Protein 1S5J (pdb70)

Sequence (727 aa):
EWLEEAQENKIYFLLQVDYDGKKGKAVCKLFDKETQKIYALYDNTGHKPYFLVDLEPDKVGKIPKIVRDPSFDHIETVSKIDPYTWNKFKLTKIVVRDPLAVRRLRNDVPKAYEAHIKYFNNYMYDIGLIPGMPYVVKNGKLESVYLSLDEKDVEEIKKAFADSDEMTRQMAVDWLPIFETEIPKIKRVAIDIEVYTPVKGRIPDSQKAEFPIISIALAGSDGLKKVLVLNRNDVNEGSVKLDGISVERFNTEYELLGRFFDILLEYPIVLTFNGDDFDLPYIYFRALKLGYFPEEIPIDVAGKDEAKYLAGLHIDLYKFFFNKAVRNYAFEGKYNEYNLDAVAKALLGTSKVDTLISFLDVEKLIEYNFRDAEITLQLTTFNNDLTMKLIVLFSRISRLGIEELTRTEISTWVKNLYYWEHRKRNWLIPLKEEILAKSSNAVVIDPPAGIFFNITVLDFASLYPSIIRTWNLSYETVDIQQCKKPYEVKDETGEVLHIVCMDRPGITAVITGLLRDFRVKIYKKKAKNPNNSEEQKLLYDVVQRAMKVFINATYGVFGAETFPLYAPRVAESVTALGRYVITSTVKKAREEGLTVLYGDTDSLFLLNPPKNSLENIIKWVKTTFNLDLEVDKTYKFVAFSNYFGVYQDGKVDIKGMLVVKKVFNEVKELMISINSPNDVKEIKRKIVDVVKGSYEKLKIDAEKYLEALRSTFEQILRAFGVSWDEI

Secondary structure (DSSP, 8-state):
--SPBPPTT-EEEEEEEEEETTTTEEEEEEEETTTTEEEEEE--S----EEEESS-HHHHTT-HHHHT-TTEEEEEEEEEE-TTT--EEEEEEEEESSHHHHHHHTTSSS-EES-SS-HHHHHHHHHT--TTSEEEEETTEEEEPP----HHHHHHHHHHTTTS-HHHHHHHHHHTHHHHSPPP---EEEEEEEE--SSSS-PPPTTT--S-EEEEEEEETTS-EEEEEE-SS------EEETTEEEEEESSHHHHHHHHHHHHTT-SEEEESSTTTTHHHHHHHHHHTTT--GGG-SEE--STT--EETTSEEEEHHHHHTSHHIIIIISTT--SS-SHHHHHHHHH-----SS-TTT--HHHHHHHHHHHHHHHHHTTTHHHHHHHHHHHHHHHHH---HHHHTTS-HHHHHHHHHHHHHHHHTBPPPPHHHHHHTT----PPPPPSEEEEEEEEEEETTHHHHHHHHTT--TTTBS-S--SS--EE--SSS---EEB--SS--HHHHHHHHHHHIIIIIIHHHHT-TTS-HHHHHHHHHHHHHHHHHHHHHHHHHHSTTSTT--HHHHHHHHHHHHHHHHHHHHHHHTTT--EEEEETTEEEEES--HHHHHHHHHHHHHHSS--EEEEEEEEEEEE--EEEE-SSS---EES-----SHHHHHHHHHHTT--S--TTHHHHHHHHHHHHHH-TT---SSTTHHHHHTTSTTHHHHHS------

Structure (mmCIF, N/CA/C/O backbone):
data_1S5J
#
_entry.id   1S5J
#
_cell.length_a   187.470
_cell.length_b   68.800
_cell.length_c   125.850
_cell.angle_alpha   90.00
_cell.angle_beta   107.94
_cell.angle_gamma   90.00
#
_symmetry.space_group_name_H-M   'C 1 2 1'
#
loop_
_entity.id
_entity.type
_entity.pdbx_description
1 polymer 'DNA polymerase I'
2 non-polymer 'SULFATE ION'
3 non-polymer 'MAGNESIUM ION'
4 water water
#
loop_
_atom_site.group_PDB
_atom_site.id
_atom_site.type_symbol
_atom_site.label_atom_id
_atom_site.label_alt_id
_atom_site.label_comp_id
_atom_site.label_asym_id
_atom_site.label_entity_id
_atom_site.label_seq_id
_atom_site.pdbx_PDB_ins_code
_atom_site.Cartn_x
_atom_site.Cartn_y
_atom_site.Cartn_z
_atom_site.occupancy
_atom_site.B_iso_or_equiv
_atom_site.auth_seq_id
_atom_site.auth_comp_id
_atom_site.auth_asym_id
_atom_site.auth_atom_id
_atom_site.pdbx_PDB_model_num
ATOM 1 N N . GLU A 1 5 ? 56.099 2.521 -10.587 1.00 46.47 40 GLU A N 1
ATOM 2 C CA . GLU A 1 5 ? 56.740 3.563 -9.747 1.00 46.46 40 GLU A CA 1
ATOM 3 C C . GLU A 1 5 ? 58.135 3.074 -9.436 1.00 44.22 40 GLU A C 1
ATOM 4 O O . GLU A 1 5 ? 58.723 2.336 -10.217 1.00 44.98 40 GLU A O 1
ATOM 10 N N . TRP A 1 6 ? 58.696 3.529 -8.339 1.00 41.54 41 TRP A N 1
ATOM 11 C CA . TRP A 1 6 ? 59.957 3.012 -7.870 1.00 39.62 41 TRP A CA 1
ATOM 12 C C . TRP A 1 6 ? 59.973 1.522 -7.569 1.00 38.00 41 TRP A C 1
ATOM 13 O O . TRP A 1 6 ? 61.018 0.916 -7.657 1.00 38.80 41 TRP A O 1
ATOM 24 N N . LEU A 1 7 ? 58.842 0.919 -7.221 1.00 36.12 42 LEU A N 1
ATOM 25 C CA . LEU A 1 7 ? 58.813 -0.490 -6.880 1.00 34.78 42 LEU A CA 1
ATOM 26 C C . LEU A 1 7 ? 58.208 -1.267 -8.006 1.00 34.52 42 LEU A C 1
ATOM 27 O O . LEU A 1 7 ? 57.185 -0.900 -8.533 1.00 34.38 42 LEU A O 1
ATOM 32 N N . GLU A 1 8 ? 58.863 -2.346 -8.386 1.00 34.88 43 GLU A N 1
ATOM 33 C CA . GLU A 1 8 ? 58.325 -3.259 -9.348 1.00 35.82 43 GLU A CA 1
ATOM 34 C C . GLU A 1 8 ? 57.450 -4.196 -8.591 1.00 35.52 43 GLU A C 1
ATOM 35 O O . GLU A 1 8 ? 57.622 -4.395 -7.381 1.00 35.25 43 GLU A O 1
ATOM 41 N N . GLU A 1 9 ? 56.527 -4.794 -9.317 1.00 35.75 44 GLU A N 1
ATOM 42 C CA . GLU A 1 9 ? 55.542 -5.667 -8.735 1.00 36.58 44 GLU A CA 1
ATOM 43 C C . GLU A 1 9 ? 56.165 -7.034 -8.476 1.00 36.00 44 GLU A C 1
ATOM 44 O O . GLU A 1 9 ? 57.038 -7.464 -9.213 1.00 36.44 44 GLU A O 1
ATOM 50 N N . ALA A 1 10 ? 55.757 -7.689 -7.390 1.00 35.81 45 ALA A N 1
ATOM 51 C CA . ALA A 1 10 ? 56.220 -9.040 -7.075 1.00 35.64 45 ALA A CA 1
ATOM 52 C C . ALA A 1 10 ? 55.646 -10.050 -8.060 1.00 35.19 45 ALA A C 1
ATOM 53 O O . ALA A 1 10 ? 54.573 -9.856 -8.603 1.00 35.05 45 ALA A O 1
ATOM 55 N N . GLN A 1 11 ? 56.352 -11.147 -8.278 1.00 35.36 46 GLN A N 1
ATOM 56 C CA . GLN A 1 11 ? 55.918 -12.127 -9.280 1.00 35.49 46 GLN A CA 1
ATOM 57 C C . GLN A 1 11 ? 55.242 -13.329 -8.685 1.00 34.33 46 GLN A C 1
ATOM 58 O O . GLN A 1 11 ? 55.519 -13.744 -7.553 1.00 34.37 46 GLN A O 1
ATOM 64 N N . GLU A 1 12 ? 54.355 -13.888 -9.486 1.00 33.60 47 GLU A N 1
ATOM 65 C CA . GLU A 1 12 ? 53.599 -15.070 -9.153 1.00 33.24 47 GLU A CA 1
ATOM 66 C C . GLU A 1 12 ? 54.557 -16.233 -8.887 1.00 33.10 47 GLU A C 1
ATOM 67 O O . GLU A 1 12 ? 55.428 -16.539 -9.686 1.00 33.16 47 GLU A O 1
ATOM 73 N N . ASN A 1 13 ? 54.427 -16.832 -7.716 1.00 33.44 48 ASN A N 1
ATOM 74 C CA . ASN A 1 13 ? 55.157 -18.054 -7.363 1.00 33.45 48 ASN A CA 1
ATOM 75 C C . ASN A 1 13 ? 56.670 -17.859 -7.241 1.00 33.15 48 ASN A C 1
ATOM 76 O O . ASN A 1 13 ? 57.439 -18.739 -7.595 1.00 34.62 48 ASN A O 1
ATOM 81 N N . LYS A 1 14 ? 57.082 -16.697 -6.749 1.00 33.24 49 LYS A N 1
ATOM 82 C CA . LYS A 1 14 ? 58.426 -16.448 -6.246 1.00 33.36 49 LYS A CA 1
ATOM 83 C C . LYS A 1 14 ? 58.301 -16.251 -4.751 1.00 32.87 49 LYS A C 1
ATOM 84 O O . LYS A 1 14 ? 57.218 -15.951 -4.255 1.00 32.20 49 LYS A O 1
ATOM 90 N N . ILE A 1 15 ? 59.420 -16.402 -4.050 1.00 32.04 50 ILE A N 1
ATOM 91 C CA . ILE A 1 15 ? 59.470 -16.375 -2.597 1.00 31.49 50 ILE A CA 1
ATOM 92 C C . ILE A 1 15 ? 60.190 -15.124 -2.135 1.00 30.66 50 ILE A C 1
ATOM 93 O O . ILE A 1 15 ? 61.267 -14.807 -2.621 1.00 31.42 50 ILE A O 1
ATOM 98 N N . TYR A 1 16 ? 59.596 -14.428 -1.185 1.00 29.44 51 TYR A N 1
ATOM 99 C CA . TYR A 1 16 ? 60.131 -13.184 -0.671 1.00 28.53 51 TYR A CA 1
ATOM 100 C C . TYR A 1 16 ? 59.972 -13.155 0.846 1.00 28.81 51 TYR A C 1
ATOM 101 O O . TYR A 1 16 ? 59.166 -13.870 1.400 1.00 28.80 51 TYR A O 1
ATOM 110 N N . PHE A 1 17 ? 60.731 -12.288 1.501 1.00 29.12 52 PHE A N 1
ATOM 111 C CA . PHE A 1 17 ? 60.516 -11.954 2.894 1.00 28.54 52 PHE A CA 1
ATOM 112 C C . PHE A 1 17 ? 59.643 -10.715 3.005 1.00 27.81 52 PHE A C 1
ATOM 113 O O . PHE A 1 17 ? 59.999 -9.679 2.487 1.00 26.46 52 PHE A O 1
ATOM 121 N N . LEU A 1 18 ? 58.528 -10.825 3.735 1.00 26.66 53 LEU A N 1
ATOM 122 C CA . LEU A 1 18 ? 57.669 -9.693 3.995 1.00 26.14 53 LEU A CA 1
ATOM 123 C C . LEU A 1 18 ? 58.383 -8.826 5.007 1.00 26.26 53 LEU A C 1
ATOM 124 O O . LEU A 1 18 ? 59.027 -9.332 5.885 1.00 27.50 53 LEU A O 1
ATOM 129 N N . LEU A 1 19 ? 58.339 -7.522 4.819 1.00 26.02 54 LEU A N 1
ATOM 130 C CA . LEU A 1 19 ? 59.048 -6.593 5.657 1.00 26.26 54 LEU A CA 1
ATOM 131 C C . LEU A 1 19 ? 58.059 -5.626 6.314 1.00 26.24 54 LEU A C 1
ATOM 132 O O . LEU A 1 19 ? 58.309 -5.158 7.411 1.00 25.96 54 LEU A O 1
ATOM 137 N N . GLN A 1 20 ? 56.965 -5.333 5.624 1.00 26.15 55 GLN A N 1
ATOM 138 C CA . GLN A 1 20 ? 55.928 -4.451 6.107 1.00 26.40 55 GLN A CA 1
ATOM 139 C C . GLN A 1 20 ? 54.827 -4.289 5.068 1.00 27.84 55 GLN A C 1
ATOM 140 O O . GLN A 1 20 ? 54.987 -4.619 3.876 1.00 27.47 55 GLN A O 1
ATOM 146 N N . VAL A 1 21 ? 53.696 -3.775 5.534 1.00 28.48 56 VAL A N 1
ATOM 147 C CA . VAL A 1 21 ? 52.667 -3.352 4.631 1.00 28.60 56 VAL A CA 1
ATOM 148 C C . VAL A 1 21 ? 52.364 -1.869 4.816 1.00 28.86 56 VAL A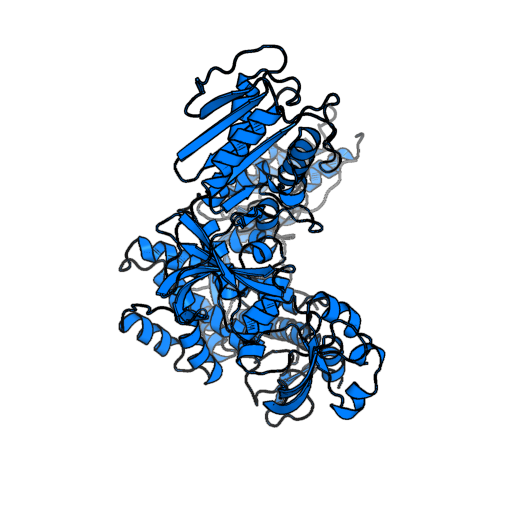 C 1
ATOM 149 O O . VAL A 1 21 ? 52.443 -1.307 5.924 1.00 28.86 56 VAL A O 1
ATOM 153 N N . ASP A 1 22 ? 52.084 -1.250 3.678 1.00 28.25 57 ASP A N 1
ATOM 154 C CA . ASP A 1 22 ? 51.839 0.162 3.580 1.00 28.68 57 ASP A CA 1
ATOM 155 C C . ASP A 1 22 ? 50.462 0.305 2.965 1.00 27.73 57 ASP A C 1
ATOM 156 O O . ASP A 1 22 ? 49.834 -0.679 2.589 1.00 27.31 57 ASP A O 1
ATOM 161 N N . TYR A 1 23 ? 49.998 1.532 2.858 1.00 27.40 58 TYR A N 1
ATOM 162 C CA . TYR A 1 23 ? 48.807 1.821 2.092 1.00 27.24 58 TYR A CA 1
ATOM 163 C C . TYR A 1 23 ? 49.154 2.694 0.879 1.00 29.06 58 TYR A C 1
ATOM 164 O O . TYR A 1 23 ? 49.857 3.684 0.985 1.00 27.77 58 TYR A O 1
ATOM 173 N N . ASP A 1 24 ? 48.615 2.337 -0.267 1.00 31.50 59 ASP A N 1
ATOM 174 C CA . ASP A 1 24 ? 48.760 3.159 -1.454 1.00 33.98 59 ASP A CA 1
ATOM 175 C C . ASP A 1 24 ? 47.456 3.913 -1.593 1.00 34.50 59 ASP A C 1
ATOM 176 O O . ASP A 1 24 ? 46.439 3.321 -1.889 1.00 35.43 59 ASP A O 1
ATOM 181 N N . GLY A 1 25 ? 47.481 5.212 -1.325 1.00 35.68 60 GLY A N 1
ATOM 182 C CA . GLY A 1 25 ? 46.318 6.058 -1.503 1.00 36.91 60 GLY A CA 1
ATOM 183 C C . GLY A 1 25 ? 45.867 6.122 -2.947 1.00 38.27 60 GLY A C 1
ATOM 184 O O . GLY A 1 25 ? 44.673 6.078 -3.224 1.00 39.65 60 GLY A O 1
ATOM 185 N N . LYS A 1 26 ? 46.818 6.182 -3.867 1.00 38.92 61 LYS A N 1
ATOM 186 C CA . LYS A 1 26 ? 46.517 6.220 -5.292 1.00 39.87 61 LYS A CA 1
ATOM 187 C C . LYS A 1 26 ? 45.749 4.995 -5.809 1.00 39.14 61 LYS A C 1
ATOM 188 O O . LYS A 1 26 ? 44.677 5.139 -6.387 1.00 40.52 61 LYS A O 1
ATOM 194 N N . LYS A 1 27 ? 46.288 3.795 -5.628 1.00 37.68 62 LYS A N 1
ATOM 195 C CA . LYS A 1 27 ? 45.580 2.583 -6.024 1.00 36.51 62 LYS A CA 1
ATOM 196 C C . LYS A 1 27 ? 44.482 2.187 -5.019 1.00 34.97 62 LYS A C 1
ATOM 197 O O . LYS A 1 27 ? 43.644 1.358 -5.333 1.00 34.57 62 LYS A O 1
ATOM 203 N N . GLY A 1 28 ? 44.454 2.815 -3.838 1.00 33.51 63 GLY A N 1
ATOM 204 C CA . GLY A 1 28 ? 43.500 2.466 -2.778 1.00 32.23 63 GLY A CA 1
ATOM 205 C C . GLY A 1 28 ? 43.545 1.016 -2.290 1.00 30.17 63 GLY A C 1
ATOM 206 O O . GLY A 1 28 ? 42.532 0.354 -2.153 1.00 29.52 63 GLY A O 1
ATOM 207 N N . LYS A 1 29 ? 44.743 0.536 -2.019 1.00 29.41 64 LYS A N 1
ATOM 208 C CA . LYS A 1 29 ? 44.983 -0.862 -1.631 1.00 28.91 64 LYS A CA 1
ATOM 209 C C . LYS A 1 29 ? 46.128 -0.930 -0.644 1.00 27.37 64 LYS A C 1
ATOM 210 O O . LYS A 1 29 ? 46.972 -0.072 -0.622 1.00 25.25 64 LYS A O 1
ATOM 216 N N . ALA A 1 30 ? 46.152 -1.964 0.182 1.00 27.34 65 ALA A N 1
ATOM 217 C CA . ALA A 1 30 ? 47.337 -2.244 0.985 1.00 26.80 65 ALA A CA 1
ATOM 218 C C . ALA A 1 30 ? 48.358 -2.837 0.018 1.00 26.68 65 ALA A C 1
ATOM 219 O O . ALA A 1 30 ? 47.985 -3.530 -0.936 1.00 25.90 65 ALA A O 1
ATOM 221 N N . VAL A 1 31 ? 49.625 -2.511 0.254 1.00 26.78 66 VAL A N 1
ATOM 222 C CA . VAL A 1 31 ? 50.769 -3.016 -0.512 1.00 26.76 66 VAL A CA 1
ATOM 223 C C . VAL A 1 31 ? 51.723 -3.727 0.414 1.00 26.01 66 VAL A C 1
ATOM 224 O O . VAL A 1 31 ? 52.175 -3.134 1.364 1.00 26.56 66 VAL A O 1
ATOM 228 N N . CYS A 1 32 ? 52.031 -4.979 0.143 1.00 25.63 67 CYS A N 1
ATOM 229 C CA . CYS A 1 32 ? 53.078 -5.669 0.846 1.00 26.27 67 CYS A CA 1
ATOM 230 C C . CYS A 1 32 ? 54.419 -5.332 0.197 1.00 26.26 67 CYS A C 1
ATOM 231 O O . CYS A 1 32 ? 54.559 -5.379 -1.027 1.00 25.61 67 CYS A O 1
ATOM 234 N N . LYS A 1 33 ? 55.386 -4.985 1.038 1.00 25.84 68 LYS A N 1
ATOM 235 C CA . LYS A 1 33 ? 56.730 -4.724 0.647 1.00 25.96 68 LYS A CA 1
ATOM 236 C C . LYS A 1 33 ? 57.539 -5.987 0.840 1.00 26.49 68 LYS A C 1
ATOM 237 O O . LYS A 1 33 ? 57.793 -6.416 1.979 1.00 26.11 68 LYS A O 1
ATOM 243 N N . LEU A 1 34 ? 57.966 -6.573 -0.277 1.00 26.31 69 LEU A N 1
ATOM 244 C CA . LEU A 1 34 ? 58.573 -7.887 -0.255 1.00 26.86 69 LEU A CA 1
ATOM 245 C C . LEU A 1 34 ? 60.036 -7.844 -0.658 1.00 27.53 69 LEU A C 1
ATOM 246 O O . LEU A 1 34 ? 60.384 -7.348 -1.732 1.00 27.42 69 LEU A O 1
ATOM 251 N N . PHE A 1 35 ? 60.879 -8.383 0.217 1.00 28.01 70 PHE A N 1
ATOM 252 C CA . PHE A 1 35 ? 62.301 -8.450 0.025 1.00 28.60 70 PHE A CA 1
ATOM 253 C C . PHE A 1 35 ? 62.731 -9.715 -0.661 1.00 29.53 70 PHE A C 1
ATOM 254 O O . PHE A 1 35 ? 62.354 -10.798 -0.249 1.00 28.87 70 PHE A O 1
ATOM 262 N N . ASP A 1 36 ? 63.541 -9.568 -1.700 1.00 31.15 71 ASP A N 1
ATOM 263 C CA . ASP A 1 36 ? 64.136 -10.701 -2.397 1.00 32.59 71 ASP A CA 1
ATOM 264 C C . ASP A 1 36 ? 65.635 -10.742 -2.126 1.00 33.46 71 ASP A C 1
ATOM 265 O O . ASP A 1 36 ? 66.368 -9.842 -2.543 1.00 32.78 71 ASP A O 1
ATOM 270 N N . LYS A 1 37 ? 66.099 -11.782 -1.433 1.00 34.65 72 LYS A N 1
ATOM 271 C CA . LYS A 1 37 ? 67.544 -11.917 -1.210 1.00 35.81 72 LYS A CA 1
ATOM 272 C C . LYS A 1 37 ? 68.376 -12.059 -2.517 1.00 35.94 72 LYS A C 1
ATOM 273 O O . LYS A 1 37 ? 69.450 -11.510 -2.610 1.00 36.08 72 LYS A O 1
ATOM 279 N N . GLU A 1 38 ? 67.879 -12.759 -3.518 1.00 36.61 73 GLU A N 1
ATOM 280 C CA . GLU A 1 38 ? 68.625 -12.856 -4.780 1.00 37.97 73 GLU A CA 1
ATOM 281 C C . GLU A 1 38 ? 69.016 -11.495 -5.384 1.00 37.17 73 GLU A C 1
ATOM 282 O O . GLU A 1 38 ? 70.205 -11.204 -5.485 1.00 38.63 73 GLU A O 1
ATOM 288 N N . THR A 1 39 ? 68.035 -10.657 -5.729 1.00 36.08 74 THR A N 1
ATOM 289 C CA . THR A 1 39 ? 68.279 -9.335 -6.328 1.00 34.67 74 THR A CA 1
ATOM 290 C C . THR A 1 39 ? 68.640 -8.226 -5.339 1.00 33.32 74 THR A C 1
ATOM 291 O O . THR A 1 39 ? 69.062 -7.137 -5.748 1.00 32.99 74 THR A O 1
ATOM 295 N N . GLN A 1 40 ? 68.470 -8.496 -4.048 1.00 31.42 75 GLN A N 1
ATOM 296 C CA . GLN A 1 40 ? 68.599 -7.484 -2.996 1.00 29.83 75 GLN A CA 1
ATOM 297 C C . GLN A 1 40 ? 67.723 -6.270 -3.284 1.00 29.00 75 GLN A C 1
ATOM 298 O O . GLN A 1 40 ? 68.188 -5.126 -3.293 1.00 29.48 75 GLN A O 1
ATOM 304 N N . LYS A 1 41 ? 66.445 -6.523 -3.519 1.00 28.22 76 LYS A N 1
ATOM 305 C CA . LYS A 1 41 ? 65.501 -5.460 -3.842 1.00 28.08 76 LYS A CA 1
ATOM 306 C C . LYS A 1 41 ? 64.179 -5.678 -3.146 1.00 27.91 76 LYS A C 1
ATOM 307 O O . LYS A 1 41 ? 63.861 -6.777 -2.709 1.00 27.88 76 LYS A O 1
ATOM 313 N N . ILE A 1 42 ? 63.388 -4.614 -3.091 1.00 27.83 77 ILE A N 1
ATOM 314 C CA . ILE A 1 42 ? 62.059 -4.661 -2.525 1.00 27.15 77 ILE A CA 1
ATOM 315 C C . ILE A 1 42 ? 61.029 -4.448 -3.612 1.00 27.04 77 ILE A C 1
ATOM 316 O O . ILE A 1 42 ? 61.144 -3.568 -4.422 1.00 27.56 77 ILE A O 1
ATOM 321 N N . TYR A 1 43 ? 60.034 -5.309 -3.615 1.00 27.34 78 TYR A N 1
ATOM 322 C CA . TYR A 1 43 ? 58.938 -5.293 -4.549 1.00 27.54 78 TYR A CA 1
ATOM 323 C C . TYR A 1 43 ? 57.624 -5.133 -3.798 1.00 27.49 78 TYR A C 1
ATOM 324 O O . TYR A 1 43 ? 57.565 -5.286 -2.588 1.00 27.41 78 TYR A O 1
ATOM 333 N N . ALA A 1 44 ? 56.570 -4.881 -4.566 1.00 27.40 79 ALA A N 1
ATOM 334 C CA . ALA A 1 44 ? 55.261 -4.568 -4.064 1.00 26.61 79 ALA A CA 1
ATOM 335 C C . ALA A 1 44 ? 54.261 -5.618 -4.510 1.00 27.04 79 ALA A C 1
ATOM 336 O O . ALA A 1 44 ? 54.243 -6.034 -5.661 1.00 26.55 79 ALA A O 1
ATOM 338 N N . LEU A 1 45 ? 53.427 -6.055 -3.578 1.00 27.32 80 LEU A N 1
ATOM 339 C CA . LEU A 1 45 ? 52.273 -6.847 -3.912 1.00 28.07 80 LEU A CA 1
ATOM 340 C C . LEU A 1 45 ? 51.085 -6.047 -3.446 1.00 28.26 80 LEU A C 1
ATOM 341 O O . LEU A 1 45 ? 51.002 -5.721 -2.267 1.00 28.09 80 LEU A O 1
ATOM 346 N N . TYR A 1 46 ? 50.190 -5.691 -4.367 1.00 28.46 81 TYR A N 1
ATOM 347 C CA . TYR A 1 46 ? 48.981 -4.957 -4.003 1.00 28.36 81 TYR A CA 1
ATOM 348 C C . TYR A 1 46 ? 47.886 -5.944 -3.693 1.00 27.72 81 TYR A C 1
ATOM 349 O O . TYR A 1 46 ? 47.760 -6.965 -4.351 1.00 26.11 81 TYR A O 1
ATOM 358 N N . ASP A 1 47 ? 47.099 -5.612 -2.675 1.00 27.11 82 ASP A N 1
ATOM 359 C CA . ASP A 1 47 ? 46.060 -6.479 -2.185 1.00 27.15 82 ASP A CA 1
ATOM 360 C C . ASP A 1 47 ? 45.108 -6.845 -3.305 1.00 27.06 82 ASP A C 1
ATOM 361 O O . ASP A 1 47 ? 44.516 -5.978 -3.912 1.00 26.73 82 ASP A O 1
ATOM 366 N N . ASN A 1 48 ? 44.921 -8.128 -3.552 1.00 28.34 83 ASN A N 1
ATOM 367 C CA . ASN A 1 48 ? 43.935 -8.598 -4.541 1.00 29.42 83 ASN A CA 1
ATOM 368 C C . ASN A 1 48 ? 42.723 -9.292 -3.880 1.00 30.05 83 ASN A C 1
ATOM 369 O O . ASN A 1 48 ? 41.952 -9.964 -4.531 1.00 29.81 83 ASN A O 1
ATOM 374 N N . THR A 1 49 ? 42.565 -9.136 -2.581 1.00 31.44 84 THR A N 1
ATOM 375 C CA . THR A 1 49 ? 41.376 -9.646 -1.925 1.00 32.91 84 THR A CA 1
ATOM 376 C C . THR A 1 49 ? 40.393 -8.505 -1.962 1.00 34.55 84 THR A C 1
ATOM 377 O O . THR A 1 49 ? 40.673 -7.398 -2.482 1.00 36.67 84 THR A O 1
ATOM 381 N N . GLY A 1 50 ? 39.222 -8.680 -1.421 1.00 35.42 85 GLY A N 1
ATOM 382 C CA . GLY A 1 50 ? 38.345 -7.508 -1.459 1.00 36.14 85 GLY A CA 1
ATOM 383 C C . GLY A 1 50 ? 38.621 -6.383 -0.464 1.00 35.24 85 GLY A C 1
ATOM 384 O O . GLY A 1 50 ? 37.767 -5.513 -0.332 1.00 35.78 85 GLY A O 1
ATOM 385 N N . HIS A 1 51 ? 39.765 -6.401 0.229 1.00 34.91 86 HIS A N 1
ATOM 386 C CA . HIS A 1 51 ? 39.904 -5.719 1.534 1.00 34.61 86 HIS A CA 1
ATOM 387 C C . HIS A 1 51 ? 39.797 -4.204 1.490 1.00 34.04 86 HIS A C 1
ATOM 388 O O . HIS A 1 51 ? 40.507 -3.526 0.748 1.00 33.80 86 HIS A O 1
ATOM 395 N N . LYS A 1 52 ? 38.938 -3.678 2.353 1.00 33.96 87 LYS A N 1
ATOM 396 C CA . LYS A 1 52 ? 38.736 -2.246 2.475 1.00 33.87 87 LYS A CA 1
ATOM 397 C C . LYS A 1 52 ? 38.822 -1.801 3.920 1.00 32.97 87 LYS A C 1
ATOM 398 O O . LYS A 1 52 ? 38.585 -2.585 4.843 1.00 33.21 87 LYS A O 1
ATOM 404 N N . PRO A 1 53 ? 39.119 -0.531 4.132 1.00 31.97 88 PRO A N 1
ATOM 405 C CA . PRO A 1 53 ? 39.106 0.010 5.485 1.00 31.41 88 PRO A CA 1
ATOM 406 C C . PRO A 1 53 ? 37.699 -0.053 6.117 1.00 30.98 88 PRO A C 1
ATOM 407 O O . PRO A 1 53 ? 36.703 0.038 5.416 1.00 30.26 88 PRO A O 1
ATOM 411 N N . TYR A 1 54 ? 37.630 -0.237 7.428 1.00 30.34 89 TYR A N 1
ATOM 412 C CA . TYR A 1 54 ? 36.346 -0.325 8.082 1.00 30.75 89 TYR A CA 1
ATOM 413 C C . TYR A 1 54 ? 36.453 -0.116 9.571 1.00 30.98 89 TYR A C 1
ATOM 414 O O . TYR A 1 54 ? 37.533 -0.188 10.144 1.00 30.72 89 TYR A O 1
ATOM 423 N N . PHE A 1 55 ? 35.307 0.137 10.184 1.00 31.72 90 PHE A N 1
ATOM 424 C CA . PHE A 1 55 ? 35.166 0.050 11.642 1.00 32.55 90 PHE A CA 1
ATOM 425 C C . PHE A 1 55 ? 33.839 -0.610 12.052 1.00 33.19 90 PHE A C 1
ATOM 426 O O . PHE A 1 55 ? 32.968 -0.854 11.240 1.00 32.46 90 PHE A O 1
ATOM 434 N N . LEU A 1 56 ? 33.726 -0.937 13.326 1.00 34.71 91 LEU A N 1
ATOM 435 C CA . LEU A 1 56 ? 32.568 -1.651 13.815 1.00 35.53 91 LEU A CA 1
ATOM 436 C C . LEU A 1 56 ? 31.709 -0.730 14.675 1.00 37.18 91 LEU A C 1
ATOM 437 O O . LEU A 1 56 ? 32.210 0.184 15.316 1.00 37.46 91 LEU A O 1
ATOM 442 N N . VAL A 1 57 ? 30.404 -0.946 14.639 1.00 39.28 92 VAL A N 1
ATOM 443 C CA . VAL A 1 57 ? 29.473 -0.295 15.565 1.00 40.98 92 VAL A CA 1
ATOM 444 C C . VAL A 1 57 ? 28.452 -1.287 16.043 1.00 42.52 92 VAL A C 1
ATOM 445 O O . VAL A 1 57 ? 27.976 -2.120 15.277 1.00 41.90 92 VAL A O 1
ATOM 449 N N . ASP A 1 58 ? 28.122 -1.194 17.325 1.00 45.08 93 ASP A N 1
ATOM 450 C CA . ASP A 1 58 ? 27.085 -2.024 17.923 1.00 46.72 93 ASP A CA 1
ATOM 451 C C . ASP A 1 58 ? 25.731 -1.315 17.865 1.00 47.87 93 ASP A C 1
ATOM 452 O O . ASP A 1 58 ? 25.091 -1.145 18.890 1.00 49.58 93 ASP A O 1
ATOM 457 N N . LEU A 1 59 ? 25.333 -0.864 16.679 1.00 48.79 94 LEU A N 1
ATOM 458 C CA . LEU A 1 59 ? 23.959 -0.477 16.380 1.00 49.83 94 LEU A CA 1
ATOM 459 C C . LEU A 1 59 ? 23.446 -1.511 15.383 1.00 50.76 94 LEU A C 1
ATOM 460 O O . LEU A 1 59 ? 24.115 -2.515 15.175 1.00 52.16 94 LEU A O 1
ATOM 465 N N . GLU A 1 60 ? 22.285 -1.281 14.770 1.00 51.00 95 GLU A N 1
ATOM 466 C CA . GLU A 1 60 ? 21.691 -2.222 13.830 1.00 51.48 95 GLU A CA 1
ATOM 467 C C . GLU A 1 60 ? 21.894 -1.674 12.423 1.00 51.17 95 GLU A C 1
ATOM 468 O O . GLU A 1 60 ? 21.895 -0.465 12.230 1.00 51.30 95 GLU A O 1
ATOM 474 N N . PRO A 1 61 ? 22.043 -2.537 11.429 1.00 50.64 96 PRO A N 1
ATOM 475 C CA . PRO A 1 61 ? 22.250 -2.055 10.063 1.00 51.09 96 PRO A CA 1
ATOM 476 C C . PRO A 1 61 ? 21.230 -0.989 9.639 1.00 51.65 96 PRO A C 1
ATOM 477 O O . PRO A 1 61 ? 21.619 0.014 9.036 1.00 51.68 96 PRO A O 1
ATOM 481 N N . ASP A 1 62 ? 19.958 -1.190 9.971 1.00 52.09 97 ASP A N 1
ATOM 482 C CA . ASP A 1 62 ? 18.908 -0.244 9.584 1.00 52.72 97 ASP A CA 1
ATOM 483 C C . ASP A 1 62 ? 19.027 1.107 10.294 1.00 51.91 97 ASP A C 1
ATOM 484 O O . ASP A 1 62 ? 18.711 2.145 9.717 1.00 51.38 97 ASP A O 1
ATOM 489 N N . LYS A 1 63 ? 19.479 1.097 11.537 1.00 51.78 98 LYS A N 1
ATOM 490 C CA . LYS A 1 63 ? 19.723 2.344 12.261 1.00 52.31 98 LYS A CA 1
ATOM 491 C C . LYS A 1 63 ? 20.943 3.111 11.695 1.00 52.18 98 LYS A C 1
ATOM 492 O O . LYS A 1 63 ? 20.890 4.335 11.527 1.00 52.42 98 LYS A O 1
ATOM 498 N N . VAL A 1 64 ? 22.026 2.396 11.393 1.00 51.57 99 VAL A N 1
ATOM 499 C CA . VAL A 1 64 ? 23.203 3.014 10.793 1.00 51.03 99 VAL A CA 1
ATOM 500 C C . VAL A 1 64 ? 22.845 3.626 9.436 1.00 51.02 99 VAL A C 1
ATOM 501 O O . VAL A 1 64 ? 23.336 4.687 9.087 1.00 50.91 99 VAL A O 1
ATOM 505 N N . GLY A 1 65 ? 21.955 2.974 8.698 1.00 51.19 100 GLY A N 1
ATOM 506 C CA . GLY A 1 65 ? 21.484 3.475 7.419 1.00 51.50 100 GLY A CA 1
ATOM 507 C C . GLY A 1 65 ? 20.654 4.753 7.474 1.00 51.84 100 GLY A C 1
ATOM 508 O O . GLY A 1 65 ? 20.397 5.349 6.429 1.00 52.33 100 GLY A O 1
ATOM 509 N N . LYS A 1 66 ? 20.229 5.165 8.672 1.00 52.15 101 LYS A N 1
ATOM 510 C CA . LYS A 1 66 ? 19.484 6.419 8.880 1.00 52.39 101 LYS A CA 1
ATOM 511 C C . LYS A 1 66 ? 20.362 7.560 9.418 1.00 51.81 101 LYS A C 1
ATOM 512 O O . LYS A 1 66 ? 19.850 8.628 9.802 1.00 51.90 101 LYS A O 1
ATOM 518 N N . ILE A 1 67 ? 21.672 7.326 9.462 1.00 50.79 102 ILE A N 1
ATOM 519 C CA . ILE A 1 67 ? 22.645 8.370 9.768 1.00 49.99 102 ILE A CA 1
ATOM 520 C C . ILE A 1 67 ? 23.180 8.924 8.431 1.00 49.20 102 ILE A C 1
ATOM 521 O O . ILE A 1 67 ? 24.044 8.322 7.826 1.00 48.51 102 ILE A O 1
ATOM 526 N N . PRO A 1 68 ? 22.651 10.053 7.966 1.00 48.89 103 PRO A N 1
ATOM 527 C CA . PRO A 1 68 ? 22.962 10.544 6.617 1.00 49.11 103 PRO A CA 1
ATOM 528 C C . PRO A 1 68 ? 24.403 11.061 6.421 1.00 49.20 103 PRO A C 1
ATOM 529 O O . PRO A 1 68 ? 24.831 11.199 5.283 1.00 49.18 103 PRO A O 1
ATOM 533 N N . LYS A 1 69 ? 25.128 11.316 7.505 1.00 49.14 104 LYS A N 1
ATOM 534 C CA . LYS A 1 69 ? 26.506 11.789 7.445 1.00 49.70 104 LYS A CA 1
ATOM 535 C C . LYS A 1 69 ? 27.434 10.633 7.074 1.00 49.01 104 LYS A C 1
ATOM 536 O O . LYS A 1 69 ? 28.478 10.831 6.443 1.00 48.97 104 LYS A O 1
ATOM 542 N N . ILE A 1 70 ? 27.049 9.431 7.487 1.00 47.99 105 ILE A N 1
ATOM 543 C CA . ILE A 1 70 ? 27.734 8.209 7.085 1.00 47.35 105 ILE A CA 1
ATOM 544 C C . ILE A 1 70 ? 27.283 7.772 5.699 1.00 46.84 105 ILE A C 1
ATOM 545 O O . ILE A 1 70 ? 28.106 7.520 4.830 1.00 47.90 105 ILE A O 1
ATOM 550 N N . VAL A 1 71 ? 25.978 7.708 5.489 1.00 45.74 106 VAL A N 1
ATOM 551 C CA . VAL A 1 71 ? 25.415 7.073 4.298 1.00 45.18 106 VAL A CA 1
ATOM 552 C C . VAL A 1 71 ? 25.604 7.905 3.028 1.00 44.56 106 VAL A C 1
ATOM 553 O O . VAL A 1 71 ? 25.716 7.352 1.932 1.00 44.33 106 VAL A O 1
ATOM 557 N N . ARG A 1 72 ? 25.643 9.226 3.175 1.00 44.09 107 ARG A N 1
ATOM 558 C CA . ARG A 1 72 ? 25.835 10.124 2.039 1.00 43.91 107 ARG A CA 1
ATOM 559 C C . ARG A 1 72 ? 27.296 10.537 1.849 1.00 41.98 107 ARG A C 1
ATOM 560 O O . ARG A 1 72 ? 27.591 11.296 0.948 1.00 41.49 107 ARG A O 1
ATOM 568 N N . ASP A 1 73 ? 28.204 10.027 2.680 1.00 40.83 108 ASP A N 1
ATOM 569 C CA . ASP A 1 73 ? 29.625 10.363 2.555 1.00 39.91 108 ASP A CA 1
ATOM 570 C C . ASP A 1 73 ? 30.162 9.769 1.249 1.00 38.85 108 ASP A C 1
ATOM 571 O O . ASP A 1 73 ? 29.842 8.643 0.910 1.00 38.26 108 ASP A O 1
ATOM 576 N N . PRO A 1 74 ? 30.939 10.527 0.490 1.00 38.23 109 PRO A N 1
ATOM 577 C CA . PRO A 1 74 ? 31.471 10.024 -0.789 1.00 37.44 109 PRO A CA 1
ATOM 578 C C . PRO A 1 74 ? 32.324 8.756 -0.655 1.00 36.68 109 PRO A C 1
ATOM 579 O O . PRO A 1 74 ? 32.292 7.914 -1.545 1.00 36.84 109 PRO A O 1
ATOM 583 N N . SER A 1 75 ? 33.074 8.623 0.436 1.00 36.11 110 SER A N 1
ATOM 584 C CA . SER A 1 75 ? 33.819 7.391 0.721 1.00 35.38 110 SER A CA 1
ATOM 585 C C . SER A 1 75 ? 32.991 6.250 1.320 1.00 34.38 110 SER A C 1
ATOM 586 O O . SER A 1 75 ? 33.543 5.206 1.639 1.00 33.53 110 SER A O 1
ATOM 589 N N . PHE A 1 76 ? 31.680 6.429 1.468 1.00 34.27 111 PHE A N 1
ATOM 590 C CA . PHE A 1 76 ? 30.839 5.377 2.055 1.00 34.10 111 PHE A CA 1
ATOM 591 C C . PHE A 1 76 ? 30.670 4.242 1.076 1.00 33.91 111 PHE A C 1
ATOM 592 O O . PHE A 1 76 ? 30.202 4.462 -0.023 1.00 34.82 111 PHE A O 1
ATOM 600 N N . ASP A 1 77 ? 31.009 3.031 1.490 1.00 33.39 112 ASP A N 1
ATOM 601 C CA . ASP A 1 77 ? 30.913 1.875 0.613 1.00 33.82 112 ASP A CA 1
ATOM 602 C C . ASP A 1 77 ? 29.633 1.068 0.873 1.00 33.30 112 ASP A C 1
ATOM 603 O O . ASP A 1 77 ? 28.724 1.077 0.039 1.00 33.27 112 ASP A O 1
ATOM 608 N N . HIS A 1 78 ? 29.582 0.348 2.000 1.00 32.29 113 HIS A N 1
ATOM 609 C CA . HIS A 1 78 ? 28.398 -0.434 2.367 1.00 31.88 113 HIS A CA 1
ATOM 610 C C . HIS A 1 78 ? 28.419 -0.864 3.849 1.00 31.73 113 HIS A C 1
ATOM 611 O O . HIS A 1 78 ? 29.405 -0.715 4.553 1.00 30.91 113 HIS A O 1
ATOM 618 N N . ILE A 1 79 ? 27.293 -1.378 4.325 1.00 32.33 114 ILE A N 1
ATOM 619 C CA . ILE A 1 79 ? 27.188 -1.904 5.677 1.00 32.56 114 ILE A CA 1
ATOM 620 C C . ILE A 1 79 ? 27.019 -3.423 5.600 1.00 31.88 114 ILE A C 1
ATOM 621 O O . ILE A 1 79 ? 26.258 -3.919 4.800 1.00 31.85 114 ILE A O 1
ATOM 626 N N . GLU A 1 80 ? 27.745 -4.127 6.448 1.00 31.52 115 GLU A N 1
ATOM 627 C CA . GLU A 1 80 ? 27.696 -5.576 6.596 1.00 32.04 115 GLU A CA 1
ATOM 628 C C . GLU A 1 80 ? 27.442 -5.893 8.064 1.00 31.58 115 GLU A C 1
ATOM 629 O O . GLU A 1 80 ? 27.383 -4.994 8.910 1.00 30.92 115 GLU A O 1
ATOM 635 N N . THR A 1 81 ? 27.355 -7.187 8.353 1.00 31.50 116 THR A N 1
ATOM 636 C CA . THR A 1 81 ? 27.256 -7.676 9.715 1.00 31.86 116 THR A CA 1
ATOM 637 C C . THR A 1 81 ? 28.292 -8.729 9.896 1.00 31.90 116 THR A C 1
ATOM 638 O O . THR A 1 81 ? 28.326 -9.671 9.161 1.00 33.83 116 THR A O 1
ATOM 642 N N . VAL A 1 82 ? 29.117 -8.573 10.900 1.00 32.54 117 VAL A N 1
ATOM 643 C CA . VAL A 1 82 ? 30.127 -9.539 11.238 1.00 33.36 117 VAL A CA 1
ATOM 644 C C . VAL A 1 82 ? 29.876 -10.052 12.658 1.00 34.18 117 VAL A C 1
ATOM 645 O O . VAL A 1 82 ? 29.078 -9.473 13.389 1.00 34.51 117 VAL A O 1
ATOM 649 N N . SER A 1 83 ? 30.541 -11.143 13.029 1.00 35.08 118 SER A N 1
ATOM 650 C CA . SER A 1 83 ? 30.490 -11.677 14.389 1.00 36.03 118 SER A CA 1
ATOM 651 C C . SER A 1 83 ? 31.847 -11.507 15.069 1.00 36.60 118 SER A C 1
ATOM 652 O O . SER A 1 83 ? 32.894 -11.455 14.400 1.00 36.91 118 SER A O 1
ATOM 655 N N . LYS A 1 84 ? 31.798 -11.431 16.399 1.00 37.22 119 LYS A N 1
ATOM 656 C CA . LYS A 1 84 ? 32.964 -11.418 17.263 1.00 37.82 119 LYS A CA 1
ATOM 657 C C . LYS A 1 84 ? 32.751 -12.238 18.538 1.00 38.84 119 LYS A C 1
ATOM 658 O O . LYS A 1 84 ? 31.632 -12.425 18.995 1.00 39.00 119 LYS A O 1
ATOM 664 N N . ILE A 1 85 ? 33.849 -12.698 19.123 1.00 40.11 120 ILE A N 1
ATOM 665 C CA . ILE A 1 85 ? 33.847 -13.291 20.457 1.00 40.59 120 ILE A CA 1
ATOM 666 C C . ILE A 1 85 ? 34.100 -12.179 21.485 1.00 41.06 120 ILE A C 1
ATOM 667 O O . ILE A 1 85 ? 34.970 -11.341 21.312 1.00 40.06 120 ILE A O 1
ATOM 672 N N . ASP A 1 86 ? 33.326 -12.197 22.564 1.00 42.51 121 ASP A N 1
ATOM 673 C CA . ASP A 1 86 ? 33.496 -11.291 23.687 1.00 43.11 121 ASP A CA 1
ATOM 674 C C . ASP A 1 86 ? 34.628 -11.891 24.509 1.00 43.36 121 ASP A C 1
ATOM 675 O O . ASP A 1 86 ? 34.516 -13.014 24.932 1.00 43.00 121 ASP A O 1
ATOM 680 N N . PRO A 1 87 ? 35.742 -11.186 24.701 1.00 43.97 122 PRO A N 1
ATOM 681 C CA . PRO A 1 87 ? 36.843 -11.732 25.516 1.00 44.46 122 PRO A CA 1
ATOM 682 C C . PRO A 1 87 ? 36.421 -12.112 26.950 1.00 44.82 122 PRO A C 1
ATOM 683 O O . PRO A 1 87 ? 36.984 -13.024 27.545 1.00 45.39 122 PRO A O 1
ATOM 687 N N . TYR A 1 88 ? 35.432 -11.408 27.482 1.00 45.27 123 TYR A N 1
ATOM 688 C CA . TYR A 1 88 ? 34.981 -11.590 28.859 1.00 45.59 123 TYR A CA 1
ATOM 689 C C . TYR A 1 88 ? 34.251 -12.908 29.095 1.00 45.89 123 TYR A C 1
ATOM 690 O O . TYR A 1 88 ? 34.496 -13.583 30.103 1.00 46.68 123 TYR A O 1
ATOM 699 N N . THR A 1 89 ? 33.395 -13.288 28.150 1.00 45.96 124 THR A N 1
ATOM 700 C CA . THR A 1 89 ? 32.559 -14.491 28.268 1.00 45.91 124 THR A CA 1
ATOM 701 C C . THR A 1 89 ? 32.864 -15.579 27.231 1.00 45.30 124 THR A C 1
ATOM 702 O O . THR A 1 89 ? 32.457 -16.733 27.392 1.00 45.55 124 THR A O 1
ATOM 706 N N . TRP A 1 90 ? 33.599 -15.211 26.183 1.00 44.28 125 TRP A N 1
ATOM 707 C CA . TRP A 1 90 ? 33.804 -16.034 24.993 1.00 43.09 125 TRP A CA 1
ATOM 708 C C . TRP A 1 90 ? 32.511 -16.331 24.230 1.00 43.68 125 TRP A C 1
ATOM 709 O O . TRP A 1 90 ? 32.478 -17.252 23.411 1.00 43.49 125 TRP A O 1
ATOM 720 N N . ASN A 1 91 ? 31.460 -15.552 24.489 1.00 44.24 126 ASN A N 1
ATOM 721 C CA . ASN A 1 91 ? 30.204 -15.676 23.756 1.00 44.75 126 ASN A CA 1
ATOM 722 C C . ASN A 1 91 ? 30.364 -15.007 22.394 1.00 44.61 126 ASN A C 1
ATOM 723 O O . ASN A 1 91 ? 31.056 -14.007 22.269 1.00 45.07 126 ASN A O 1
ATOM 728 N N . LYS A 1 92 ? 29.687 -15.540 21.391 1.00 44.37 127 LYS A N 1
ATOM 729 C CA . LYS A 1 92 ? 29.649 -14.971 20.052 1.00 43.98 127 LYS A CA 1
ATOM 730 C C . LYS A 1 92 ? 28.486 -14.000 19.999 1.00 43.42 127 LYS A C 1
ATOM 731 O O . LYS A 1 92 ? 27.406 -14.332 20.478 1.00 44.21 127 LYS A O 1
ATOM 737 N N . PHE A 1 93 ? 28.702 -12.813 19.431 1.00 42.33 128 PHE A N 1
ATOM 738 C CA . PHE A 1 93 ? 27.634 -11.846 19.147 1.00 41.42 128 PHE A CA 1
ATOM 739 C C . PHE A 1 93 ? 27.890 -11.133 17.799 1.00 41.32 128 PHE A C 1
ATOM 740 O O . PHE A 1 93 ? 28.938 -11.308 17.191 1.00 41.99 128 PHE A O 1
ATOM 748 N N . LYS A 1 94 ? 26.937 -10.328 17.350 1.00 40.74 129 LYS A N 1
ATOM 749 C CA . LYS A 1 94 ? 27.039 -9.624 16.082 1.00 40.57 129 LYS A CA 1
ATOM 750 C C . LYS A 1 94 ? 27.245 -8.128 16.238 1.00 40.01 129 LYS A C 1
ATOM 751 O O . LYS A 1 94 ? 26.713 -7.506 17.155 1.00 40.60 129 LYS A O 1
ATOM 757 N N . LEU A 1 95 ? 28.055 -7.569 15.342 1.00 38.82 130 LEU A N 1
ATOM 758 C CA . LEU A 1 95 ? 28.261 -6.137 15.224 1.00 37.76 130 LEU A CA 1
ATOM 759 C C . LEU A 1 95 ? 28.056 -5.752 13.785 1.00 36.37 130 LEU A C 1
ATOM 760 O O . LEU A 1 95 ? 28.256 -6.577 12.903 1.00 35.64 130 LEU A O 1
ATOM 765 N N . THR A 1 96 ? 27.690 -4.503 13.537 1.00 35.38 131 THR A N 1
ATOM 766 C CA . THR A 1 96 ? 27.671 -4.011 12.167 1.00 35.06 131 THR A CA 1
ATOM 767 C C . THR A 1 96 ? 28.991 -3.343 11.766 1.00 34.19 131 THR A C 1
ATOM 768 O O . THR A 1 96 ? 29.712 -2.782 12.567 1.00 33.57 131 THR A O 1
ATOM 772 N N . LYS A 1 97 ? 29.293 -3.432 10.484 1.00 33.71 132 LYS A N 1
ATOM 773 C CA . LYS A 1 97 ? 30.606 -3.112 9.991 1.00 33.00 132 LYS A CA 1
ATOM 774 C C . LYS A 1 97 ? 30.404 -2.109 8.916 1.00 31.97 132 LYS A C 1
ATOM 775 O O . LYS A 1 97 ? 29.752 -2.393 7.927 1.00 31.44 132 LYS A O 1
ATOM 781 N N . ILE A 1 98 ? 30.969 -0.931 9.119 1.00 31.25 133 ILE A N 1
ATOM 782 C CA . ILE A 1 98 ? 30.859 0.165 8.170 1.00 31.16 133 ILE A CA 1
ATOM 783 C C . ILE A 1 98 ? 32.107 0.172 7.277 1.00 30.37 133 ILE A C 1
ATOM 784 O O . ILE A 1 98 ? 33.214 0.481 7.719 1.00 30.44 133 ILE A O 1
ATOM 789 N N . VAL A 1 99 ? 31.958 -0.232 6.027 1.00 29.79 134 VAL A N 1
ATOM 790 C CA . VAL A 1 99 ? 33.140 -0.277 5.180 1.00 29.63 134 VAL A CA 1
ATOM 791 C C . VAL A 1 99 ? 33.136 0.985 4.377 1.00 28.34 134 VAL A C 1
ATOM 792 O O . VAL A 1 99 ? 32.126 1.420 3.885 1.00 28.04 134 VAL A O 1
ATOM 796 N N . VAL A 1 100 ? 34.279 1.627 4.353 1.00 28.58 135 VAL A N 1
ATOM 797 C CA . VAL A 1 100 ? 34.497 2.817 3.555 1.00 28.60 135 VAL A CA 1
ATOM 798 C C . VAL A 1 100 ? 35.653 2.577 2.570 1.00 28.77 135 VAL A C 1
ATOM 799 O O . VAL A 1 100 ? 36.354 1.550 2.636 1.00 27.51 135 VAL A O 1
ATOM 803 N N . ARG A 1 101 ? 35.908 3.566 1.728 1.00 29.33 136 ARG A N 1
ATOM 804 C CA . ARG A 1 101 ? 36.836 3.407 0.599 1.00 30.17 136 ARG A CA 1
ATOM 805 C C . ARG A 1 101 ? 38.268 3.730 0.929 1.00 29.81 136 ARG A C 1
ATOM 806 O O . ARG A 1 101 ? 39.160 3.344 0.207 1.00 29.07 136 ARG A O 1
ATOM 814 N N . ASP A 1 102 ? 38.502 4.431 2.028 1.00 29.63 137 ASP A N 1
ATOM 815 C CA . ASP A 1 102 ? 39.853 4.875 2.329 1.00 28.80 137 ASP A CA 1
ATOM 816 C C . ASP A 1 102 ? 40.061 5.050 3.837 1.00 28.34 137 ASP A C 1
ATOM 817 O O . ASP A 1 102 ? 39.113 5.203 4.584 1.00 28.26 137 ASP A O 1
ATOM 822 N N . PRO A 1 103 ? 41.298 4.945 4.296 1.00 28.15 138 PRO A N 1
ATOM 823 C CA . PRO A 1 103 ? 41.578 5.110 5.732 1.00 28.65 138 PRO A CA 1
ATOM 824 C C . PRO A 1 103 ? 41.065 6.415 6.346 1.00 28.67 138 PRO A C 1
ATOM 825 O O . PRO A 1 103 ? 40.643 6.435 7.499 1.00 28.59 138 PRO A O 1
ATOM 829 N N . LEU A 1 104 ? 41.080 7.484 5.576 1.00 28.74 139 LEU A N 1
ATOM 830 C CA . LEU A 1 104 ? 40.762 8.795 6.103 1.00 28.69 139 LEU A CA 1
ATOM 831 C C . LEU A 1 104 ? 39.292 8.915 6.438 1.00 28.75 139 LEU A C 1
ATOM 832 O O . LEU A 1 104 ? 38.925 9.685 7.324 1.00 29.21 139 LEU A O 1
ATOM 837 N N . ALA A 1 105 ? 38.464 8.206 5.683 1.00 28.76 140 ALA A N 1
ATOM 838 C CA . ALA A 1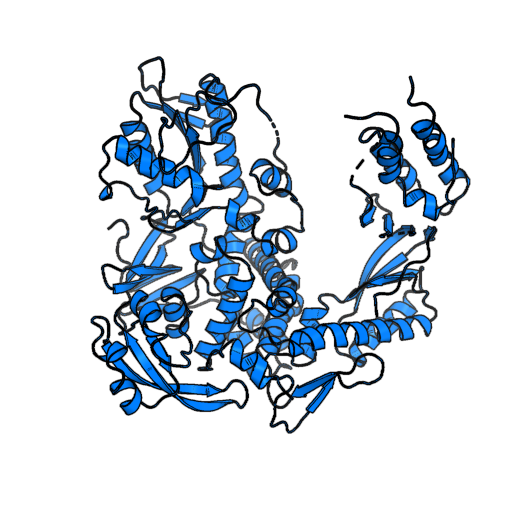 105 ? 37.033 8.122 5.931 1.00 29.08 140 ALA A CA 1
ATOM 839 C C . ALA A 1 105 ? 36.731 7.382 7.225 1.00 29.39 140 ALA A C 1
ATOM 840 O O . ALA A 1 105 ? 35.699 7.589 7.796 1.00 29.43 140 ALA A O 1
ATOM 842 N N . VAL A 1 106 ? 37.618 6.504 7.674 1.00 29.92 141 VAL A N 1
ATOM 843 C CA . VAL A 1 106 ? 37.438 5.875 8.963 1.00 30.72 141 VAL A CA 1
ATOM 844 C C . VAL A 1 106 ? 37.580 6.921 10.049 1.00 32.11 141 VAL A C 1
ATOM 845 O O . VAL A 1 106 ? 36.789 6.963 11.002 1.00 31.84 141 VAL A O 1
ATOM 849 N N . ARG A 1 107 ? 38.569 7.795 9.893 1.00 33.21 142 ARG A N 1
ATOM 850 C CA . ARG A 1 107 ? 38.778 8.865 10.864 1.00 33.88 142 ARG A CA 1
ATOM 851 C C . ARG A 1 107 ? 37.649 9.880 10.869 1.00 34.19 142 ARG A C 1
ATOM 852 O O . ARG A 1 107 ? 37.325 10.429 11.905 1.00 35.62 142 ARG A O 1
ATOM 860 N N . ARG A 1 108 ? 37.073 10.133 9.704 1.00 34.36 143 ARG A N 1
ATOM 861 C CA . ARG A 1 108 ? 36.046 11.139 9.533 1.00 34.05 143 ARG A CA 1
ATOM 862 C C . ARG A 1 108 ? 34.726 10.659 10.117 1.00 35.10 143 ARG A C 1
ATOM 863 O O . ARG A 1 108 ? 34.043 11.415 10.777 1.00 35.33 143 ARG A O 1
ATOM 871 N N . LEU A 1 109 ? 34.369 9.400 9.846 1.00 36.09 144 LEU A N 1
ATOM 872 C CA . LEU A 1 109 ? 33.039 8.866 10.141 1.00 36.39 144 LEU A CA 1
ATOM 873 C C . LEU A 1 109 ? 32.906 8.218 11.512 1.00 36.98 144 LEU A C 1
ATOM 874 O O . LEU A 1 109 ? 31.812 8.015 11.977 1.00 37.76 144 LEU A O 1
ATOM 879 N N . ARG A 1 110 ? 34.005 7.906 12.168 1.00 37.90 145 ARG A N 1
ATOM 880 C CA . ARG A 1 110 ? 33.955 7.165 13.419 1.00 38.91 145 ARG A CA 1
ATOM 881 C C . ARG A 1 110 ? 33.344 7.913 14.614 1.00 41.36 145 ARG A C 1
ATOM 882 O O . ARG A 1 110 ? 33.102 7.307 15.653 1.00 41.14 145 ARG A O 1
ATOM 890 N N . ASN A 1 111 ? 33.145 9.225 14.479 1.00 43.93 146 ASN A N 1
ATOM 891 C CA . ASN A 1 111 ? 32.489 10.032 15.513 1.00 45.98 146 ASN A CA 1
ATOM 892 C C . ASN A 1 111 ? 31.102 10.502 15.097 1.00 46.59 146 ASN A C 1
ATOM 893 O O . ASN A 1 111 ? 30.524 11.327 15.787 1.00 48.00 146 ASN A O 1
ATOM 898 N N . ASP A 1 112 ? 30.579 9.990 13.978 1.00 46.81 147 ASP A N 1
ATOM 899 C CA . ASP A 1 112 ? 29.167 10.133 13.619 1.00 46.88 147 ASP A CA 1
ATOM 900 C C . ASP A 1 112 ? 28.322 9.004 14.228 1.00 46.60 147 ASP A C 1
ATOM 901 O O . ASP A 1 112 ? 27.153 8.838 13.892 1.00 46.25 147 ASP A O 1
ATOM 906 N N . VAL A 1 113 ? 28.933 8.243 15.130 1.00 46.62 148 VAL A N 1
ATOM 907 C CA . VAL A 1 113 ? 28.309 7.116 15.801 1.00 46.67 148 VAL A CA 1
ATOM 908 C C . VAL A 1 113 ? 28.773 7.163 17.267 1.00 46.89 148 VAL A C 1
ATOM 909 O O . VAL A 1 113 ? 29.932 7.494 17.539 1.00 47.15 148 VAL A O 1
ATOM 913 N N . PRO A 1 114 ? 27.906 6.818 18.219 1.00 46.89 149 PRO A N 1
ATOM 914 C CA . PRO A 1 114 ? 28.261 6.972 19.638 1.00 46.52 149 PRO A CA 1
ATOM 915 C C . PRO A 1 114 ? 29.542 6.269 20.066 1.00 46.21 149 PRO A C 1
ATOM 916 O O . PRO A 1 114 ? 30.274 6.829 20.883 1.00 45.94 149 PRO A O 1
ATOM 920 N N . LYS A 1 115 ? 29.807 5.073 19.536 1.00 45.95 150 LYS A N 1
ATOM 921 C CA . LYS A 1 115 ? 30.807 4.198 20.141 1.00 45.54 150 LYS A CA 1
ATOM 922 C C . LYS A 1 115 ? 31.434 3.240 19.111 1.00 44.52 150 LYS A C 1
ATOM 923 O O . LYS A 1 115 ? 31.039 2.071 18.982 1.00 44.75 150 LYS A O 1
ATOM 929 N N . ALA A 1 116 ? 32.426 3.753 18.378 1.00 43.04 151 ALA A N 1
ATOM 930 C CA . ALA A 1 116 ? 33.060 3.018 17.289 1.00 40.98 151 ALA A CA 1
ATOM 931 C C . ALA A 1 116 ? 34.145 2.110 17.794 1.00 39.45 151 ALA A C 1
ATOM 932 O O . ALA A 1 116 ? 35.052 2.557 18.458 1.00 39.64 151 ALA A O 1
ATOM 934 N N . TYR A 1 117 ? 34.054 0.825 17.468 1.00 38.36 152 TYR A N 1
ATOM 935 C CA . TYR A 1 117 ? 35.097 -0.142 17.801 1.00 37.35 152 TYR A CA 1
ATOM 936 C C . TYR A 1 117 ? 36.074 -0.313 16.638 1.00 36.14 152 TYR A C 1
ATOM 937 O O . TYR A 1 117 ? 35.706 -0.127 15.490 1.00 35.21 152 TYR A O 1
ATOM 946 N N . GLU A 1 118 ? 37.298 -0.705 16.987 1.00 35.18 153 GLU A N 1
ATOM 947 C CA . GLU A 1 118 ? 38.389 -0.979 16.066 1.00 34.87 153 GLU A CA 1
ATOM 948 C C . GLU A 1 118 ? 38.517 0.126 15.005 1.00 33.45 153 GLU A C 1
ATOM 949 O O . GLU A 1 118 ? 38.640 -0.160 13.841 1.00 32.73 153 GLU A O 1
ATOM 955 N N . ALA A 1 119 ? 38.448 1.377 15.453 1.00 32.32 154 ALA A N 1
ATOM 956 C CA . ALA A 1 119 ? 38.405 2.551 14.591 1.00 31.72 154 ALA A CA 1
ATOM 957 C C . ALA A 1 119 ? 39.649 3.422 14.755 1.00 31.34 154 ALA A C 1
ATOM 958 O O . ALA A 1 119 ? 39.737 4.473 14.136 1.00 31.51 154 ALA A O 1
ATOM 960 N N . HIS A 1 120 ? 40.591 2.991 15.590 1.00 30.66 155 HIS A N 1
ATOM 961 C CA . HIS A 1 120 ? 41.870 3.691 15.775 1.00 30.78 155 HIS A CA 1
ATOM 962 C C . HIS A 1 120 ? 43.070 2.771 15.351 1.00 29.54 155 HIS A C 1
ATOM 963 O O . HIS A 1 120 ? 44.188 2.940 15.747 1.00 30.12 155 HIS A O 1
ATOM 970 N N . ILE A 1 121 ? 42.787 1.772 14.566 1.00 28.25 156 ILE A N 1
ATOM 971 C CA . ILE A 1 121 ? 43.817 0.930 14.002 1.00 27.63 156 ILE A CA 1
ATOM 972 C C . ILE A 1 121 ? 44.196 1.476 12.614 1.00 25.84 156 ILE A C 1
ATOM 973 O O . ILE A 1 121 ? 43.374 1.527 11.721 1.00 22.66 156 ILE A O 1
ATOM 978 N N . LYS A 1 122 ? 45.451 1.875 12.462 1.00 25.66 157 LYS A N 1
ATOM 979 C CA . LYS A 1 122 ? 46.007 2.215 11.125 1.00 25.39 157 LYS A CA 1
ATOM 980 C C . LYS A 1 122 ? 45.661 1.176 10.112 1.00 23.63 157 LYS A C 1
ATOM 981 O O . LYS A 1 122 ? 45.804 -0.003 10.367 1.00 23.49 157 LYS A O 1
ATOM 987 N N . TYR A 1 123 ? 45.171 1.607 8.964 1.00 23.90 158 TYR A N 1
ATOM 988 C CA . TYR A 1 123 ? 44.704 0.664 7.940 1.00 24.61 158 TYR A CA 1
ATOM 989 C C . TYR A 1 123 ? 45.704 -0.458 7.566 1.00 25.21 158 TYR A C 1
ATOM 990 O O . TYR A 1 123 ? 45.297 -1.621 7.438 1.00 25.61 158 TYR A O 1
ATOM 999 N N . PHE A 1 124 ? 46.997 -0.160 7.487 1.00 24.50 159 PHE A N 1
ATOM 1000 C CA . PHE A 1 124 ? 47.932 -1.211 7.115 1.00 25.63 159 PHE A CA 1
ATOM 1001 C C . PHE A 1 124 ? 48.096 -2.278 8.199 1.00 26.87 159 PHE A C 1
ATOM 1002 O O . PHE A 1 124 ? 48.348 -3.439 7.892 1.00 25.93 159 PHE A O 1
ATOM 1010 N N . ASN A 1 125 ? 47.929 -1.903 9.470 1.00 28.06 160 ASN A N 1
ATOM 1011 C CA . ASN A 1 125 ? 47.872 -2.917 10.535 1.00 28.60 160 ASN A CA 1
ATOM 1012 C C . ASN A 1 125 ? 46.566 -3.708 10.520 1.00 28.97 160 ASN A C 1
ATOM 1013 O O . ASN A 1 125 ? 46.536 -4.911 10.739 1.00 29.29 160 ASN A O 1
ATOM 1018 N N . ASN A 1 126 ? 45.479 -3.040 10.228 1.00 29.59 161 ASN A N 1
ATOM 1019 C CA . ASN A 1 126 ? 44.213 -3.740 10.215 1.00 29.86 161 ASN A CA 1
ATOM 1020 C C . ASN A 1 126 ? 44.161 -4.783 9.108 1.00 29.18 161 ASN A C 1
ATOM 1021 O O . ASN A 1 126 ? 43.601 -5.868 9.279 1.00 29.01 161 ASN A O 1
ATOM 1026 N N . TYR A 1 127 ? 44.783 -4.458 7.977 1.00 28.71 162 TYR A N 1
ATOM 1027 C CA . TYR A 1 127 ? 44.979 -5.404 6.883 1.00 27.75 162 TYR A CA 1
ATOM 1028 C C . TYR A 1 127 ? 45.842 -6.558 7.350 1.00 27.35 162 TYR A C 1
ATOM 1029 O O . TYR A 1 127 ? 45.519 -7.728 7.189 1.00 27.41 162 TYR A O 1
ATOM 1038 N N . MET A 1 128 ? 46.951 -6.240 7.964 1.00 27.83 163 MET A N 1
ATOM 1039 C CA . MET A 1 128 ? 47.832 -7.284 8.507 1.00 28.08 163 MET A CA 1
ATOM 1040 C C . MET A 1 128 ? 47.083 -8.261 9.446 1.00 27.04 163 MET A C 1
ATOM 1041 O O . MET A 1 128 ? 47.234 -9.491 9.333 1.00 26.67 163 MET A O 1
ATOM 1046 N N . TYR A 1 129 ? 46.289 -7.708 10.370 1.00 25.86 164 TYR A N 1
ATOM 1047 C CA . TYR A 1 129 ? 45.507 -8.511 11.331 1.00 24.97 164 TYR A CA 1
ATOM 1048 C C . TYR A 1 129 ? 44.586 -9.468 10.615 1.00 24.55 164 TYR A C 1
ATOM 1049 O O . TYR A 1 129 ? 44.529 -10.622 10.966 1.00 25.68 164 TYR A O 1
ATOM 1058 N N . ASP A 1 130 ? 43.861 -8.978 9.620 1.00 24.39 165 ASP A N 1
ATOM 1059 C CA . ASP A 1 130 ? 42.837 -9.764 8.949 1.00 24.82 165 ASP A CA 1
ATOM 1060 C C . ASP A 1 130 ? 43.364 -10.809 8.008 1.00 25.28 165 ASP A C 1
ATOM 1061 O O . ASP A 1 130 ? 42.797 -11.879 7.902 1.00 26.17 165 ASP A O 1
ATOM 1066 N N . ILE A 1 131 ? 44.428 -10.495 7.293 1.00 26.58 166 ILE A N 1
ATOM 1067 C CA . ILE A 1 131 ? 45.060 -11.469 6.416 1.00 27.20 166 ILE A CA 1
ATOM 1068 C C . ILE A 1 131 ? 45.846 -12.460 7.225 1.00 27.98 166 ILE A C 1
ATOM 1069 O O . ILE A 1 131 ? 46.032 -13.578 6.763 1.00 29.10 166 ILE A O 1
ATOM 1074 N N . GLY A 1 132 ? 46.277 -12.083 8.435 1.00 28.33 167 GLY A N 1
ATOM 1075 C CA . GLY A 1 132 ? 47.102 -12.953 9.261 1.00 28.32 167 GLY A CA 1
ATOM 1076 C C . GLY A 1 132 ? 48.605 -12.963 8.915 1.00 28.42 167 GLY A C 1
ATOM 1077 O O . GLY A 1 132 ? 49.288 -13.964 9.117 1.00 28.44 167 GLY A O 1
ATOM 1078 N N . LEU A 1 133 ? 49.123 -11.824 8.471 1.00 28.16 168 LEU A N 1
ATOM 1079 C CA . LEU A 1 133 ? 50.511 -11.687 8.040 1.00 27.56 168 LEU A CA 1
ATOM 1080 C C . LEU A 1 133 ? 51.475 -11.433 9.186 1.00 27.11 168 LEU A C 1
ATOM 1081 O O . LEU A 1 133 ? 51.131 -10.818 10.198 1.00 25.52 168 LEU A O 1
ATOM 1086 N N . ILE A 1 134 ? 52.703 -11.903 8.972 1.00 26.79 169 ILE A N 1
ATOM 1087 C CA . ILE A 1 134 ? 53.801 -11.729 9.888 1.00 27.03 169 ILE A CA 1
ATOM 1088 C C . ILE A 1 134 ? 55.038 -11.179 9.146 1.00 27.26 169 ILE A C 1
ATOM 1089 O O . ILE A 1 134 ? 55.639 -11.876 8.351 1.00 26.58 169 ILE A O 1
ATOM 1094 N N . PRO A 1 135 ? 55.395 -9.928 9.400 1.00 27.97 170 PRO A N 1
ATOM 1095 C CA . PRO A 1 135 ? 56.591 -9.329 8.833 1.00 28.31 170 PRO A CA 1
ATOM 1096 C C . PRO A 1 135 ? 57.851 -9.937 9.356 1.00 28.98 170 PRO A C 1
ATOM 1097 O O . PRO A 1 135 ? 57.905 -10.328 10.522 1.00 28.32 170 PRO A O 1
ATOM 1101 N N . GLY A 1 136 ? 58.873 -9.984 8.493 1.00 28.50 171 GLY A N 1
ATOM 1102 C CA . GLY A 1 136 ? 60.128 -10.606 8.839 1.00 28.14 171 GLY A CA 1
ATOM 1103 C C . GLY A 1 136 ? 60.080 -12.074 8.550 1.00 28.63 171 GLY A C 1
ATOM 1104 O O . GLY A 1 136 ? 60.965 -12.788 8.965 1.00 30.03 171 GLY A O 1
ATOM 1105 N N . MET A 1 137 ? 59.065 -12.544 7.822 1.00 28.86 172 MET A N 1
ATOM 1106 C CA . MET A 1 137 ? 58.920 -13.973 7.547 1.00 28.40 172 MET A CA 1
ATOM 1107 C C . MET A 1 137 ? 58.754 -14.230 6.054 1.00 28.48 172 MET A C 1
ATOM 1108 O O . MET A 1 137 ? 58.246 -13.386 5.348 1.00 28.36 172 MET A O 1
ATOM 1113 N N . PRO A 1 138 ? 59.173 -15.399 5.576 1.00 28.72 173 PRO A N 1
ATOM 1114 C CA . PRO A 1 138 ? 59.107 -15.713 4.139 1.00 28.09 173 PRO A CA 1
ATOM 1115 C C . PRO A 1 138 ? 57.777 -16.260 3.647 1.00 27.84 173 PRO A C 1
ATOM 1116 O O . PRO A 1 138 ? 57.164 -17.080 4.294 1.00 27.61 173 PRO A O 1
ATOM 1120 N N . TYR A 1 139 ? 57.376 -15.800 2.470 1.00 27.90 174 TYR A N 1
ATOM 1121 C CA . TYR A 1 139 ? 56.151 -16.176 1.830 1.00 28.07 174 TYR A CA 1
ATOM 1122 C C . TYR A 1 139 ? 56.397 -16.442 0.343 1.00 28.75 174 TYR A C 1
ATOM 1123 O O . TYR A 1 139 ? 57.357 -15.956 -0.256 1.00 28.63 174 TYR A O 1
ATOM 1132 N N . VAL A 1 140 ? 55.498 -17.212 -0.237 1.00 28.83 175 VAL A N 1
ATOM 1133 C CA . VAL A 1 140 ? 55.436 -17.426 -1.665 1.00 29.04 175 VAL A CA 1
ATOM 1134 C C . VAL A 1 140 ? 54.202 -16.675 -2.148 1.00 29.31 175 VAL A C 1
ATOM 1135 O O . VAL A 1 140 ? 53.207 -16.612 -1.454 1.00 29.49 175 VAL A O 1
ATOM 1139 N N . VAL A 1 141 ? 54.272 -16.068 -3.318 1.00 29.91 176 VAL A N 1
ATOM 1140 C CA . VAL A 1 141 ? 53.098 -15.444 -3.923 1.00 29.95 176 VAL A CA 1
ATOM 1141 C C . VAL A 1 141 ? 52.338 -16.516 -4.681 1.00 30.65 176 VAL A C 1
ATOM 1142 O O . VAL A 1 141 ? 52.859 -17.075 -5.643 1.00 30.47 176 VAL A O 1
ATOM 1146 N N . LYS A 1 142 ? 51.143 -16.839 -4.201 1.00 31.69 177 LYS A N 1
ATOM 1147 C CA . LYS A 1 142 ? 50.215 -17.757 -4.852 1.00 32.92 177 LYS A CA 1
ATOM 1148 C C . LYS A 1 142 ? 48.908 -17.043 -5.097 1.00 33.31 177 LYS A C 1
ATOM 1149 O O . LYS A 1 142 ? 48.242 -16.627 -4.133 1.00 33.36 177 LYS A O 1
ATOM 1155 N N . ASN A 1 143 ? 48.528 -16.934 -6.377 1.00 33.79 178 ASN A N 1
ATOM 1156 C CA . ASN A 1 143 ? 47.311 -16.260 -6.834 1.00 33.73 178 ASN A CA 1
ATOM 1157 C C . ASN A 1 143 ? 47.249 -14.848 -6.309 1.00 34.08 178 ASN A C 1
ATOM 1158 O O . ASN A 1 143 ? 46.218 -14.423 -5.760 1.00 34.58 178 ASN A O 1
ATOM 1163 N N . GLY A 1 144 ? 48.376 -14.143 -6.392 1.00 33.83 179 GLY A N 1
ATOM 1164 C CA . GLY A 1 144 ? 48.478 -12.786 -5.876 1.00 33.74 179 GLY A CA 1
ATOM 1165 C C . GLY A 1 144 ? 48.363 -12.618 -4.355 1.00 33.83 179 GLY A C 1
ATOM 1166 O O . GLY A 1 144 ? 48.306 -11.497 -3.895 1.00 34.74 179 GLY A O 1
ATOM 1167 N N . LYS A 1 145 ? 48.339 -13.699 -3.584 1.00 33.84 180 LYS A N 1
ATOM 1168 C CA . LYS A 1 145 ? 48.288 -13.657 -2.114 1.00 34.47 180 LYS A CA 1
ATOM 1169 C C . LYS A 1 145 ? 49.538 -14.303 -1.544 1.00 34.19 180 LYS A C 1
ATOM 1170 O O . LYS A 1 145 ? 50.185 -15.080 -2.219 1.00 34.47 180 LYS A O 1
ATOM 1176 N N . LEU A 1 146 ? 49.848 -14.025 -0.284 1.00 33.94 181 LEU A N 1
ATOM 1177 C CA . LEU A 1 146 ? 51.028 -14.592 0.358 1.00 34.18 181 LEU A CA 1
ATOM 1178 C C . LEU A 1 146 ? 50.691 -15.909 1.062 1.00 34.58 181 LEU A C 1
ATOM 1179 O O . LEU A 1 146 ? 49.742 -15.977 1.827 1.00 34.69 181 LEU A O 1
ATOM 1184 N N . GLU A 1 147 ? 51.454 -16.957 0.801 1.00 35.19 182 GLU A N 1
ATOM 1185 C CA . GLU A 1 147 ? 51.316 -18.200 1.551 1.00 36.64 182 GLU A CA 1
ATOM 1186 C C . GLU A 1 147 ? 52.645 -18.491 2.219 1.00 36.48 182 GLU A C 1
ATOM 1187 O O . GLU A 1 147 ? 53.686 -18.249 1.649 1.00 36.36 182 GLU A O 1
ATOM 1193 N N . SER A 1 148 ? 52.607 -18.940 3.464 1.00 37.17 183 SER A N 1
ATOM 1194 C CA . SER A 1 148 ? 53.834 -19.144 4.222 1.00 37.72 183 SER A CA 1
ATOM 1195 C C . SER A 1 148 ? 54.579 -20.332 3.615 1.00 37.62 183 SER A C 1
ATOM 1196 O O . SER A 1 148 ? 53.987 -21.182 3.002 1.00 37.75 183 SER A O 1
ATOM 1199 N N . VAL A 1 149 ? 55.885 -20.374 3.756 1.00 38.48 184 VAL A N 1
ATOM 1200 C CA . VAL A 1 149 ? 56.654 -21.404 3.073 1.00 39.18 184 VAL A CA 1
ATOM 1201 C C . VAL A 1 149 ? 56.919 -22.534 4.017 1.00 39.61 184 VAL A C 1
ATOM 1202 O O . VAL A 1 149 ? 56.770 -22.388 5.235 1.00 38.59 184 VAL A O 1
ATOM 1206 N N . TYR A 1 150 ? 57.314 -23.655 3.419 1.00 40.93 185 TYR A N 1
ATOM 1207 C CA . TYR A 1 150 ? 57.646 -24.854 4.152 1.00 41.96 185 TYR A CA 1
ATOM 1208 C C . TYR A 1 150 ? 58.847 -24.557 5.021 1.00 43.12 185 TYR A C 1
ATOM 1209 O O . TYR A 1 150 ? 59.844 -24.026 4.550 1.00 42.42 185 TYR A O 1
ATOM 1218 N N . LEU A 1 151 ? 58.736 -24.891 6.297 1.00 45.25 186 LEU A N 1
ATOM 1219 C CA . LEU A 1 151 ? 59.858 -24.783 7.202 1.00 47.39 186 LEU A CA 1
ATOM 1220 C C . LEU A 1 151 ? 60.388 -26.179 7.529 1.00 49.04 186 LEU A C 1
ATOM 1221 O O . LEU A 1 151 ? 59.651 -27.041 7.980 1.00 48.49 186 LEU A O 1
ATOM 1226 N N . SER A 1 152 ? 61.675 -26.385 7.281 1.00 51.98 187 SER A N 1
ATOM 1227 C CA . SER A 1 152 ? 62.341 -27.655 7.582 1.00 54.41 187 SER A CA 1
ATOM 1228 C C . SER A 1 152 ? 62.849 -27.631 9.030 1.00 56.00 187 SER A C 1
ATOM 1229 O O . SER A 1 152 ? 63.780 -26.895 9.355 1.00 56.02 187 SER A O 1
ATOM 1232 N N . LEU A 1 153 ? 62.209 -28.415 9.892 1.00 58.50 188 LEU A N 1
ATOM 1233 C CA . LEU A 1 153 ? 62.629 -28.571 11.287 1.00 60.56 188 LEU A CA 1
ATOM 1234 C C . LEU A 1 153 ? 62.993 -30.012 11.627 1.00 62.31 188 LEU A C 1
ATOM 1235 O O . LEU A 1 153 ? 62.379 -30.954 11.122 1.00 62.59 188 LEU A O 1
ATOM 1240 N N . ASP A 1 154 ? 63.966 -30.180 12.513 1.00 64.54 189 ASP A N 1
ATOM 1241 C CA . ASP A 1 154 ? 64.235 -31.497 13.086 1.00 66.31 189 ASP A CA 1
ATOM 1242 C C . ASP A 1 154 ? 63.036 -31.965 13.911 1.00 67.60 189 ASP A C 1
ATOM 1243 O O . ASP A 1 154 ? 62.411 -31.179 14.633 1.00 67.50 189 ASP A O 1
ATOM 1248 N N . GLU A 1 155 ? 62.711 -33.248 13.787 1.00 69.14 190 GLU A N 1
ATOM 1249 C CA . GLU A 1 155 ? 61.661 -33.843 14.601 1.00 70.34 190 GLU A CA 1
ATOM 1250 C C . GLU A 1 155 ? 61.955 -33.632 16.096 1.00 70.85 190 GLU A C 1
ATOM 1251 O O . GLU A 1 155 ? 61.059 -33.312 16.874 1.00 70.92 190 GLU A O 1
ATOM 1257 N N . LYS A 1 156 ? 63.215 -33.806 16.487 1.00 71.47 191 LYS A N 1
ATOM 1258 C CA . LYS A 1 156 ? 63.611 -33.659 17.887 1.00 72.08 191 LYS A CA 1
ATOM 1259 C C . LYS A 1 156 ? 63.366 -32.239 18.382 1.00 72.36 191 LYS A C 1
ATOM 1260 O O . LYS A 1 156 ? 62.922 -32.049 19.511 1.00 72.25 191 LYS A O 1
ATOM 1266 N N . ASP A 1 157 ? 63.643 -31.248 17.535 1.00 72.73 192 ASP A N 1
ATOM 1267 C CA . ASP A 1 157 ? 63.371 -29.845 17.874 1.00 72.87 192 ASP A CA 1
ATOM 1268 C C . ASP A 1 157 ? 61.911 -29.608 18.247 1.00 72.63 192 ASP A C 1
ATOM 1269 O O . ASP A 1 157 ? 61.628 -28.939 19.233 1.00 72.40 192 ASP A O 1
ATOM 1274 N N . VAL A 1 158 ? 60.994 -30.144 17.450 1.00 72.64 193 VAL A N 1
ATOM 1275 C CA . VAL A 1 158 ? 59.568 -29.882 17.645 1.00 72.87 193 VAL A CA 1
ATOM 1276 C C . VAL A 1 158 ? 58.990 -30.703 18.805 1.00 72.98 193 VAL A C 1
ATOM 1277 O O . VAL A 1 158 ? 58.080 -30.242 19.498 1.00 72.87 193 VAL A O 1
ATOM 1281 N N . GLU A 1 159 ? 59.529 -31.905 19.019 1.00 73.18 194 GLU A N 1
ATOM 1282 C CA . GLU A 1 159 ? 59.172 -32.725 20.182 1.00 73.26 194 GLU A CA 1
ATOM 1283 C C . GLU A 1 159 ? 59.606 -31.987 21.451 1.00 72.88 194 GLU A C 1
ATOM 1284 O O . GLU A 1 159 ? 58.886 -31.963 22.445 1.00 72.65 194 GLU A O 1
ATOM 1290 N N . GLU A 1 160 ? 60.774 -31.361 21.395 1.00 72.64 195 GLU A N 1
ATOM 1291 C CA . GLU A 1 160 ? 61.319 -30.627 22.535 1.00 72.74 195 GLU A CA 1
ATOM 1292 C C . GLU A 1 160 ? 60.437 -29.427 22.900 1.00 72.45 195 GLU A C 1
ATOM 1293 O O . GLU A 1 160 ? 60.278 -29.115 24.077 1.00 72.60 195 GLU A O 1
ATOM 1299 N N . ILE A 1 161 ? 59.851 -28.778 21.893 1.00 72.10 196 ILE A N 1
ATOM 1300 C CA . ILE A 1 161 ? 58.885 -27.705 22.119 1.00 71.81 196 ILE A CA 1
ATOM 1301 C C . ILE A 1 161 ? 57.614 -28.275 22.732 1.00 71.62 196 ILE A C 1
ATOM 1302 O O . ILE A 1 161 ? 57.094 -27.731 23.700 1.00 71.31 196 ILE A O 1
ATOM 1307 N N . LYS A 1 162 ? 57.123 -29.372 22.165 1.00 71.68 197 LYS A N 1
ATOM 1308 C CA . LYS A 1 162 ? 55.847 -29.955 22.583 1.00 71.94 197 LYS A CA 1
ATOM 1309 C C . LYS A 1 162 ? 55.905 -30.533 23.999 1.00 71.62 197 LYS A C 1
ATOM 1310 O O . LYS A 1 162 ? 54.902 -30.499 24.717 1.00 71.69 197 LYS A O 1
ATOM 1316 N N . LYS A 1 163 ? 57.079 -31.026 24.400 1.00 71.22 198 LYS A N 1
ATOM 1317 C CA . LYS A 1 163 ? 57.277 -31.575 25.748 1.00 71.18 198 LYS A CA 1
ATOM 1318 C C . LYS A 1 163 ? 57.254 -30.469 26.792 1.00 70.65 198 LYS A C 1
ATOM 1319 O O . LYS A 1 163 ? 56.627 -30.618 27.831 1.00 70.77 198 LYS A O 1
ATOM 1325 N N . ALA A 1 164 ? 57.930 -29.360 26.504 1.00 70.10 199 ALA A N 1
ATOM 1326 C CA . ALA A 1 164 ? 57.949 -28.203 27.398 1.00 69.61 199 ALA A CA 1
ATOM 1327 C C . ALA A 1 164 ? 56.576 -27.558 27.612 1.00 69.30 199 ALA A C 1
ATOM 1328 O O . ALA A 1 164 ? 56.380 -26.864 28.611 1.00 69.20 199 ALA A O 1
ATOM 1330 N N . PH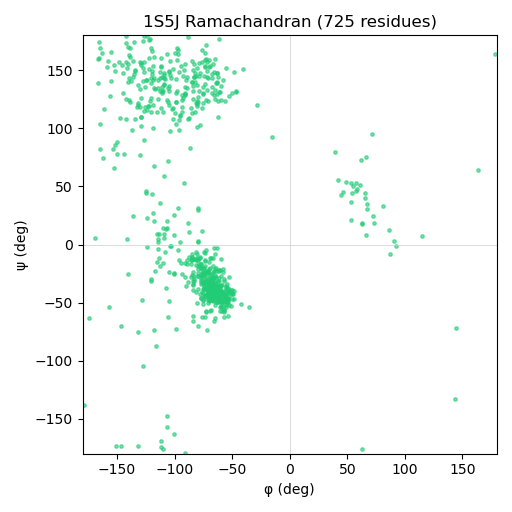E A 1 165 ? 55.642 -27.766 26.681 1.00 68.87 200 PHE A N 1
ATOM 1331 C CA . PHE A 1 165 ? 54.303 -27.175 26.778 1.00 68.65 200 PHE A CA 1
ATOM 1332 C C . PHE A 1 165 ? 53.185 -28.211 26.966 1.00 68.77 200 PHE A C 1
ATOM 1333 O O . PHE A 1 165 ? 52.011 -27.851 26.998 1.00 68.97 200 PHE A O 1
ATOM 1341 N N . ALA A 1 166 ? 53.542 -29.484 27.119 1.00 68.84 201 ALA A N 1
ATOM 1342 C CA . ALA A 1 166 ? 52.554 -30.556 27.306 1.00 68.73 201 ALA A CA 1
ATOM 1343 C C . ALA A 1 166 ? 51.619 -30.338 28.511 1.00 68.79 201 ALA A C 1
ATOM 1344 O O . ALA A 1 166 ? 50.455 -30.749 28.473 1.00 68.82 201 ALA A O 1
ATOM 1346 N N . ASP A 1 167 ? 52.125 -29.690 29.564 1.00 68.72 202 ASP A N 1
ATOM 1347 C CA . ASP A 1 167 ? 51.332 -29.398 30.767 1.00 68.89 202 ASP A CA 1
ATOM 1348 C C . ASP A 1 167 ? 50.434 -28.165 30.656 1.00 68.56 202 ASP A C 1
ATOM 1349 O O . ASP A 1 167 ? 49.521 -27.996 31.461 1.00 68.98 202 ASP A O 1
ATOM 1354 N N . SER A 1 168 ? 50.704 -27.302 29.680 1.00 68.02 203 SER A N 1
ATOM 1355 C CA . SER A 1 168 ? 50.002 -26.024 29.535 1.00 67.27 203 SER A CA 1
ATOM 1356 C C . SER A 1 168 ? 48.577 -26.230 29.026 1.00 66.66 203 SER A C 1
ATOM 1357 O O . SER A 1 168 ? 48.215 -27.336 28.640 1.00 66.59 203 SER A O 1
ATOM 1360 N N . ASP A 1 169 ? 47.778 -25.163 29.022 1.00 66.03 204 ASP A N 1
ATOM 1361 C CA . ASP A 1 169 ? 46.395 -25.238 28.540 1.00 65.69 204 ASP A CA 1
ATOM 1362 C C . ASP A 1 169 ? 46.302 -25.282 27.010 1.00 65.40 204 ASP A C 1
ATOM 1363 O O . ASP A 1 169 ? 47.273 -25.026 26.312 1.00 65.01 204 ASP A O 1
ATOM 1368 N N . GLU A 1 170 ? 45.117 -25.611 26.506 1.00 65.18 205 GLU A N 1
ATOM 1369 C CA . GLU A 1 170 ? 44.882 -25.774 25.070 1.00 65.04 205 GLU A CA 1
ATOM 1370 C C . GLU A 1 170 ? 45.341 -24.557 24.279 1.00 64.18 205 GLU A C 1
ATOM 1371 O O . GLU A 1 170 ? 45.976 -24.683 23.240 1.00 64.43 205 GLU A O 1
ATOM 1377 N N . MET A 1 171 ? 45.004 -23.382 24.786 1.00 63.04 206 MET A N 1
ATOM 1378 C CA . MET A 1 171 ? 45.342 -22.135 24.129 1.00 62.41 206 MET A CA 1
ATOM 1379 C C . MET A 1 171 ? 46.858 -22.004 23.942 1.00 61.69 206 MET A C 1
ATOM 1380 O O . MET A 1 171 ? 47.336 -21.729 22.848 1.00 61.85 206 MET A O 1
ATOM 1385 N N . THR A 1 172 ? 47.607 -22.234 25.010 1.00 60.61 207 THR A N 1
ATOM 1386 C CA . THR A 1 172 ? 49.059 -22.123 24.974 1.00 59.70 207 THR A CA 1
ATOM 1387 C C . THR A 1 172 ? 49.710 -23.115 24.005 1.00 59.29 207 THR A C 1
ATOM 1388 O O . THR A 1 172 ? 50.612 -22.748 23.262 1.00 58.88 207 THR A O 1
ATOM 1392 N N . ARG A 1 173 ? 49.248 -24.362 24.020 1.00 58.83 208 ARG A N 1
ATOM 1393 C CA . ARG A 1 173 ? 49.907 -25.443 23.292 1.00 58.63 208 ARG A CA 1
ATOM 1394 C C . ARG A 1 173 ? 49.809 -25.226 21.789 1.00 58.03 208 ARG A C 1
ATOM 1395 O O . ARG A 1 173 ? 50.780 -25.440 21.056 1.00 57.33 208 ARG A O 1
ATOM 1403 N N . GLN A 1 174 ? 48.631 -24.814 21.331 1.00 57.40 209 GLN A N 1
ATOM 1404 C CA . GLN A 1 174 ? 48.452 -24.546 19.922 1.00 57.22 209 GLN A CA 1
ATOM 1405 C C . GLN A 1 174 ? 49.120 -23.220 19.579 1.00 56.33 209 GLN A C 1
ATOM 1406 O O . GLN A 1 174 ? 49.677 -23.088 18.503 1.00 56.20 209 GLN A O 1
ATOM 1412 N N . MET A 1 175 ? 49.120 -22.256 20.500 1.00 55.53 210 MET A N 1
ATOM 1413 C CA . MET A 1 175 ? 49.824 -20.999 20.240 1.00 54.60 210 MET A CA 1
ATOM 1414 C C . MET A 1 175 ? 51.327 -21.236 20.168 1.00 53.54 210 MET A C 1
ATOM 1415 O O . MET A 1 175 ? 52.011 -20.549 19.430 1.00 54.20 210 MET A O 1
ATOM 1420 N N . ALA A 1 176 ? 51.831 -22.239 20.880 1.00 52.16 211 ALA A N 1
ATOM 1421 C CA . ALA A 1 176 ? 53.262 -22.538 20.882 1.00 51.19 211 ALA A CA 1
ATOM 1422 C C . ALA A 1 176 ? 53.706 -23.151 19.566 1.00 50.26 211 ALA A C 1
ATOM 1423 O O . ALA A 1 176 ? 54.755 -22.812 19.039 1.00 50.34 211 ALA A O 1
ATOM 1425 N N . VAL A 1 177 ? 52.913 -24.068 19.044 1.00 49.20 212 VAL A N 1
ATOM 1426 C CA . VAL A 1 177 ? 53.176 -24.620 17.726 1.00 48.66 212 VAL A CA 1
ATOM 1427 C C . VAL A 1 177 ? 52.987 -23.563 16.620 1.00 47.37 212 VAL A C 1
ATOM 1428 O O . VAL A 1 177 ? 53.707 -23.591 15.645 1.00 47.81 212 VAL A O 1
ATOM 1432 N N . ASP A 1 178 ? 52.034 -22.646 16.782 1.00 45.67 213 ASP A N 1
ATOM 1433 C CA . ASP A 1 178 ? 51.783 -21.577 15.806 1.00 44.85 213 ASP A CA 1
ATOM 1434 C C . ASP A 1 178 ? 52.897 -20.495 15.752 1.00 44.03 213 ASP A C 1
ATOM 1435 O O . ASP A 1 178 ? 52.983 -19.751 14.789 1.00 43.31 213 ASP A O 1
ATOM 1440 N N . TRP A 1 179 ? 53.696 -20.373 16.812 1.00 43.35 214 TRP A N 1
ATOM 1441 C CA . TRP A 1 179 ? 54.749 -19.362 16.891 1.00 42.59 214 TRP A CA 1
ATOM 1442 C C . TRP A 1 179 ? 56.131 -19.917 16.579 1.00 41.61 214 TRP A C 1
ATOM 1443 O O . TRP A 1 179 ? 57.012 -19.183 16.166 1.00 41.83 214 TRP A O 1
ATOM 1454 N N . LEU A 1 180 ? 56.315 -21.210 16.782 1.00 40.43 215 LEU A N 1
ATOM 1455 C CA . LEU A 1 180 ? 57.573 -21.874 16.506 1.00 39.91 215 LEU A CA 1
ATOM 1456 C C . LEU A 1 180 ? 58.325 -21.327 15.276 1.00 38.82 215 LEU A C 1
ATOM 1457 O O . LEU A 1 180 ? 59.494 -20.981 15.397 1.00 38.30 215 LEU A O 1
ATOM 1462 N N . PRO A 1 181 ? 57.682 -21.251 14.101 1.00 37.61 216 PRO A N 1
ATOM 1463 C CA . PRO A 1 181 ? 58.387 -20.833 12.882 1.00 36.73 216 PRO A CA 1
ATOM 1464 C C . PRO A 1 181 ? 59.115 -19.506 13.006 1.00 35.95 216 PRO A C 1
ATOM 1465 O O . PRO A 1 181 ? 60.203 -19.377 12.441 1.00 35.54 216 PRO A O 1
ATOM 1469 N N . ILE A 1 182 ? 58.547 -18.540 13.725 1.00 34.96 217 ILE A N 1
ATOM 1470 C CA . ILE A 1 182 ? 59.200 -17.244 13.828 1.00 35.09 217 ILE A CA 1
ATOM 1471 C C . ILE A 1 182 ? 60.443 -17.234 14.724 1.00 34.83 217 ILE A C 1
ATOM 1472 O O . ILE A 1 182 ? 61.156 -16.238 14.774 1.00 34.46 217 ILE A O 1
ATOM 1477 N N . PHE A 1 183 ? 60.715 -18.330 15.419 1.00 34.56 218 PHE A N 1
ATOM 1478 C CA . PHE A 1 183 ? 61.955 -18.449 16.169 1.00 34.68 218 PHE A CA 1
ATOM 1479 C C . PHE A 1 183 ? 62.942 -19.419 15.544 1.00 35.27 218 PHE A C 1
ATOM 1480 O O . PHE A 1 183 ? 64.073 -19.509 16.019 1.00 35.85 218 PHE A O 1
ATOM 1488 N N . GLU A 1 184 ? 62.536 -20.130 14.494 1.00 35.22 219 GLU A N 1
ATOM 1489 C CA . GLU A 1 184 ? 63.418 -21.091 13.847 1.00 35.92 219 GLU A CA 1
ATOM 1490 C C . GLU A 1 184 ? 63.773 -20.694 12.406 1.00 35.44 219 GLU A C 1
ATOM 1491 O O . GLU A 1 184 ? 64.575 -21.339 11.748 1.00 34.71 219 GLU A O 1
ATOM 1497 N N . THR A 1 185 ? 63.180 -19.617 11.935 1.00 35.49 220 THR A N 1
ATOM 1498 C CA . THR A 1 185 ? 63.315 -19.218 10.562 1.00 35.13 220 THR A CA 1
ATOM 1499 C C . THR A 1 185 ? 64.503 -18.279 10.480 1.00 35.93 220 THR A C 1
ATOM 1500 O O . THR A 1 185 ? 64.619 -17.338 11.258 1.00 35.25 220 THR A O 1
ATOM 1504 N N . GLU A 1 186 ? 65.405 -18.584 9.557 1.00 36.48 221 GLU A N 1
ATOM 1505 C CA . GLU A 1 186 ? 66.532 -17.732 9.242 1.00 37.47 221 GLU A CA 1
ATOM 1506 C C . GLU A 1 186 ? 66.121 -16.272 9.030 1.00 37.19 221 GLU A C 1
ATOM 1507 O O . GLU A 1 186 ? 65.016 -15.963 8.550 1.00 36.18 221 GLU A O 1
ATOM 1513 N N . ILE A 1 187 ? 67.042 -15.387 9.389 1.00 37.15 222 ILE A N 1
ATOM 1514 C CA . ILE A 1 187 ? 66.923 -13.964 9.126 1.00 37.16 222 ILE A CA 1
ATOM 1515 C C . ILE A 1 187 ? 67.756 -13.616 7.870 1.00 37.50 222 ILE A C 1
ATOM 1516 O O . ILE A 1 187 ? 68.927 -13.995 7.747 1.00 37.23 222 ILE A O 1
ATOM 1521 N N . PRO A 1 188 ? 67.148 -12.905 6.929 1.00 38.00 223 PRO A N 1
ATOM 1522 C CA . PRO A 1 188 ? 67.832 -12.554 5.673 1.00 38.03 223 PRO A CA 1
ATOM 1523 C C . PRO A 1 188 ? 68.910 -11.495 5.894 1.00 37.84 223 PRO A C 1
ATOM 1524 O O . PRO A 1 188 ? 68.741 -10.650 6.765 1.00 38.40 223 PRO A O 1
ATOM 1528 N N . LYS A 1 189 ? 70.014 -11.579 5.166 1.00 37.37 224 LYS A N 1
ATOM 1529 C CA . LYS A 1 189 ? 71.001 -10.508 5.148 1.00 37.13 224 LYS A CA 1
ATOM 1530 C C . LYS A 1 189 ? 70.532 -9.448 4.165 1.00 35.63 224 LYS A C 1
ATOM 1531 O O . LYS A 1 189 ? 70.451 -9.707 2.968 1.00 35.48 224 LYS A O 1
ATOM 1537 N N . ILE A 1 190 ? 70.207 -8.266 4.663 1.00 33.95 225 ILE A N 1
ATOM 1538 C CA . ILE A 1 190 ? 69.630 -7.228 3.828 1.00 33.05 225 ILE A CA 1
ATOM 1539 C C . ILE A 1 190 ? 70.690 -6.169 3.535 1.00 31.74 225 ILE A C 1
ATOM 1540 O O . ILE A 1 190 ? 71.212 -5.573 4.435 1.00 30.59 225 ILE A O 1
ATOM 1545 N N . LYS A 1 191 ? 71.003 -5.962 2.261 1.00 30.96 226 LYS A N 1
ATOM 1546 C CA . LYS A 1 191 ? 71.999 -4.986 1.836 1.00 30.64 226 LYS A CA 1
ATOM 1547 C C . LYS A 1 191 ? 71.527 -3.596 2.239 1.00 30.22 226 LYS A C 1
ATOM 1548 O O . LYS A 1 191 ? 70.349 -3.292 2.147 1.00 30.66 226 LYS A O 1
ATOM 1554 N N . ARG A 1 192 ? 72.439 -2.757 2.700 1.00 29.52 227 ARG A N 1
ATOM 1555 C CA . ARG A 1 192 ? 72.047 -1.485 3.254 1.00 29.08 227 ARG A CA 1
ATOM 1556 C C . ARG A 1 192 ? 73.164 -0.464 3.270 1.00 28.74 227 ARG A C 1
ATOM 1557 O O . ARG A 1 192 ? 74.346 -0.800 3.354 1.00 28.54 227 ARG A O 1
ATOM 1565 N N . VAL A 1 193 ? 72.762 0.801 3.211 1.00 28.70 228 VAL A N 1
ATOM 1566 C CA . VAL A 1 193 ? 73.698 1.908 3.209 1.00 28.54 228 VAL A CA 1
ATOM 1567 C C . VAL A 1 193 ? 73.260 2.959 4.215 1.00 28.78 228 VAL A C 1
ATOM 1568 O O . VAL A 1 193 ? 72.165 3.480 4.124 1.00 28.75 228 VAL A O 1
ATOM 1572 N N . ALA A 1 194 ? 74.118 3.258 5.170 1.00 29.32 229 ALA A N 1
ATOM 1573 C CA . ALA A 1 194 ? 73.945 4.420 6.008 1.00 30.24 229 ALA A CA 1
ATOM 1574 C C . ALA A 1 194 ? 74.468 5.656 5.298 1.00 31.08 229 ALA A C 1
ATOM 1575 O O . ALA A 1 194 ? 75.500 5.618 4.631 1.00 30.83 229 ALA A O 1
ATOM 1577 N N . ILE A 1 195 ? 73.743 6.761 5.437 1.00 32.42 230 ILE A N 1
ATOM 1578 C CA . ILE A 1 195 ? 74.139 8.005 4.800 1.00 33.15 230 ILE A CA 1
ATOM 1579 C C . ILE A 1 195 ? 74.135 9.131 5.814 1.00 35.06 230 ILE A C 1
ATOM 1580 O O . ILE A 1 195 ? 73.442 9.080 6.844 1.00 35.52 230 ILE A O 1
ATOM 1585 N N . ASP A 1 196 ? 74.912 10.159 5.509 1.00 36.89 231 ASP A N 1
ATOM 1586 C CA . ASP A 1 196 ? 75.087 11.304 6.404 1.00 38.28 231 ASP A CA 1
ATOM 1587 C C . ASP A 1 196 ? 75.514 12.497 5.564 1.00 38.41 231 ASP A C 1
ATOM 1588 O O . ASP A 1 196 ? 76.438 12.387 4.776 1.00 38.93 231 ASP A O 1
ATOM 1593 N N . ILE A 1 197 ? 74.819 13.620 5.697 1.00 39.04 232 ILE A N 1
ATOM 1594 C CA . ILE A 1 197 ? 75.173 14.836 4.972 1.00 39.32 232 ILE A CA 1
ATOM 1595 C C . ILE A 1 197 ? 75.802 15.891 5.881 1.00 40.24 232 ILE A C 1
ATOM 1596 O O . ILE A 1 197 ? 75.712 15.833 7.109 1.00 40.11 232 ILE A O 1
ATOM 1601 N N . GLU A 1 198 ? 76.431 16.864 5.245 1.00 41.49 233 GLU A N 1
ATOM 1602 C CA . GLU A 1 198 ? 76.935 18.044 5.919 1.00 42.58 233 GLU A CA 1
ATOM 1603 C C . GLU A 1 198 ? 76.479 19.220 5.101 1.00 42.71 233 GLU A C 1
ATOM 1604 O O . GLU A 1 198 ? 76.529 19.182 3.878 1.00 42.56 233 GLU A O 1
ATOM 1610 N N . VAL A 1 199 ? 76.022 20.269 5.750 1.00 43.59 234 VAL A N 1
ATOM 1611 C CA . VAL A 1 199 ? 75.600 21.439 5.010 1.00 44.59 234 VAL A CA 1
ATOM 1612 C C . VAL A 1 199 ? 76.385 22.656 5.469 1.00 46.06 234 VAL A C 1
ATOM 1613 O O . VAL A 1 199 ? 76.955 22.671 6.538 1.00 45.36 234 VAL A O 1
ATOM 1617 N N . TYR A 1 200 ? 76.395 23.673 4.630 1.00 48.68 235 TYR A N 1
ATOM 1618 C CA . TYR A 1 200 ? 77.103 24.907 4.896 1.00 51.40 235 TYR A CA 1
ATOM 1619 C C . TYR A 1 200 ? 76.356 25.755 5.916 1.00 53.38 235 TYR A C 1
ATOM 1620 O O . TYR A 1 200 ? 75.160 25.979 5.801 1.00 53.62 235 TYR A O 1
ATOM 1629 N N . THR A 1 201 ? 77.092 26.206 6.920 1.00 56.38 236 THR A N 1
ATOM 1630 C CA . THR A 1 201 ? 76.581 27.056 7.991 1.00 58.73 236 THR A CA 1
ATOM 1631 C C . THR A 1 201 ? 77.514 28.259 8.124 1.00 60.61 236 THR A C 1
ATOM 1632 O O . THR A 1 201 ? 78.661 28.086 8.541 1.00 61.05 236 THR A O 1
ATOM 1636 N N . PRO A 1 202 ? 77.075 29.459 7.752 1.00 62.92 237 PRO A N 1
ATOM 1637 C CA . PRO A 1 202 ? 77.885 30.660 8.021 1.00 64.36 237 PRO A CA 1
ATOM 1638 C C . PRO A 1 202 ? 78.135 30.855 9.523 1.00 65.90 237 PRO A C 1
ATOM 1639 O O . PRO A 1 202 ? 79.293 30.979 9.910 1.00 66.32 237 PRO A O 1
ATOM 1643 N N . VAL A 1 203 ? 77.083 30.872 10.343 1.00 67.67 238 VAL A N 1
ATOM 1644 C CA . VAL A 1 203 ? 77.244 30.878 11.803 1.00 69.23 238 VAL A CA 1
ATOM 1645 C C . VAL A 1 203 ? 77.462 29.434 12.263 1.00 70.52 238 VAL A C 1
ATOM 1646 O O . VAL A 1 203 ? 76.916 28.509 11.666 1.00 71.54 238 VAL A O 1
ATOM 1650 N N . LYS A 1 204 ? 78.247 29.239 13.319 1.00 71.70 239 LYS A N 1
ATOM 1651 C CA . LYS A 1 204 ? 78.690 27.894 13.695 1.00 72.45 239 LYS A CA 1
ATOM 1652 C C . LYS A 1 204 ? 77.594 27.072 14.397 1.00 72.71 239 LYS A C 1
ATOM 1653 O O . LYS A 1 204 ? 77.164 26.033 13.876 1.00 73.21 239 LYS A O 1
ATOM 1659 N N . GLY A 1 205 ? 77.135 27.536 15.559 1.00 72.63 240 GLY A N 1
ATOM 1660 C CA . GLY A 1 205 ? 76.085 26.843 16.301 1.00 72.30 240 GLY A CA 1
ATOM 1661 C C . GLY A 1 205 ? 74.689 27.250 15.850 1.00 71.88 240 GLY A C 1
ATOM 1662 O O . GLY A 1 205 ? 74.060 28.117 16.472 1.00 72.56 240 GLY A O 1
ATOM 1663 N N . ARG A 1 206 ? 74.207 26.628 14.774 1.00 70.80 241 ARG A N 1
ATOM 1664 C CA . ARG A 1 206 ? 72.890 26.943 14.201 1.00 69.97 241 ARG A CA 1
ATOM 1665 C C . ARG A 1 206 ? 72.460 25.832 13.237 1.00 68.86 241 ARG A C 1
ATOM 1666 O O . ARG A 1 206 ? 72.973 25.742 12.112 1.00 68.76 241 ARG A O 1
ATOM 1674 N N . ILE A 1 207 ? 71.538 24.977 13.682 1.00 67.18 242 ILE A N 1
ATOM 1675 C CA . ILE A 1 207 ? 71.112 23.853 12.856 1.00 65.53 242 ILE A CA 1
ATOM 1676 C C . ILE A 1 207 ? 70.095 24.368 11.853 1.00 63.92 242 ILE A C 1
ATOM 1677 O O . ILE A 1 207 ? 69.048 24.917 12.231 1.00 64.01 242 ILE A O 1
ATOM 1682 N N . PRO A 1 208 ? 70.402 24.205 10.570 1.00 61.63 243 PRO A N 1
ATOM 1683 C CA . PRO A 1 208 ? 69.544 24.754 9.518 1.00 60.04 243 PRO A CA 1
ATOM 1684 C C . PRO A 1 208 ? 68.201 24.009 9.379 1.00 58.39 243 PRO A C 1
ATOM 1685 O O . PRO A 1 208 ? 68.110 22.795 9.544 1.00 57.67 243 PRO A O 1
ATOM 1689 N N . ASP A 1 209 ? 67.154 24.767 9.098 1.00 56.63 244 ASP A N 1
ATOM 1690 C CA . ASP A 1 209 ? 65.851 24.185 8.884 1.00 55.66 244 ASP A CA 1
ATOM 1691 C C . ASP A 1 209 ? 65.929 23.323 7.637 1.00 54.25 244 ASP A C 1
ATOM 1692 O O . ASP A 1 209 ? 66.317 23.802 6.580 1.00 53.38 244 ASP A O 1
ATOM 1697 N N . SER A 1 210 ? 65.554 22.060 7.768 1.00 53.01 245 SER A N 1
ATOM 1698 C CA . SER A 1 210 ? 65.657 21.123 6.660 1.00 52.30 245 SER A CA 1
ATOM 1699 C C . SER A 1 210 ? 64.513 21.266 5.671 1.00 51.78 245 SER A C 1
ATOM 1700 O O . SER A 1 210 ? 64.587 20.739 4.581 1.00 51.73 245 SER A O 1
ATOM 1703 N N . GLN A 1 211 ? 63.472 22.003 6.043 1.00 51.58 246 GLN A N 1
ATOM 1704 C CA . GLN A 1 211 ? 62.381 22.318 5.128 1.00 51.12 246 GLN A CA 1
ATOM 1705 C C . GLN A 1 211 ? 62.748 23.485 4.231 1.00 49.84 246 GLN A C 1
ATOM 1706 O O . GLN A 1 211 ? 62.428 23.497 3.036 1.00 49.43 246 GLN A O 1
ATOM 1712 N N . LYS A 1 212 ? 63.400 24.480 4.825 1.00 48.58 247 LYS A N 1
ATOM 1713 C CA . LYS A 1 212 ? 63.778 25.697 4.116 1.00 47.93 247 LYS A CA 1
ATOM 1714 C C . LYS A 1 212 ? 64.977 25.376 3.218 1.00 46.67 247 LYS A C 1
ATOM 1715 O O . LYS A 1 212 ? 65.058 25.854 2.075 1.00 46.14 247 LYS A O 1
ATOM 1721 N N . ALA A 1 213 ? 65.874 24.536 3.742 1.00 44.98 248 ALA A N 1
ATOM 1722 C CA . ALA A 1 213 ? 67.028 24.031 3.014 1.00 44.18 248 ALA A CA 1
ATOM 1723 C C . ALA A 1 213 ? 67.750 25.187 2.335 1.00 43.32 248 ALA A C 1
ATOM 1724 O O . ALA A 1 213 ? 67.986 25.183 1.137 1.00 42.65 248 ALA A O 1
ATOM 1726 N N . GLU A 1 214 ? 68.081 26.183 3.141 1.00 42.98 249 GLU A N 1
ATOM 1727 C CA . GLU A 1 214 ? 68.575 27.456 2.644 1.00 43.23 249 GLU A CA 1
ATOM 1728 C C . GLU A 1 214 ? 70.002 27.320 2.101 1.00 41.97 249 GLU A C 1
ATOM 1729 O O . GLU A 1 214 ? 70.357 27.996 1.165 1.00 41.88 249 GLU A O 1
ATOM 1735 N N . PHE A 1 215 ? 70.793 26.420 2.675 1.00 40.64 250 PHE A N 1
ATOM 1736 C CA . PHE A 1 215 ? 72.207 26.318 2.352 1.00 39.86 250 PHE A CA 1
ATOM 1737 C C . PHE A 1 215 ? 72.584 25.040 1.620 1.00 39.05 250 PHE A C 1
ATOM 1738 O O . PHE A 1 215 ? 71.932 24.015 1.774 1.00 38.74 250 PHE A O 1
ATOM 1746 N N . PRO A 1 216 ? 73.645 25.110 0.824 1.00 38.30 251 PRO A N 1
ATOM 1747 C CA . PRO A 1 216 ? 74.104 23.942 0.059 1.00 37.79 251 PRO A CA 1
ATOM 1748 C C . PRO A 1 216 ? 74.562 22.774 0.915 1.00 37.18 251 PRO A C 1
ATOM 1749 O O . PRO A 1 216 ? 75.102 22.974 2.001 1.00 36.48 251 PRO A O 1
ATOM 1753 N N . ILE A 1 217 ? 74.348 21.567 0.397 1.00 36.74 252 ILE A N 1
ATOM 1754 C CA . ILE A 1 217 ? 74.989 20.370 0.905 1.00 36.81 252 ILE A CA 1
ATOM 1755 C C . ILE A 1 217 ? 76.433 20.404 0.406 1.00 36.32 252 ILE A C 1
ATOM 1756 O O . ILE A 1 217 ? 76.664 20.424 -0.815 1.00 35.53 252 ILE A O 1
ATOM 1761 N N . ILE A 1 218 ? 77.379 20.374 1.341 1.00 36.12 253 ILE A N 1
ATOM 1762 C CA . ILE A 1 218 ? 78.802 20.343 1.013 1.00 36.61 253 ILE A CA 1
ATOM 1763 C C . ILE A 1 218 ? 79.379 18.944 0.895 1.00 36.33 253 ILE A C 1
ATOM 1764 O O . ILE A 1 218 ? 80.323 18.748 0.129 1.00 36.49 253 ILE A O 1
ATOM 1769 N N . SER A 1 219 ? 78.813 17.973 1.607 1.00 35.82 254 SER A N 1
ATOM 1770 C CA . SER A 1 219 ? 79.124 16.570 1.328 1.00 35.42 254 SER A CA 1
ATOM 1771 C C . SER A 1 219 ? 78.080 15.572 1.811 1.00 34.78 254 SER A C 1
ATOM 1772 O O . SER A 1 219 ? 77.290 15.856 2.692 1.00 34.94 254 SER A O 1
ATOM 1775 N N . ILE A 1 220 ? 78.080 14.395 1.196 1.00 34.06 255 ILE A N 1
ATOM 1776 C CA . ILE A 1 220 ? 77.312 13.274 1.698 1.00 33.43 255 ILE A CA 1
ATOM 1777 C C . ILE A 1 220 ? 78.232 12.074 1.757 1.00 32.98 255 ILE A C 1
ATOM 1778 O O . ILE A 1 220 ? 78.957 11.804 0.806 1.00 32.14 255 ILE A O 1
ATOM 1783 N N . ALA A 1 221 ? 78.182 11.366 2.880 1.00 32.49 256 ALA A N 1
ATOM 1784 C CA . ALA A 1 221 ? 78.886 10.109 3.057 1.00 32.67 256 ALA A CA 1
ATOM 1785 C C . ALA A 1 221 ? 77.922 8.928 2.934 1.00 32.66 256 ALA A C 1
ATOM 1786 O O . ALA A 1 221 ? 76.790 8.986 3.361 1.00 31.81 256 ALA A O 1
ATOM 1788 N N . LEU A 1 222 ? 78.417 7.856 2.338 1.00 33.08 257 LEU A N 1
ATOM 1789 C CA . LEU A 1 222 ? 77.684 6.626 2.187 1.00 33.15 257 LEU A CA 1
ATOM 1790 C C . LEU A 1 222 ? 78.593 5.492 2.617 1.00 33.19 257 LEU A C 1
ATOM 1791 O O . LEU A 1 222 ? 79.658 5.301 2.031 1.00 33.78 257 LEU A O 1
ATOM 1796 N N . ALA A 1 223 ? 78.180 4.765 3.648 1.00 32.53 258 ALA A N 1
ATOM 1797 C CA . ALA A 1 223 ? 78.847 3.549 4.072 1.00 32.13 258 ALA A CA 1
ATOM 1798 C C . ALA A 1 223 ? 77.885 2.380 3.874 1.00 32.13 258 ALA A C 1
ATOM 1799 O O . ALA A 1 223 ? 76.867 2.321 4.527 1.00 31.14 258 ALA A O 1
ATOM 1801 N N . GLY A 1 224 ? 78.218 1.471 2.964 1.00 32.63 259 GLY A N 1
ATOM 1802 C CA . GLY A 1 224 ? 77.399 0.316 2.645 1.00 33.27 259 GLY A CA 1
ATOM 1803 C C . GLY A 1 224 ? 77.904 -0.997 3.219 1.00 33.72 259 GLY A C 1
ATOM 1804 O O . GLY A 1 224 ? 79.115 -1.214 3.299 1.00 34.50 259 GLY A O 1
ATOM 1805 N N . SER A 1 225 ? 76.974 -1.882 3.584 1.00 33.82 260 SER A N 1
ATOM 1806 C CA . SER A 1 225 ? 77.305 -3.197 4.126 1.00 34.13 260 SER A CA 1
ATOM 1807 C C . SER A 1 225 ? 77.931 -4.149 3.113 1.00 34.39 260 SER A C 1
ATOM 1808 O O . SER A 1 225 ? 78.420 -5.199 3.485 1.00 34.34 260 SER A O 1
ATOM 1811 N N . ASP A 1 226 ? 77.898 -3.798 1.839 1.00 35.20 261 ASP A N 1
ATOM 1812 C CA . ASP A 1 226 ? 78.635 -4.543 0.811 1.00 35.64 261 ASP A CA 1
ATOM 1813 C C . ASP A 1 226 ? 80.090 -4.043 0.598 1.00 36.36 261 ASP A C 1
ATOM 1814 O O . ASP A 1 226 ? 80.708 -4.307 -0.450 1.00 37.14 261 ASP A O 1
ATOM 1819 N N . GLY A 1 227 ? 80.626 -3.302 1.563 1.00 36.63 262 GLY A N 1
ATOM 1820 C CA . GLY A 1 227 ? 81.941 -2.698 1.434 1.00 36.35 262 GLY A CA 1
ATOM 1821 C C . GLY A 1 227 ? 82.007 -1.284 0.895 1.00 36.40 262 GLY A C 1
ATOM 1822 O O . GLY A 1 227 ? 83.094 -0.727 0.829 1.00 36.72 262 GLY A O 1
ATOM 1823 N N . LEU A 1 228 ? 80.884 -0.660 0.540 1.00 36.83 263 LEU A N 1
ATOM 1824 C CA . LEU A 1 228 ? 80.943 0.708 -0.021 1.00 36.15 263 LEU A CA 1
ATOM 1825 C C . LEU A 1 228 ? 81.402 1.736 1.009 1.00 36.39 263 LEU A C 1
ATOM 1826 O O . LEU A 1 228 ? 80.882 1.788 2.127 1.00 35.90 263 LEU A O 1
ATOM 1831 N N . LYS A 1 229 ? 82.384 2.549 0.611 1.00 36.52 264 LYS A N 1
ATOM 1832 C CA . LYS A 1 229 ? 82.860 3.677 1.402 1.00 36.81 264 LYS A CA 1
ATOM 1833 C C . LYS A 1 229 ? 82.993 4.886 0.469 1.00 37.10 264 LYS A C 1
ATOM 1834 O O . LYS A 1 229 ? 83.888 4.929 -0.359 1.00 37.29 264 LYS A O 1
ATOM 1840 N N . LYS A 1 230 ? 82.100 5.856 0.605 1.00 37.54 265 LYS A N 1
ATOM 1841 C CA . LYS A 1 230 ? 81.979 6.950 -0.360 1.00 37.67 265 LYS A CA 1
ATOM 1842 C C . LYS A 1 230 ? 81.830 8.271 0.325 1.00 37.81 265 LYS A C 1
ATOM 1843 O O . LYS A 1 230 ? 81.243 8.363 1.382 1.00 37.96 265 LYS A O 1
ATOM 1849 N N . VAL A 1 231 ? 82.405 9.307 -0.254 1.00 38.38 266 VAL A N 1
ATOM 1850 C CA . VAL A 1 231 ? 82.062 10.660 0.127 1.00 38.46 266 VAL A CA 1
ATOM 1851 C C . VAL A 1 231 ? 81.998 11.484 -1.146 1.00 39.13 266 VAL A C 1
ATOM 1852 O O . VAL A 1 231 ? 82.942 11.492 -1.948 1.00 38.91 266 VAL A O 1
ATOM 1856 N N . LEU A 1 232 ? 80.844 12.120 -1.342 1.00 39.84 267 LEU A N 1
ATOM 1857 C CA . LEU A 1 232 ? 80.588 13.024 -2.447 1.00 40.25 267 LEU A CA 1
ATOM 1858 C C . LEU A 1 232 ? 80.774 14.424 -1.908 1.00 40.72 267 LEU A C 1
ATOM 1859 O O . LEU A 1 232 ? 80.138 14.783 -0.933 1.00 40.93 267 LEU A O 1
ATOM 1864 N N . VAL A 1 233 ? 81.663 15.211 -2.499 1.00 41.72 268 VAL A N 1
ATOM 1865 C CA . VAL A 1 233 ? 81.931 16.542 -1.959 1.00 42.52 268 VAL A CA 1
ATOM 1866 C C . VAL A 1 233 ? 81.727 17.610 -3.015 1.00 42.81 268 VAL A C 1
ATOM 1867 O O . VAL A 1 233 ? 82.043 17.428 -4.187 1.00 42.07 268 VAL A O 1
ATOM 1871 N N . LEU A 1 234 ? 81.176 18.725 -2.570 1.00 44.54 269 LEU A N 1
ATOM 1872 C CA . LEU A 1 234 ? 80.941 19.890 -3.406 1.00 46.01 269 LEU A CA 1
ATOM 1873 C C . LEU A 1 234 ? 82.208 20.740 -3.425 1.00 47.85 269 LEU A C 1
ATOM 1874 O O . LEU A 1 234 ? 82.659 21.198 -2.393 1.00 47.05 269 LEU A O 1
ATOM 1879 N N . ASN A 1 235 ? 82.798 20.886 -4.607 1.00 50.86 270 ASN A N 1
ATOM 1880 C CA . ASN A 1 235 ? 83.875 21.835 -4.842 1.00 53.45 270 ASN A CA 1
ATOM 1881 C C . ASN A 1 235 ? 83.368 23.228 -4.597 1.00 56.32 270 ASN A C 1
ATOM 1882 O O . ASN A 1 235 ? 82.415 23.641 -5.244 1.00 56.96 270 ASN A O 1
ATOM 1887 N N . ARG A 1 236 ? 84.008 23.967 -3.698 1.00 59.97 271 ARG A N 1
ATOM 1888 C CA . ARG A 1 236 ? 83.496 25.283 -3.301 1.00 62.68 271 ARG A CA 1
ATOM 1889 C C . ARG A 1 236 ? 84.275 26.461 -3.895 1.00 64.92 271 ARG A C 1
ATOM 1890 O O . ARG A 1 236 ? 83.666 27.398 -4.426 1.00 65.32 271 ARG A O 1
ATOM 1898 N N . ASN A 1 237 ? 85.602 26.423 -3.801 1.00 67.36 272 ASN A N 1
ATOM 1899 C CA . ASN A 1 237 ? 86.430 27.493 -4.362 1.00 69.33 272 ASN A CA 1
ATOM 1900 C C . ASN A 1 237 ? 87.471 26.918 -5.347 1.00 70.84 272 ASN A C 1
ATOM 1901 O O . ASN A 1 237 ? 88.656 27.275 -5.337 1.00 71.28 272 ASN A O 1
ATOM 1906 N N . ASP A 1 238 ? 86.988 26.008 -6.191 1.00 72.49 273 ASP A N 1
ATOM 1907 C CA . ASP A 1 238 ? 87.794 25.309 -7.207 1.00 73.51 273 ASP A CA 1
ATOM 1908 C C . ASP A 1 238 ? 86.850 24.613 -8.209 1.00 73.94 273 ASP A C 1
ATOM 1909 O O . ASP A 1 238 ? 85.627 24.640 -8.033 1.00 74.05 273 ASP A O 1
ATOM 1914 N N . VAL A 1 239 ? 87.405 24.019 -9.265 1.00 74.56 274 VAL A N 1
ATOM 1915 C CA . VAL A 1 239 ? 86.583 23.451 -10.340 1.00 74.87 274 VAL A CA 1
ATOM 1916 C C . VAL A 1 239 ? 87.255 22.278 -11.100 1.00 75.35 274 VAL A C 1
ATOM 1917 O O . VAL A 1 239 ? 87.567 22.404 -12.286 1.00 76.14 274 VAL A O 1
ATOM 1921 N N . ASN A 1 240 ? 87.495 21.148 -10.434 1.00 75.49 275 ASN A N 1
ATOM 1922 C CA . ASN A 1 240 ? 87.577 19.863 -11.158 1.00 75.46 275 ASN A CA 1
ATOM 1923 C C . ASN A 1 240 ? 87.174 18.643 -10.338 1.00 75.09 275 ASN A C 1
ATOM 1924 O O . ASN A 1 240 ? 87.380 18.572 -9.119 1.00 75.07 275 ASN A O 1
ATOM 1929 N N . GLU A 1 241 ? 86.633 17.674 -11.076 1.00 74.57 276 GLU A N 1
ATOM 1930 C CA . GLU A 1 241 ? 85.805 16.597 -10.554 1.00 74.02 276 GLU A CA 1
ATOM 1931 C C . GLU A 1 241 ? 86.569 15.270 -10.387 1.00 73.04 276 GLU A C 1
ATOM 1932 O O . GLU A 1 241 ? 85.954 14.196 -10.401 1.00 73.10 276 GLU A O 1
ATOM 1938 N N . GLY A 1 242 ? 87.892 15.344 -10.212 1.00 71.83 277 GLY A N 1
ATOM 1939 C CA . GLY A 1 242 ? 88.728 14.156 -10.092 1.00 70.74 277 GLY A CA 1
ATOM 1940 C C . GLY A 1 242 ? 88.386 13.287 -8.889 1.00 69.62 277 GLY A C 1
ATOM 1941 O O . GLY A 1 242 ? 88.025 13.796 -7.831 1.00 69.62 277 GLY A O 1
ATOM 1942 N N . SER A 1 243 ? 88.506 11.974 -9.061 1.00 68.33 278 SER A N 1
ATOM 1943 C CA . SER A 1 243 ? 88.164 10.995 -8.034 1.00 67.38 278 SER A CA 1
ATOM 1944 C C . SER A 1 243 ? 89.411 10.383 -7.359 1.00 66.52 278 SER A C 1
ATOM 1945 O O . SER A 1 243 ? 90.365 10.021 -8.046 1.00 66.96 278 SER A O 1
ATOM 1948 N N . VAL A 1 244 ? 89.387 10.256 -6.030 1.00 64.98 279 VAL A N 1
ATOM 1949 C CA . VAL A 1 244 ? 90.498 9.684 -5.261 1.00 64.06 279 VAL A CA 1
ATOM 1950 C C . VAL A 1 244 ? 90.087 8.772 -4.090 1.00 62.55 279 VAL A C 1
ATOM 1951 O O . VAL A 1 244 ? 88.934 8.708 -3.725 1.00 62.07 279 VAL A O 1
ATOM 1955 N N . LYS A 1 245 ? 91.064 8.084 -3.504 1.00 61.04 280 LYS A N 1
ATOM 1956 C CA . LYS A 1 245 ? 90.850 7.214 -2.351 1.00 60.08 280 LYS A CA 1
ATOM 1957 C C . LYS A 1 245 ? 91.547 7.827 -1.130 1.00 58.91 280 LYS A C 1
ATOM 1958 O O . LYS A 1 245 ? 92.622 8.392 -1.257 1.00 58.88 280 LYS A O 1
ATOM 1964 N N . LEU A 1 246 ? 90.954 7.699 0.050 1.00 57.67 281 LEU A N 1
ATOM 1965 C CA . LEU A 1 246 ? 91.515 8.286 1.267 1.00 57.14 281 LEU A CA 1
ATOM 1966 C C . LEU A 1 246 ? 91.418 7.303 2.412 1.00 56.41 281 LEU A C 1
ATOM 1967 O O . LEU A 1 246 ? 90.370 7.200 3.046 1.00 56.35 281 LEU A O 1
ATOM 1972 N N . ASP A 1 247 ? 92.509 6.594 2.694 1.00 55.57 282 ASP A N 1
ATOM 1973 C CA . ASP A 1 247 ? 92.455 5.424 3.576 1.00 54.95 282 ASP A CA 1
ATOM 1974 C C . ASP A 1 247 ? 91.198 4.527 3.304 1.00 53.35 282 ASP A C 1
ATOM 1975 O O . ASP A 1 247 ? 90.392 4.277 4.213 1.00 53.08 282 ASP A O 1
ATOM 1980 N N . GLY A 1 248 ? 91.022 4.084 2.058 1.00 51.44 283 GLY A N 1
ATOM 1981 C CA . GLY A 1 248 ? 89.899 3.224 1.686 1.00 50.18 283 GLY A CA 1
ATOM 1982 C C . GLY A 1 248 ? 88.577 3.884 1.274 1.00 49.20 283 GLY A C 1
ATOM 1983 O O . GLY A 1 248 ? 87.657 3.200 0.807 1.00 49.44 283 GLY A O 1
ATOM 1984 N N . ILE A 1 249 ? 88.471 5.204 1.428 1.00 47.64 284 ILE A N 1
ATOM 1985 C CA . ILE A 1 249 ? 87.246 5.934 1.112 1.00 45.81 284 ILE A CA 1
ATOM 1986 C C . ILE A 1 249 ? 87.291 6.517 -0.281 1.00 44.84 284 ILE A C 1
ATOM 1987 O O . ILE A 1 249 ? 88.019 7.461 -0.522 1.00 44.47 284 ILE A O 1
ATOM 1992 N N . SER A 1 250 ? 86.483 5.976 -1.185 1.00 44.15 285 SER A N 1
ATOM 1993 C CA . SER A 1 250 ? 86.257 6.584 -2.485 1.00 43.54 285 SER A CA 1
ATOM 1994 C C . SER A 1 250 ? 85.602 7.971 -2.351 1.00 43.78 285 SER A C 1
ATOM 1995 O O . SER A 1 250 ? 84.448 8.079 -1.971 1.00 43.58 285 SER A O 1
ATOM 1998 N N . VAL A 1 251 ? 86.376 9.017 -2.649 1.00 44.02 286 VAL A N 1
ATOM 1999 C CA . VAL A 1 251 ? 85.917 10.403 -2.700 1.00 44.13 286 VAL A CA 1
ATOM 2000 C C . VAL A 1 251 ? 85.633 10.825 -4.143 1.00 44.08 286 VAL A C 1
ATOM 2001 O O . VAL A 1 251 ? 86.494 10.684 -4.986 1.00 44.44 286 VAL A O 1
ATOM 2005 N N . GLU A 1 252 ? 84.405 11.275 -4.428 1.00 43.84 287 GLU A N 1
ATOM 2006 C CA . GLU A 1 252 ? 84.048 11.860 -5.723 1.00 43.46 287 GLU A CA 1
ATOM 2007 C C . GLU A 1 252 ? 83.744 13.330 -5.508 1.00 42.87 287 GLU A C 1
ATOM 2008 O O . GLU A 1 252 ? 83.266 13.721 -4.443 1.00 42.53 287 GLU A O 1
ATOM 2014 N N . ARG A 1 253 ? 84.035 14.133 -6.527 1.00 42.39 288 ARG A N 1
ATOM 2015 C CA . ARG A 1 253 ? 83.928 15.581 -6.436 1.00 42.14 288 ARG A CA 1
ATOM 2016 C C . ARG A 1 253 ? 83.069 16.177 -7.533 1.00 40.76 288 ARG A C 1
ATOM 2017 O O . ARG A 1 253 ? 83.023 15.672 -8.658 1.00 40.36 288 ARG A O 1
ATOM 2025 N N . PHE A 1 254 ? 82.401 17.274 -7.189 1.00 39.69 289 PHE A N 1
ATOM 2026 C CA . PHE A 1 254 ? 81.368 17.867 -8.035 1.00 38.65 289 PHE A CA 1
ATOM 2027 C C . PHE A 1 254 ? 81.431 19.378 -8.018 1.00 38.26 289 PHE A C 1
ATOM 2028 O O . PHE A 1 254 ? 81.624 19.971 -6.977 1.00 37.94 289 PHE A O 1
ATOM 2036 N N . ASN A 1 255 ? 81.234 19.996 -9.175 1.00 38.82 290 ASN A N 1
ATOM 2037 C CA . ASN A 1 255 ? 81.131 21.459 -9.250 1.00 39.58 290 ASN A CA 1
ATOM 2038 C C . ASN A 1 255 ? 79.737 21.990 -8.948 1.00 39.48 290 ASN A C 1
ATOM 2039 O O . ASN A 1 255 ? 79.619 23.058 -8.381 1.00 40.43 290 ASN A O 1
ATOM 2044 N N . THR A 1 256 ? 78.690 21.260 -9.329 1.00 39.45 291 THR A N 1
ATOM 2045 C CA . THR A 1 256 ? 77.318 21.611 -8.957 1.00 39.18 291 THR A CA 1
ATOM 2046 C C . THR A 1 256 ? 76.705 20.623 -7.963 1.00 38.67 291 THR A C 1
ATOM 2047 O O . THR A 1 256 ? 76.922 19.426 -8.030 1.00 38.78 291 THR A O 1
ATOM 2051 N N . GLU A 1 257 ? 75.902 21.155 -7.063 1.00 37.90 292 GLU A N 1
ATOM 2052 C CA . GLU A 1 257 ? 75.157 20.367 -6.091 1.00 37.39 292 GLU A CA 1
ATOM 2053 C C . GLU A 1 257 ? 74.075 19.519 -6.765 1.00 36.47 292 GLU A C 1
ATOM 2054 O O . GLU A 1 257 ? 73.729 18.456 -6.285 1.00 36.68 292 GLU A O 1
ATOM 2060 N N . TYR A 1 258 ? 73.566 19.976 -7.905 1.00 35.71 293 TYR A N 1
ATOM 2061 C CA . TYR A 1 258 ? 72.616 19.206 -8.704 1.00 34.71 293 TYR A CA 1
ATOM 2062 C C . TYR A 1 258 ? 73.170 17.814 -9.038 1.00 34.44 293 TYR A C 1
ATOM 2063 O O . TYR A 1 258 ? 72.486 16.792 -8.861 1.00 34.69 293 TYR A O 1
ATOM 2072 N N . GLU A 1 259 ? 74.420 17.770 -9.485 1.00 34.05 294 GLU A N 1
ATOM 2073 C CA . GLU A 1 259 ? 75.036 16.521 -9.947 1.00 33.63 294 GLU A CA 1
ATOM 2074 C C . GLU A 1 259 ? 75.590 15.700 -8.797 1.00 31.72 294 GLU A C 1
ATOM 2075 O O . GLU A 1 259 ? 75.660 14.486 -8.879 1.00 31.50 294 GLU A O 1
ATOM 2081 N N . LEU A 1 260 ? 76.009 16.361 -7.733 1.00 30.62 295 LEU A N 1
ATOM 2082 C CA . LEU A 1 260 ? 76.270 15.670 -6.479 1.00 30.28 295 LEU A CA 1
ATOM 2083 C C . LEU A 1 260 ? 75.033 14.856 -6.041 1.00 29.79 295 LEU A C 1
ATOM 2084 O O . LEU A 1 260 ? 75.165 13.668 -5.716 1.00 29.58 295 LEU A O 1
ATOM 2089 N N . LEU A 1 261 ? 73.841 15.454 -6.060 1.00 29.03 296 LEU A N 1
ATOM 2090 C CA . LEU A 1 261 ? 72.664 14.732 -5.542 1.00 28.98 296 LEU A CA 1
ATOM 2091 C C . LEU A 1 261 ? 72.246 13.708 -6.547 1.00 28.29 296 LEU A C 1
ATOM 2092 O O . LEU A 1 261 ? 71.749 12.656 -6.168 1.00 27.44 296 LEU A O 1
ATOM 2097 N N . GLY A 1 262 ? 72.440 14.024 -7.840 1.00 28.29 297 GLY A N 1
ATOM 2098 C CA . GLY A 1 262 ? 72.169 13.086 -8.922 1.00 27.18 297 GLY A CA 1
ATOM 2099 C C . GLY A 1 262 ? 72.829 11.768 -8.621 1.00 27.43 297 GLY A C 1
ATOM 2100 O O . GLY A 1 262 ? 72.219 10.714 -8.698 1.00 28.33 297 GLY A O 1
ATOM 2101 N N . ARG A 1 263 ? 74.082 11.834 -8.218 1.00 28.05 298 ARG A N 1
ATOM 2102 C CA . ARG A 1 263 ? 74.915 10.661 -8.073 1.00 28.90 298 ARG A CA 1
ATOM 2103 C C . ARG A 1 263 ? 74.645 10.004 -6.720 1.00 28.90 298 ARG A C 1
ATOM 2104 O O . ARG A 1 263 ? 74.731 8.798 -6.577 1.00 28.91 298 ARG A O 1
ATOM 2112 N N . PHE A 1 264 ? 74.305 10.802 -5.723 1.00 29.47 299 PHE A N 1
ATOM 2113 C CA . PHE A 1 264 ? 73.787 10.255 -4.478 1.00 29.77 299 PHE A CA 1
ATOM 2114 C C . PHE A 1 264 ? 72.536 9.407 -4.734 1.00 29.87 299 PHE A C 1
ATOM 2115 O O . PHE A 1 264 ? 72.434 8.330 -4.161 1.00 30.13 299 PHE A O 1
ATOM 2123 N N . PHE A 1 265 ? 71.633 9.830 -5.634 1.00 29.86 300 PHE A N 1
ATOM 2124 C CA . PHE A 1 265 ? 70.430 9.025 -5.919 1.00 30.09 300 PHE A CA 1
ATOM 2125 C C . PHE A 1 265 ? 70.785 7.711 -6.586 1.00 30.58 300 PHE A C 1
ATOM 2126 O O . PHE A 1 265 ? 70.219 6.675 -6.249 1.00 31.18 300 PHE A O 1
ATOM 2134 N N . ASP A 1 266 ? 71.736 7.760 -7.516 1.00 31.37 301 ASP A N 1
ATOM 2135 C CA . ASP A 1 266 ? 72.158 6.582 -8.280 1.00 31.44 301 ASP A CA 1
ATOM 2136 C C . ASP A 1 266 ? 72.676 5.512 -7.362 1.00 30.01 301 ASP A C 1
ATOM 2137 O O . ASP A 1 266 ? 72.380 4.363 -7.544 1.00 28.93 301 ASP A O 1
ATOM 2142 N N . ILE A 1 267 ? 73.440 5.914 -6.361 1.00 29.80 302 ILE A N 1
ATOM 2143 C CA . ILE A 1 267 ? 74.041 4.975 -5.436 1.00 29.77 302 ILE A CA 1
ATOM 2144 C C . ILE A 1 267 ? 72.983 4.488 -4.437 1.00 28.90 302 ILE A C 1
ATOM 2145 O O . ILE A 1 267 ? 72.895 3.311 -4.164 1.00 28.96 302 ILE A O 1
ATOM 2150 N N . LEU A 1 268 ? 72.204 5.405 -3.892 1.00 28.80 303 LEU A N 1
ATOM 2151 C CA . LEU A 1 268 ? 71.117 5.073 -2.970 1.00 28.95 303 LEU A CA 1
ATOM 2152 C C . LEU A 1 268 ? 70.280 3.953 -3.549 1.00 28.66 303 LEU A C 1
ATOM 2153 O O . LEU A 1 268 ? 70.037 2.953 -2.900 1.00 27.85 303 LEU A O 1
ATOM 2158 N N . LEU A 1 269 ? 69.937 4.113 -4.824 1.00 29.45 304 LEU A N 1
ATOM 2159 C CA . LEU A 1 269 ? 69.035 3.215 -5.541 1.00 29.54 304 LEU A CA 1
ATOM 2160 C C . LEU A 1 269 ? 69.555 1.792 -5.729 1.00 29.58 304 LEU A C 1
ATOM 2161 O O . LEU A 1 269 ? 68.817 0.920 -6.167 1.00 29.46 304 LEU A O 1
ATOM 2166 N N . GLU A 1 270 ? 70.816 1.555 -5.388 1.00 30.03 305 GLU A N 1
ATOM 2167 C CA . GLU A 1 270 ? 71.374 0.198 -5.351 1.00 30.57 305 GLU A CA 1
ATOM 2168 C C . GLU A 1 270 ? 70.999 -0.566 -4.086 1.00 29.73 305 GLU A C 1
ATOM 2169 O O . GLU A 1 270 ? 71.159 -1.768 -4.049 1.00 29.47 305 GLU A O 1
ATOM 2175 N N . TYR A 1 271 ? 70.498 0.135 -3.069 1.00 29.11 306 TYR A N 1
ATOM 2176 C CA . TYR A 1 271 ? 70.200 -0.451 -1.755 1.00 29.11 306 TYR A CA 1
ATOM 2177 C C . TYR A 1 271 ? 68.710 -0.565 -1.475 1.00 28.55 306 TYR A C 1
ATOM 2178 O O . TYR A 1 271 ? 67.943 0.350 -1.788 1.00 29.07 306 TYR A O 1
ATOM 2187 N N . PRO A 1 272 ? 68.279 -1.694 -0.920 1.00 28.35 307 PRO A N 1
ATOM 2188 C CA . PRO A 1 272 ? 66.882 -1.829 -0.485 1.00 28.02 307 PRO A CA 1
ATOM 2189 C C . PRO A 1 272 ? 66.638 -1.102 0.820 1.00 27.66 307 PRO A C 1
ATOM 2190 O O . PRO A 1 272 ? 65.531 -0.699 1.021 1.00 28.48 307 PRO A O 1
ATOM 2194 N N . ILE A 1 273 ? 67.637 -0.914 1.665 1.00 27.77 308 ILE A N 1
ATOM 2195 C CA . ILE A 1 273 ? 67.448 -0.171 2.924 1.00 28.04 308 ILE A CA 1
ATOM 2196 C C . ILE A 1 273 ? 68.473 0.972 3.006 1.00 27.84 308 ILE A C 1
ATOM 2197 O O . ILE A 1 273 ? 69.656 0.774 2.665 1.00 27.13 308 ILE A O 1
ATOM 2202 N N . VAL A 1 274 ? 67.991 2.150 3.409 1.00 26.99 309 VAL A N 1
ATOM 2203 C CA . VAL A 1 274 ? 68.829 3.292 3.738 1.00 27.20 309 VAL A CA 1
ATOM 2204 C C . VAL A 1 274 ? 68.739 3.484 5.260 1.00 27.13 309 VAL A C 1
ATOM 2205 O O . VAL A 1 274 ? 67.666 3.399 5.856 1.00 25.93 309 VAL A O 1
ATOM 2209 N N . LEU A 1 275 ? 69.894 3.644 5.878 1.00 27.67 310 LEU A N 1
ATOM 2210 C CA . LEU A 1 275 ? 70.012 3.877 7.296 1.00 28.88 310 LEU A CA 1
ATOM 2211 C C . LEU A 1 275 ? 70.456 5.321 7.486 1.00 29.36 310 LEU A C 1
ATOM 2212 O O . LEU A 1 275 ? 71.288 5.807 6.736 1.00 30.02 310 LEU A O 1
ATOM 2217 N N . THR A 1 276 ? 69.868 5.999 8.459 1.00 29.58 311 THR A N 1
ATOM 2218 C CA . THR A 1 276 ? 70.326 7.305 8.916 1.00 29.91 311 THR A CA 1
ATOM 2219 C C . THR A 1 276 ? 70.328 7.329 10.434 1.00 30.74 311 THR A C 1
ATOM 2220 O O . THR A 1 276 ? 69.903 6.389 11.085 1.00 30.91 311 THR A O 1
ATOM 2224 N N . PHE A 1 277 ? 70.838 8.418 10.980 1.00 31.98 312 PHE A N 1
ATOM 2225 C CA . PHE A 1 277 ? 70.750 8.704 12.389 1.00 32.55 312 PHE A CA 1
ATOM 2226 C C . PHE A 1 277 ? 70.225 10.103 12.451 1.00 32.80 312 PHE A C 1
ATOM 2227 O O . PHE A 1 277 ? 70.957 11.032 12.196 1.00 33.35 312 PHE A O 1
ATOM 2235 N N . ASN A 1 278 ? 68.932 10.222 12.746 1.00 32.98 313 ASN A N 1
ATOM 2236 C CA . ASN A 1 278 ? 68.175 11.469 12.678 1.00 32.65 313 ASN A CA 1
ATOM 2237 C C . ASN A 1 278 ? 67.868 11.963 11.274 1.00 32.60 313 ASN A C 1
ATOM 2238 O O . ASN A 1 278 ? 67.605 13.149 11.083 1.00 33.36 313 ASN A O 1
ATOM 2243 N N . GLY A 1 279 ? 67.831 11.052 10.305 1.00 31.78 314 GLY A N 1
ATOM 2244 C CA . GLY A 1 279 ? 67.488 11.396 8.940 1.00 30.95 314 GLY A CA 1
ATOM 2245 C C . GLY A 1 279 ? 66.036 11.699 8.660 1.00 30.73 314 GLY A C 1
ATOM 2246 O O . GLY A 1 279 ? 65.756 12.382 7.681 1.00 30.41 314 GLY A O 1
ATOM 2247 N N . ASP A 1 280 ? 65.109 11.201 9.489 1.00 30.54 315 ASP A N 1
ATOM 2248 C CA . ASP A 1 280 ? 63.706 11.588 9.377 1.00 30.54 315 ASP A CA 1
ATOM 2249 C C . ASP A 1 280 ? 63.550 13.075 9.482 1.00 30.54 315 ASP A C 1
ATOM 2250 O O . ASP A 1 280 ? 62.803 13.673 8.744 1.00 29.73 315 ASP A O 1
ATOM 2255 N N . ASP A 1 281 ? 64.251 13.662 10.435 1.00 32.00 316 ASP A N 1
ATOM 2256 C CA . ASP A 1 281 ? 64.117 15.078 10.725 1.00 33.38 316 ASP A CA 1
ATOM 2257 C C . ASP A 1 281 ? 65.045 15.974 9.907 1.00 33.69 316 ASP A C 1
ATOM 2258 O O . ASP A 1 281 ? 64.697 17.120 9.619 1.00 33.09 316 ASP A O 1
ATOM 2263 N N . PHE A 1 282 ? 66.230 15.465 9.569 1.00 34.07 317 PHE A N 1
ATOM 2264 C CA . PHE A 1 282 ? 67.243 16.295 8.944 1.00 34.86 317 PHE A CA 1
ATOM 2265 C C . PHE A 1 282 ? 67.633 15.842 7.534 1.00 35.16 317 PHE A C 1
ATOM 2266 O O . PHE A 1 282 ? 67.209 16.435 6.551 1.00 35.21 317 PHE A O 1
ATOM 2274 N N . ASP A 1 283 ? 68.386 14.754 7.456 1.00 35.41 318 ASP A N 1
ATOM 2275 C CA . ASP A 1 283 ? 69.112 14.390 6.254 1.00 35.63 318 ASP A CA 1
ATOM 2276 C C . ASP A 1 283 ? 68.234 14.231 5.026 1.00 35.57 318 ASP A C 1
ATOM 2277 O O . ASP A 1 283 ? 68.498 14.877 3.998 1.00 35.96 318 ASP A O 1
ATOM 2282 N N . LEU A 1 284 ? 67.221 13.355 5.103 1.00 34.75 319 LEU A N 1
ATOM 2283 C CA . LEU A 1 284 ? 66.379 13.059 3.927 1.00 33.66 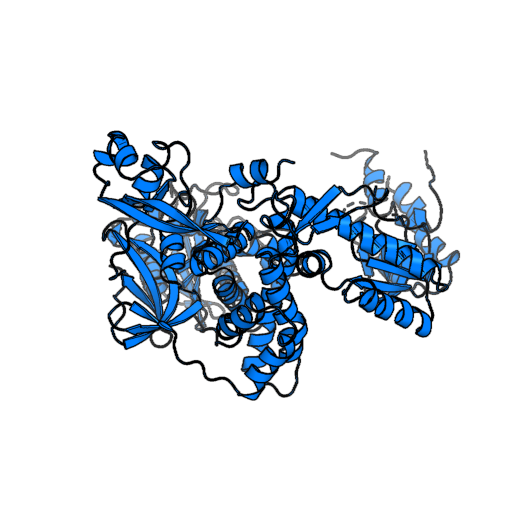319 LEU A CA 1
ATOM 2284 C C . LEU A 1 284 ? 65.510 14.247 3.473 1.00 32.56 319 LEU A C 1
ATOM 2285 O O . LEU A 1 284 ? 65.478 14.563 2.296 1.00 31.35 319 LEU A O 1
ATOM 2290 N N . PRO A 1 285 ? 64.813 14.910 4.384 1.00 31.59 320 PRO A N 1
ATOM 2291 C CA . PRO A 1 285 ? 64.106 16.148 4.028 1.00 31.39 320 PRO A CA 1
ATOM 2292 C C . PRO A 1 285 ? 65.039 17.235 3.491 1.00 30.65 320 PRO A C 1
ATOM 2293 O O . PRO A 1 285 ? 64.670 17.920 2.558 1.00 31.35 320 PRO A O 1
ATOM 2297 N N . TYR A 1 286 ? 66.219 17.391 4.066 1.00 29.79 321 TYR A N 1
ATOM 2298 C CA . TYR A 1 286 ? 67.149 18.381 3.572 1.00 29.81 321 TYR A CA 1
ATOM 2299 C C . TYR A 1 286 ? 67.524 18.054 2.122 1.00 29.52 321 TYR A C 1
ATOM 2300 O O . TYR A 1 286 ? 67.480 18.923 1.262 1.00 30.09 321 TYR A O 1
ATOM 2309 N N . ILE A 1 287 ? 67.856 16.799 1.852 1.00 28.89 322 ILE A N 1
ATOM 2310 C CA . ILE A 1 287 ? 68.165 16.368 0.506 1.00 28.60 322 ILE A CA 1
ATOM 2311 C C . ILE A 1 287 ? 66.984 16.636 -0.414 1.00 29.10 322 ILE A C 1
ATOM 2312 O O . ILE A 1 287 ? 67.154 17.100 -1.537 1.00 29.36 322 ILE A O 1
ATOM 2317 N N . TYR A 1 288 ? 65.777 16.345 0.071 1.00 29.54 323 TYR A N 1
ATOM 2318 C CA . TYR A 1 288 ? 64.587 16.376 -0.761 1.00 29.57 323 TYR A CA 1
ATOM 2319 C C . TYR A 1 288 ? 64.286 17.811 -1.171 1.00 29.37 323 TYR A C 1
ATOM 2320 O O . TYR A 1 288 ? 63.998 18.088 -2.327 1.00 30.57 323 TYR A O 1
ATOM 2329 N N . PHE A 1 289 ? 64.361 18.724 -0.225 1.00 29.24 324 PHE A N 1
ATOM 2330 C CA . PHE A 1 289 ? 64.064 20.131 -0.489 1.00 29.06 324 PHE A CA 1
ATOM 2331 C C . PHE A 1 289 ? 65.207 20.891 -1.164 1.00 29.41 324 PHE A C 1
ATOM 2332 O O . PHE A 1 289 ? 64.953 21.867 -1.886 1.00 29.02 324 PHE A O 1
ATOM 2340 N N . ARG A 1 290 ? 66.457 20.463 -0.956 1.00 30.58 325 ARG A N 1
ATOM 2341 C CA . ARG A 1 290 ? 67.577 21.025 -1.746 1.00 31.56 325 ARG A CA 1
ATOM 2342 C C . ARG A 1 290 ? 67.396 20.608 -3.165 1.00 31.46 325 ARG A C 1
ATOM 2343 O O . ARG A 1 290 ? 67.481 21.422 -4.045 1.00 32.41 325 ARG A O 1
ATOM 2351 N N . ALA A 1 291 ? 67.120 19.333 -3.374 1.00 32.06 326 ALA A N 1
ATOM 2352 C CA . ALA A 1 291 ? 66.920 18.799 -4.712 1.00 32.99 326 ALA A CA 1
ATOM 2353 C C . ALA A 1 291 ? 65.856 19.588 -5.481 1.00 33.63 326 ALA A C 1
ATOM 2354 O O . ALA A 1 291 ? 66.033 19.845 -6.641 1.00 32.84 326 ALA A O 1
ATOM 2356 N N . LEU A 1 292 ? 64.769 19.998 -4.818 1.00 35.19 327 LEU A N 1
ATOM 2357 C CA . LEU A 1 292 ? 63.718 20.825 -5.463 1.00 35.54 327 LEU A CA 1
ATOM 2358 C C . LEU A 1 292 ? 64.185 22.219 -5.847 1.00 35.40 327 LEU A C 1
ATOM 2359 O O . LEU A 1 292 ? 63.757 22.754 -6.867 1.00 35.80 327 LEU A O 1
ATOM 2364 N N . LYS A 1 293 ? 65.013 22.830 -5.014 1.00 35.43 328 LYS A N 1
ATOM 2365 C CA . LYS A 1 293 ? 65.551 24.166 -5.304 1.00 36.10 328 LYS A CA 1
ATOM 2366 C C . LYS A 1 293 ? 66.729 24.153 -6.296 1.00 36.42 328 LYS A C 1
ATOM 2367 O O . LYS A 1 293 ? 67.339 25.203 -6.562 1.00 37.54 328 LYS A O 1
ATOM 2373 N N . LEU A 1 294 ? 67.074 22.966 -6.780 1.00 36.03 329 LEU A N 1
ATOM 2374 C CA . LEU A 1 294 ? 68.201 22.748 -7.661 1.00 36.01 329 LEU A CA 1
ATOM 2375 C C . LEU A 1 294 ? 67.739 22.308 -9.021 1.00 35.65 329 LEU A C 1
ATOM 2376 O O . LEU A 1 294 ? 68.529 22.261 -9.960 1.00 35.41 329 LEU A O 1
ATOM 2381 N N . GLY A 1 295 ? 66.461 21.958 -9.131 1.00 35.02 330 GLY A N 1
ATOM 2382 C CA . GLY A 1 295 ? 65.889 21.683 -10.428 1.00 34.40 330 GLY A CA 1
ATOM 2383 C C . GLY A 1 295 ? 65.458 20.264 -10.642 1.00 33.64 330 GLY A C 1
ATOM 2384 O O . GLY A 1 295 ? 65.079 19.918 -11.752 1.00 33.92 330 GLY A O 1
ATOM 2385 N N . TYR A 1 296 ? 65.504 19.442 -9.608 1.00 33.17 331 TYR A N 1
ATOM 2386 C CA . TYR A 1 296 ? 64.793 18.172 -9.653 1.00 33.46 331 TYR A CA 1
ATOM 2387 C C . TYR A 1 296 ? 63.282 18.366 -9.556 1.00 33.87 331 TYR A C 1
ATOM 2388 O O . TYR A 1 296 ? 62.799 19.132 -8.729 1.00 33.54 331 TYR A O 1
ATOM 2397 N N . PHE A 1 297 ? 62.557 17.689 -10.436 1.00 34.42 332 PHE A N 1
ATOM 2398 C CA . PHE A 1 297 ? 61.129 17.471 -10.283 1.00 35.33 332 PHE A CA 1
ATOM 2399 C C . PHE A 1 297 ? 60.877 16.590 -9.067 1.00 36.01 332 PHE A C 1
ATOM 2400 O O . PHE A 1 297 ? 61.703 15.738 -8.748 1.00 37.25 332 PHE A O 1
ATOM 2408 N N . PRO A 1 298 ? 59.747 16.773 -8.394 1.00 36.28 333 PRO A N 1
ATOM 2409 C CA . PRO A 1 298 ? 59.336 15.886 -7.294 1.00 36.41 333 PRO A CA 1
ATOM 2410 C C . PRO A 1 298 ? 59.422 14.391 -7.592 1.00 35.95 333 PRO A C 1
ATOM 2411 O O . PRO A 1 298 ? 59.838 13.614 -6.746 1.00 35.42 333 PRO A O 1
ATOM 2415 N N . GLU A 1 299 ? 59.042 14.007 -8.794 1.00 35.86 334 GLU A N 1
ATOM 2416 C CA . GLU A 1 299 ? 58.917 12.601 -9.161 1.00 36.19 334 GLU A CA 1
ATOM 2417 C C . GLU A 1 299 ? 60.262 11.960 -9.515 1.00 35.78 334 GLU A C 1
ATOM 2418 O O . GLU A 1 299 ? 60.326 10.753 -9.733 1.00 35.67 334 GLU A O 1
ATOM 2424 N N . GLU A 1 300 ? 61.324 12.759 -9.622 1.00 35.19 335 GLU A N 1
ATOM 2425 C CA . GLU A 1 300 ? 62.670 12.217 -9.821 1.00 35.26 335 GLU A CA 1
ATOM 2426 C C . GLU A 1 300 ? 63.390 11.880 -8.520 1.00 34.29 335 GLU A C 1
ATOM 2427 O O . GLU A 1 300 ? 64.481 11.273 -8.533 1.00 34.32 335 GLU A O 1
ATOM 2433 N N . ILE A 1 301 ? 62.821 12.304 -7.399 1.00 33.44 336 ILE A N 1
ATOM 2434 C CA . ILE A 1 301 ? 63.501 12.201 -6.109 1.00 32.84 336 ILE A CA 1
ATOM 2435 C C . ILE A 1 301 ? 62.915 11.004 -5.386 1.00 32.64 336 ILE A C 1
ATOM 2436 O O . ILE A 1 301 ? 61.735 10.984 -5.069 1.00 32.43 336 ILE A O 1
ATOM 2441 N N . PRO A 1 302 ? 63.729 10.003 -5.099 1.00 32.52 337 PRO A N 1
ATOM 2442 C CA . PRO A 1 302 ? 63.218 8.788 -4.463 1.00 32.37 337 PRO A CA 1
ATOM 2443 C C . PRO A 1 302 ? 63.022 8.959 -2.943 1.00 32.32 337 PRO A C 1
ATOM 2444 O O . PRO A 1 302 ? 63.167 8.031 -2.205 1.00 32.48 337 PRO A O 1
ATOM 2448 N N . ILE A 1 303 ? 62.703 10.154 -2.493 1.00 33.15 338 ILE A N 1
ATOM 2449 C CA . ILE A 1 303 ? 62.350 10.400 -1.102 1.00 33.63 338 ILE A CA 1
ATOM 2450 C C . ILE A 1 303 ? 60.966 11.069 -1.032 1.00 34.25 338 ILE A C 1
ATOM 2451 O O . ILE A 1 303 ? 60.659 11.938 -1.829 1.00 33.43 338 ILE A O 1
ATOM 2456 N N . ASP A 1 304 ? 60.169 10.692 -0.043 1.00 35.78 339 ASP A N 1
ATOM 2457 C CA . ASP A 1 304 ? 58.917 11.366 0.253 1.00 37.83 339 ASP A CA 1
ATOM 2458 C C . ASP A 1 304 ? 58.967 11.899 1.683 1.00 38.84 339 ASP A C 1
ATOM 2459 O O . ASP A 1 304 ? 59.230 11.165 2.624 1.00 39.12 339 ASP A O 1
ATOM 2464 N N . VAL A 1 305 ? 58.711 13.183 1.852 1.00 40.52 340 VAL A N 1
ATOM 2465 C CA . VAL A 1 305 ? 58.693 13.773 3.177 1.00 42.32 340 VAL A CA 1
ATOM 2466 C C . VAL A 1 305 ? 57.325 14.347 3.506 1.00 43.51 340 VAL A C 1
ATOM 2467 O O . VAL A 1 305 ? 57.232 15.239 4.315 1.00 44.14 340 VAL A O 1
ATOM 2471 N N . ALA A 1 306 ? 56.265 13.817 2.909 1.00 45.11 341 ALA A N 1
ATOM 2472 C CA . ALA A 1 306 ? 54.910 14.320 3.181 1.00 46.60 341 ALA A CA 1
ATOM 2473 C C . ALA A 1 306 ? 54.342 13.877 4.537 1.00 47.47 341 ALA A C 1
ATOM 2474 O O . ALA A 1 306 ? 53.408 14.488 5.021 1.00 47.64 341 ALA A O 1
ATOM 2476 N N . GLY A 1 307 ? 54.877 12.808 5.120 1.00 48.72 342 GLY A N 1
ATOM 2477 C CA . GLY A 1 307 ? 54.496 12.389 6.460 1.00 49.91 342 GLY A CA 1
ATOM 2478 C C . GLY A 1 307 ? 55.067 13.314 7.526 1.00 51.34 342 GLY A C 1
ATOM 2479 O O . GLY A 1 307 ? 56.130 13.927 7.341 1.00 51.66 342 GLY A O 1
ATOM 2480 N N . LYS A 1 308 ? 54.371 13.382 8.660 1.00 52.86 343 LYS A N 1
ATOM 2481 C CA . LYS A 1 308 ? 54.629 14.388 9.703 1.00 53.82 343 LYS A CA 1
ATOM 2482 C C . LYS A 1 308 ? 56.072 14.373 10.240 1.00 54.11 343 LYS A C 1
ATOM 2483 O O . LYS A 1 308 ? 56.799 15.370 10.099 1.00 55.31 343 LYS A O 1
ATOM 2489 N N . ASP A 1 309 ? 56.489 13.268 10.851 1.00 53.59 344 ASP A N 1
ATOM 2490 C CA . ASP A 1 309 ? 57.855 13.164 11.392 1.00 53.25 344 ASP A CA 1
ATOM 2491 C C . ASP A 1 309 ? 58.622 12.027 10.724 1.00 51.46 344 ASP A C 1
ATOM 2492 O O . ASP A 1 309 ? 59.316 11.271 11.398 1.00 52.05 344 ASP A O 1
ATOM 2497 N N . GLU A 1 310 ? 58.502 11.924 9.403 1.00 49.04 345 GLU A N 1
ATOM 2498 C CA . GLU A 1 310 ? 58.942 10.744 8.677 1.00 46.97 345 GLU A CA 1
ATOM 2499 C C . GLU A 1 310 ? 59.506 11.070 7.298 1.00 44.20 345 GLU A C 1
ATOM 2500 O O . GLU A 1 310 ? 59.052 11.993 6.635 1.00 44.97 345 GLU A O 1
ATOM 2506 N N . ALA A 1 311 ? 60.479 10.277 6.871 1.00 40.51 346 ALA A N 1
ATOM 2507 C CA . ALA A 1 311 ? 61.058 10.381 5.539 1.00 37.32 346 ALA A CA 1
ATOM 2508 C C . ALA A 1 311 ? 61.032 8.992 4.977 1.00 34.44 346 ALA A C 1
ATOM 2509 O O . ALA A 1 311 ? 61.614 8.096 5.540 1.00 33.29 346 ALA A O 1
ATOM 2511 N N . LYS A 1 312 ? 60.312 8.803 3.895 1.00 32.21 347 LYS A N 1
ATOM 2512 C CA . LYS A 1 312 ? 60.255 7.511 3.270 1.00 31.89 347 LYS A CA 1
ATOM 2513 C C . LYS A 1 312 ? 61.231 7.474 2.086 1.00 29.96 347 LYS A C 1
ATOM 2514 O O . LYS A 1 312 ? 61.423 8.464 1.407 1.00 29.10 347 LYS A O 1
ATOM 2520 N N . TYR A 1 313 ? 61.882 6.334 1.900 1.00 28.50 348 TYR A N 1
ATOM 2521 C CA . TYR A 1 313 ? 62.709 6.074 0.712 1.00 27.44 348 TYR A CA 1
ATOM 2522 C C . TYR A 1 313 ? 61.867 5.186 -0.167 1.00 26.41 348 TYR A C 1
ATOM 2523 O O . TYR A 1 313 ? 61.492 4.096 0.196 1.00 25.68 348 TYR A O 1
ATOM 2532 N N . LEU A 1 314 ? 61.535 5.704 -1.325 1.00 26.31 349 LEU A N 1
ATOM 2533 C CA . LEU A 1 314 ? 60.488 5.164 -2.164 1.00 26.19 349 LEU A CA 1
ATOM 2534 C C . LEU A 1 314 ? 60.856 3.863 -2.864 1.00 25.81 349 LEU A C 1
ATOM 2535 O O . LEU A 1 314 ? 59.982 3.175 -3.394 1.00 26.86 349 LEU A O 1
ATOM 2540 N N . ALA A 1 315 ? 62.132 3.512 -2.878 1.00 25.75 350 ALA A N 1
ATOM 2541 C CA . ALA A 1 315 ? 62.572 2.285 -3.538 1.00 26.14 350 ALA A CA 1
ATOM 2542 C C . ALA A 1 315 ? 62.964 1.252 -2.547 1.00 25.70 350 ALA A C 1
ATOM 2543 O O . ALA A 1 315 ? 63.563 0.242 -2.934 1.00 25.11 350 ALA A O 1
ATOM 2545 N N . GLY A 1 316 ? 62.611 1.481 -1.279 1.00 26.10 351 GLY A N 1
ATOM 2546 C CA . GLY A 1 316 ? 62.827 0.511 -0.223 1.00 26.29 351 GLY A CA 1
ATOM 2547 C C . GLY A 1 316 ? 62.336 0.939 1.151 1.00 27.09 351 GLY A C 1
ATOM 2548 O O . GLY A 1 316 ? 61.240 1.452 1.302 1.00 27.61 351 GLY A O 1
ATOM 2549 N N . LEU A 1 317 ? 63.134 0.662 2.173 1.00 27.83 352 LEU A N 1
ATOM 2550 C CA . LEU A 1 317 ? 62.831 1.039 3.562 1.00 28.07 352 LEU A CA 1
ATOM 2551 C C . LEU A 1 317 ? 63.877 2.053 4.010 1.00 28.24 352 LEU A C 1
ATOM 2552 O O . LEU A 1 317 ? 65.030 1.948 3.625 1.00 28.50 352 LEU A O 1
ATOM 2557 N N . HIS A 1 318 ? 63.469 3.055 4.783 1.00 28.39 353 HIS A N 1
ATOM 2558 C CA . HIS A 1 318 ? 64.388 3.944 5.453 1.00 28.21 353 HIS A CA 1
ATOM 2559 C C . HIS A 1 318 ? 64.261 3.651 6.954 1.00 27.63 353 HIS A C 1
ATOM 2560 O O . HIS A 1 318 ? 63.218 3.820 7.475 1.00 27.25 353 HIS A O 1
ATOM 2567 N N . ILE A 1 319 ? 65.322 3.184 7.609 1.00 27.83 354 ILE A N 1
ATOM 2568 C CA . ILE A 1 319 ? 65.427 3.077 9.057 1.00 27.96 354 ILE A CA 1
ATOM 2569 C C . ILE A 1 319 ? 66.236 4.263 9.628 1.00 29.02 354 ILE A C 1
ATOM 2570 O O . ILE A 1 319 ? 67.423 4.422 9.337 1.00 29.21 354 ILE A O 1
ATOM 2575 N N . ASP A 1 320 ? 65.566 5.122 10.389 1.00 28.97 355 ASP A N 1
ATOM 2576 C CA . ASP A 1 320 ? 66.234 6.145 11.149 1.00 29.38 355 ASP A CA 1
ATOM 2577 C C . ASP A 1 320 ? 66.590 5.541 12.513 1.00 29.74 355 ASP A C 1
ATOM 2578 O O . ASP A 1 320 ? 65.715 5.301 13.347 1.00 28.76 355 ASP A O 1
ATOM 2583 N N . LEU A 1 321 ? 67.879 5.282 12.711 1.00 30.84 356 LEU A N 1
ATOM 2584 C CA . LEU A 1 321 ? 68.357 4.543 13.872 1.00 31.31 356 LEU A CA 1
ATOM 2585 C C . LEU A 1 321 ? 68.394 5.376 15.120 1.00 31.94 356 LEU A C 1
ATOM 2586 O O . LEU A 1 321 ? 68.509 4.837 16.204 1.00 31.65 356 LEU A O 1
ATOM 2591 N N . TYR A 1 322 ? 68.332 6.688 14.972 1.00 32.94 357 TYR A N 1
ATOM 2592 C CA . TYR A 1 322 ? 68.145 7.528 16.125 1.00 34.44 357 TYR A CA 1
ATOM 2593 C C . TYR A 1 322 ? 66.905 7.022 16.873 1.00 35.08 357 TYR A C 1
ATOM 2594 O O . TYR A 1 322 ? 66.945 6.814 18.085 1.00 34.95 357 TYR A O 1
ATOM 2603 N N . LYS A 1 323 ? 65.827 6.796 16.123 1.00 35.53 358 LYS A N 1
ATOM 2604 C CA . LYS A 1 323 ? 64.533 6.438 16.677 1.00 35.72 358 LYS A CA 1
ATOM 2605 C C . LYS A 1 323 ? 64.511 5.030 17.202 1.00 36.43 358 LYS A C 1
ATOM 2606 O O . LYS A 1 323 ? 63.697 4.697 18.048 1.00 37.17 358 LYS A O 1
ATOM 2612 N N . PHE A 1 324 ? 65.401 4.192 16.700 1.00 37.14 359 PHE A N 1
ATOM 2613 C CA . PHE A 1 324 ? 65.476 2.825 17.189 1.00 37.07 359 PHE A CA 1
ATOM 2614 C C . PHE A 1 324 ? 66.143 2.750 18.554 1.00 37.48 359 PHE A C 1
ATOM 2615 O O . PHE A 1 324 ? 65.618 2.120 19.464 1.00 37.97 359 PHE A O 1
ATOM 2623 N N . PHE A 1 325 ? 67.316 3.363 18.681 1.00 37.95 360 PHE A N 1
ATOM 2624 C CA . PHE A 1 325 ? 68.079 3.296 19.922 1.00 38.52 360 PHE A CA 1
ATOM 2625 C C . PHE A 1 325 ? 67.477 4.154 21.028 1.00 39.48 360 PHE A C 1
ATOM 2626 O O . PHE A 1 325 ? 67.674 3.866 22.194 1.00 40.29 360 PHE A O 1
ATOM 2634 N N . PHE A 1 326 ? 66.741 5.186 20.646 1.00 40.35 361 PHE A N 1
ATOM 2635 C CA . PHE A 1 326 ? 66.014 6.048 21.561 1.00 41.49 361 PHE A CA 1
ATOM 2636 C C . PHE A 1 326 ? 64.812 5.310 22.160 1.00 41.91 361 PHE A C 1
ATOM 2637 O O . PHE A 1 326 ? 64.311 5.687 23.203 1.00 43.05 361 PHE A O 1
ATOM 2645 N N . ASN A 1 327 ? 64.332 4.273 21.488 1.00 41.89 362 ASN A N 1
ATOM 2646 C CA . ASN A 1 327 ? 63.312 3.420 22.054 1.00 41.52 362 ASN A CA 1
ATOM 2647 C C . ASN A 1 327 ? 63.811 2.961 23.421 1.00 41.83 362 ASN A C 1
ATOM 2648 O O . ASN A 1 327 ? 64.931 2.474 23.545 1.00 41.34 362 ASN A O 1
ATOM 2653 N N . LYS A 1 328 ? 62.983 3.148 24.449 1.00 42.33 363 LYS A N 1
ATOM 2654 C CA . LYS A 1 328 ? 63.408 2.901 25.829 1.00 42.43 363 LYS A CA 1
ATOM 2655 C C . LYS A 1 328 ? 63.586 1.432 26.120 1.00 42.03 363 LYS A C 1
ATOM 2656 O O . LYS A 1 328 ? 64.549 1.056 26.792 1.00 42.50 363 LYS A O 1
ATOM 2662 N N . ALA A 1 329 ? 62.682 0.597 25.618 1.00 41.22 364 ALA A N 1
ATOM 2663 C CA . ALA A 1 329 ? 62.852 -0.845 25.741 1.00 40.98 364 ALA A CA 1
ATOM 2664 C C . ALA A 1 329 ? 64.103 -1.362 25.038 1.00 41.14 364 ALA A C 1
ATOM 2665 O O . ALA A 1 329 ? 64.710 -2.324 25.477 1.00 41.30 364 ALA A O 1
ATOM 2667 N N . VAL A 1 330 ? 64.472 -0.756 23.919 1.00 41.67 365 VAL A N 1
ATOM 2668 C CA . VAL A 1 330 ? 65.678 -1.159 23.223 1.00 41.98 365 VAL A CA 1
ATOM 2669 C C . VAL A 1 330 ? 66.872 -0.739 24.069 1.00 42.44 365 VAL A C 1
ATOM 2670 O O . VAL A 1 330 ? 67.779 -1.521 24.279 1.00 41.87 365 VAL A O 1
ATOM 2674 N N . ARG A 1 331 ? 66.847 0.495 24.562 1.00 43.49 366 ARG A N 1
ATOM 2675 C CA . ARG A 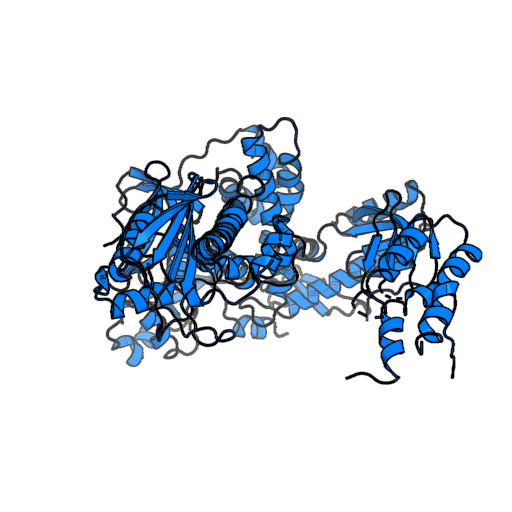1 331 ? 67.943 1.033 25.350 1.00 44.95 366 ARG A CA 1
ATOM 2676 C C . ARG A 1 331 ? 68.169 0.199 26.611 1.00 45.16 366 ARG A C 1
ATOM 2677 O O . ARG A 1 331 ? 69.276 -0.295 26.825 1.00 45.50 366 ARG A O 1
ATOM 2685 N N . ASN A 1 332 ? 67.122 -0.014 27.407 1.00 45.41 367 ASN A N 1
ATOM 2686 C CA . ASN A 1 332 ? 67.254 -0.749 28.671 1.00 45.82 367 ASN A CA 1
ATOM 2687 C C . ASN A 1 332 ? 67.410 -2.260 28.541 1.00 45.79 367 ASN A C 1
ATOM 2688 O O . ASN A 1 332 ? 68.302 -2.848 29.162 1.00 46.07 367 ASN A O 1
ATOM 2693 N N . TYR A 1 333 ? 66.569 -2.896 27.742 1.00 45.61 368 TYR A N 1
ATOM 2694 C CA . TYR A 1 333 ? 66.533 -4.355 27.729 1.00 46.03 368 TYR A CA 1
ATOM 2695 C C . TYR A 1 333 ? 67.278 -5.025 26.583 1.00 46.56 368 TYR A C 1
ATOM 2696 O O . TYR A 1 333 ? 67.661 -6.187 26.695 1.00 46.49 368 TYR A O 1
ATOM 2705 N N . ALA A 1 334 ? 67.469 -4.333 25.468 1.00 47.26 369 ALA A N 1
ATOM 2706 C CA . ALA A 1 334 ? 68.241 -4.930 24.384 1.00 47.69 369 ALA A CA 1
ATOM 2707 C C . ALA A 1 334 ? 69.715 -4.698 24.641 1.00 47.88 369 ALA A C 1
ATOM 2708 O O . ALA A 1 334 ? 70.533 -5.574 24.441 1.00 47.77 369 ALA A O 1
ATOM 2710 N N . PHE A 1 335 ? 70.038 -3.517 25.137 1.00 48.93 370 PHE A N 1
ATOM 2711 C CA . PHE A 1 335 ? 71.419 -3.088 25.266 1.00 49.49 370 PHE A CA 1
ATOM 2712 C C . PHE A 1 335 ? 71.799 -2.677 26.691 1.00 50.30 370 PHE A C 1
ATOM 2713 O O . PHE A 1 335 ? 72.746 -1.916 26.873 1.00 50.61 370 PHE A O 1
ATOM 2721 N N . GLU A 1 336 ? 71.058 -3.168 27.688 1.00 50.96 371 GLU A N 1
ATOM 2722 C CA . GLU A 1 336 ? 71.497 -3.138 29.095 1.00 51.62 371 GLU A CA 1
ATOM 2723 C C . GLU A 1 336 ? 71.920 -1.763 29.605 1.00 51.52 371 GLU A C 1
ATOM 2724 O O . GLU A 1 336 ? 72.860 -1.652 30.385 1.00 51.57 371 GLU A O 1
ATOM 2730 N N . GLY A 1 337 ? 71.224 -0.722 29.156 1.00 51.53 372 GLY A N 1
ATOM 2731 C CA . GLY A 1 337 ? 71.456 0.635 29.626 1.00 51.46 372 GLY A CA 1
ATOM 2732 C C . GLY A 1 337 ? 72.831 1.221 29.342 1.00 51.45 372 GLY A C 1
ATOM 2733 O O . GLY A 1 337 ? 73.202 2.217 29.952 1.00 51.97 372 GLY A O 1
ATOM 2734 N N . LYS A 1 338 ? 73.571 0.644 28.396 1.00 51.33 373 LYS A N 1
ATOM 2735 C CA . LYS A 1 338 ? 74.961 1.033 28.144 1.00 50.83 373 LYS A CA 1
ATOM 2736 C C . LYS A 1 338 ? 75.169 2.468 27.635 1.00 50.63 373 LYS A C 1
ATOM 2737 O O . LYS A 1 338 ? 76.263 2.996 27.763 1.00 50.92 373 LYS A O 1
ATOM 2743 N N . TYR A 1 339 ? 74.144 3.098 27.065 1.00 50.27 374 TYR A N 1
ATOM 2744 C CA . TYR A 1 339 ? 74.216 4.518 26.715 1.00 49.88 374 TYR A CA 1
ATOM 2745 C C . TYR A 1 339 ? 73.156 5.302 27.504 1.00 50.27 374 TYR A C 1
ATOM 2746 O O . TYR A 1 339 ? 72.079 4.788 27.769 1.00 49.64 374 TYR A O 1
ATOM 2755 N N . ASN A 1 340 ? 73.508 6.523 27.914 1.00 51.29 375 ASN A N 1
ATOM 2756 C CA . ASN A 1 340 ? 72.621 7.442 28.649 1.00 52.31 375 ASN A CA 1
ATOM 2757 C C . ASN A 1 340 ? 72.212 8.639 27.804 1.00 52.61 375 ASN A C 1
ATOM 2758 O O . ASN A 1 340 ? 71.293 9.377 28.162 1.00 52.55 375 ASN A O 1
ATOM 2763 N N . GLU A 1 341 ? 72.939 8.859 26.713 1.00 53.23 376 GLU A N 1
ATOM 2764 C CA . GLU A 1 341 ? 72.611 9.902 25.756 1.00 53.93 376 GLU A CA 1
ATOM 2765 C C . GLU A 1 341 ? 72.339 9.271 24.402 1.00 53.68 376 GLU A C 1
ATOM 2766 O O . GLU A 1 341 ? 72.886 8.215 24.079 1.00 53.47 376 GLU A O 1
ATOM 2772 N N . TYR A 1 342 ? 71.528 9.949 23.598 1.00 53.73 377 TYR A N 1
ATOM 2773 C CA . TYR A 1 342 ? 70.955 9.353 22.383 1.00 53.77 377 TYR A CA 1
ATOM 2774 C C . TYR A 1 342 ? 71.512 9.885 21.054 1.00 52.84 377 TYR A C 1
ATOM 2775 O O . TYR A 1 342 ? 71.024 9.520 19.971 1.00 52.44 377 TYR A O 1
ATOM 2784 N N . ASN A 1 343 ? 72.525 10.746 21.152 1.00 51.81 378 ASN A N 1
ATOM 2785 C CA . ASN A 1 343 ? 73.274 11.226 19.993 1.00 50.82 378 ASN A CA 1
ATOM 2786 C C . ASN A 1 343 ? 74.175 10.126 19.477 1.00 50.32 378 ASN A C 1
ATOM 2787 O O . ASN A 1 343 ? 74.429 9.151 20.171 1.00 49.69 378 ASN A O 1
ATOM 2792 N N . LEU A 1 344 ? 74.668 10.306 18.255 1.00 50.41 379 LEU A N 1
ATOM 2793 C CA . LEU A 1 344 ? 75.461 9.293 17.557 1.00 50.31 379 LEU A CA 1
ATOM 2794 C C . LEU A 1 344 ? 76.670 8.846 18.356 1.00 50.40 379 LEU A C 1
ATOM 2795 O O . LEU A 1 344 ? 76.864 7.652 18.593 1.00 49.72 379 LEU A O 1
ATOM 2800 N N . ASP A 1 345 ? 77.482 9.819 18.763 1.00 50.92 380 ASP A N 1
ATOM 2801 C CA . ASP A 1 345 ? 78.712 9.543 19.504 1.00 51.23 380 ASP A CA 1
ATOM 2802 C C . ASP A 1 345 ? 78.433 8.772 20.802 1.00 50.63 380 ASP A C 1
ATOM 2803 O O . ASP A 1 345 ? 79.150 7.835 21.131 1.00 50.95 380 ASP A O 1
ATOM 2808 N N . ALA A 1 346 ? 77.371 9.131 21.511 1.00 50.18 381 ALA A N 1
ATOM 2809 C CA . ALA A 1 346 ? 77.010 8.439 22.745 1.00 50.14 381 ALA A CA 1
ATOM 2810 C C . ALA A 1 346 ? 76.632 6.972 22.522 1.00 49.95 381 ALA A C 1
ATOM 2811 O O . ALA A 1 346 ? 77.074 6.098 23.263 1.00 50.58 381 ALA A O 1
ATOM 2813 N N . VAL A 1 347 ? 75.811 6.701 21.509 1.00 49.74 382 VAL A N 1
ATOM 2814 C CA . VAL A 1 347 ? 75.369 5.329 21.212 1.00 49.26 382 VAL A CA 1
ATOM 2815 C C . VAL A 1 347 ? 76.519 4.495 20.671 1.00 48.88 382 VAL A C 1
ATOM 2816 O O . VAL A 1 347 ? 76.684 3.344 21.043 1.00 48.12 382 VAL A O 1
ATOM 2820 N N . ALA A 1 348 ? 77.318 5.104 19.805 1.00 49.04 383 ALA A N 1
ATOM 2821 C CA . ALA A 1 348 ? 78.439 4.435 19.157 1.00 49.37 383 ALA A CA 1
ATOM 2822 C C . ALA A 1 348 ? 79.511 3.992 20.139 1.00 49.73 383 ALA A C 1
ATOM 2823 O O . ALA A 1 348 ? 80.030 2.900 20.027 1.00 49.38 383 ALA A O 1
ATOM 2825 N N . LYS A 1 349 ? 79.832 4.848 21.100 1.00 50.54 384 LYS A N 1
ATOM 2826 C CA . LYS A 1 349 ? 80.800 4.525 22.149 1.00 51.16 384 LYS A CA 1
ATOM 2827 C C . LYS A 1 349 ? 80.307 3.384 23.007 1.00 50.96 384 LYS A C 1
ATOM 2828 O O . LYS A 1 349 ? 81.077 2.514 23.382 1.00 51.18 384 LYS A O 1
ATOM 2834 N N . ALA A 1 350 ? 79.019 3.393 23.320 1.00 51.03 385 ALA A N 1
ATOM 2835 C CA . ALA A 1 350 ? 78.456 2.410 24.236 1.00 51.30 385 ALA A CA 1
ATOM 2836 C C . ALA A 1 350 ? 78.409 1.037 23.604 1.00 51.54 385 ALA A C 1
ATOM 2837 O O . ALA A 1 350 ? 78.634 0.035 24.267 1.00 51.76 385 ALA A O 1
ATOM 2839 N N . LEU A 1 351 ? 78.135 0.988 22.308 1.00 52.38 386 LEU A N 1
ATOM 2840 C CA . LEU A 1 351 ? 77.895 -0.281 21.628 1.00 52.62 386 LEU A CA 1
ATOM 2841 C C . LEU A 1 351 ? 79.058 -0.730 20.754 1.00 53.52 386 LEU A C 1
ATOM 2842 O O . LEU A 1 351 ? 79.200 -1.918 20.480 1.00 53.67 386 LEU A O 1
ATOM 2847 N N . LEU A 1 352 ? 79.887 0.210 20.322 1.00 54.85 387 LEU A N 1
ATOM 2848 C CA . LEU A 1 352 ? 81.010 -0.100 19.448 1.00 56.49 387 LEU A CA 1
ATOM 2849 C C . LEU A 1 352 ? 82.366 0.206 20.072 1.00 58.33 387 LEU A C 1
ATOM 2850 O O . LEU A 1 352 ? 83.368 -0.342 19.640 1.00 58.57 387 LEU A O 1
ATOM 2855 N N . GLY A 1 353 ? 82.394 1.096 21.063 1.00 60.65 388 GLY A N 1
ATOM 2856 C CA . GLY A 1 353 ? 83.628 1.543 21.690 1.00 62.33 388 GLY A CA 1
ATOM 2857 C C . GLY A 1 353 ? 84.536 2.314 20.748 1.00 64.06 388 GLY A C 1
ATOM 2858 O O . GLY A 1 353 ? 85.753 2.130 20.790 1.00 64.38 388 GLY A O 1
ATOM 2859 N N . THR A 1 354 ? 83.957 3.168 19.899 1.00 66.01 389 THR A N 1
ATOM 2860 C CA . THR A 1 354 ? 84.745 3.923 18.916 1.00 67.56 389 THR A CA 1
ATOM 2861 C C . THR A 1 354 ? 84.637 5.440 19.117 1.00 68.65 389 THR A C 1
ATOM 2862 O O . THR A 1 354 ? 83.643 6.073 18.713 1.00 68.64 389 THR A O 1
ATOM 2866 N N . SER A 1 355 ? 85.674 5.990 19.765 1.00 69.57 390 SER A N 1
ATOM 2867 C CA . SER A 1 355 ? 85.909 7.430 19.842 1.00 70.25 390 SER A CA 1
ATOM 2868 C C . SER A 1 355 ? 86.743 7.855 18.624 1.00 70.58 390 SER A C 1
ATOM 2869 O O . SER A 1 355 ? 86.897 7.092 17.656 1.00 70.80 390 SER A O 1
ATOM 2872 N N . LYS A 1 358 ? 87.898 14.632 18.637 1.00 97.58 393 LYS A N 1
ATOM 2873 C CA . LYS A 1 358 ? 86.620 15.181 18.204 1.00 97.57 393 LYS A CA 1
ATOM 2874 C C . LYS A 1 358 ? 86.824 16.144 17.015 1.00 97.70 393 LYS A C 1
ATOM 2875 O O . LYS A 1 358 ? 87.076 15.679 15.898 1.00 97.74 393 LYS A O 1
ATOM 2881 N N . VAL A 1 359 ? 86.745 17.461 17.249 1.00 97.77 394 VAL A N 1
ATOM 2882 C CA . VAL A 1 359 ? 86.746 18.457 16.165 1.00 97.72 394 VAL A CA 1
ATOM 2883 C C . VAL A 1 359 ? 87.242 19.851 16.617 1.00 97.81 394 VAL A C 1
ATOM 2884 O O . VAL A 1 359 ? 86.922 20.306 17.721 1.00 97.74 394 VAL A O 1
ATOM 2888 N N . ASP A 1 360 ? 88.013 20.517 15.750 1.00 97.88 395 ASP A N 1
ATOM 2889 C CA . ASP A 1 360 ? 88.614 21.828 16.062 1.00 97.95 395 ASP A CA 1
ATOM 2890 C C . ASP A 1 360 ? 87.652 23.005 15.795 1.00 97.80 395 ASP A C 1
ATOM 2891 O O . ASP A 1 360 ? 87.303 23.747 16.723 1.00 97.93 395 ASP A O 1
ATOM 2896 N N . THR A 1 361 ? 87.244 23.167 14.531 1.00 97.48 396 THR A N 1
ATOM 2897 C CA . THR A 1 361 ? 86.301 24.220 14.103 1.00 97.08 396 THR A CA 1
ATOM 2898 C C . THR A 1 361 ? 84.941 23.614 13.709 1.00 96.59 396 THR A C 1
ATOM 2899 O O . THR A 1 361 ? 84.727 22.406 13.857 1.00 96.39 396 THR A O 1
ATOM 2903 N N . LEU A 1 362 ? 84.022 24.452 13.223 1.00 96.00 397 LEU A N 1
ATOM 2904 C CA . LEU A 1 362 ? 82.802 23.956 12.587 1.00 95.61 397 LEU A CA 1
ATOM 2905 C C . LEU A 1 362 ? 83.133 23.394 11.197 1.00 95.12 397 LEU A C 1
ATOM 2906 O O . LEU A 1 362 ? 84.168 23.729 10.616 1.00 95.10 397 LEU A O 1
ATOM 2911 N N . ILE A 1 363 ? 82.249 22.535 10.688 1.00 94.47 398 ILE A N 1
ATOM 2912 C CA . ILE A 1 363 ? 82.442 21.817 9.419 1.00 93.98 398 ILE A CA 1
ATOM 2913 C C . ILE A 1 363 ? 82.474 22.719 8.157 1.00 93.33 398 ILE A C 1
ATOM 2914 O O . ILE A 1 363 ? 83.048 22.335 7.130 1.00 93.14 398 ILE A O 1
ATOM 2919 N N . SER A 1 364 ? 81.878 23.909 8.241 1.00 92.54 399 SER A N 1
ATOM 2920 C CA . SER A 1 364 ? 81.932 24.889 7.149 1.00 91.95 399 SER A CA 1
ATOM 2921 C C . SER A 1 364 ? 83.341 25.484 6.960 1.00 91.35 399 SER A C 1
ATOM 2922 O O . SER A 1 364 ? 83.689 25.928 5.864 1.00 91.23 399 SER A O 1
ATOM 2925 N N . PHE A 1 365 ? 84.133 25.489 8.035 1.00 90.54 400 PHE A N 1
ATOM 2926 C CA . PHE A 1 365 ? 85.522 25.984 8.029 1.00 89.85 400 PHE A CA 1
ATOM 2927 C C . PHE A 1 365 ? 86.545 24.914 7.567 1.00 88.71 400 PHE A C 1
ATOM 2928 O O . PHE A 1 365 ? 87.613 25.263 7.059 1.00 88.59 400 PHE A O 1
ATOM 2936 N N . LEU A 1 366 ? 86.215 23.628 7.747 1.00 87.33 401 LEU A N 1
ATOM 2937 C CA . LEU A 1 366 ? 87.152 22.511 7.510 1.00 86.20 401 LEU A CA 1
ATOM 2938 C C . LEU A 1 366 ? 87.636 22.365 6.060 1.00 85.10 401 LEU A C 1
ATOM 2939 O O . LEU A 1 366 ? 86.856 22.495 5.117 1.00 85.11 401 LEU A O 1
ATOM 2944 N N . ASP A 1 367 ? 88.926 22.071 5.900 1.00 83.67 402 ASP A N 1
ATOM 2945 C CA . ASP A 1 367 ? 89.492 21.746 4.593 1.00 82.43 402 ASP A CA 1
ATOM 2946 C C . ASP A 1 367 ? 88.967 20.379 4.138 1.00 81.12 402 ASP A C 1
ATOM 2947 O O . ASP A 1 367 ? 88.544 19.567 4.962 1.00 80.55 402 ASP A O 1
ATOM 2952 N N . VAL A 1 368 ? 89.026 20.130 2.829 1.00 79.65 403 VAL A N 1
ATOM 2953 C CA . VAL A 1 368 ? 88.369 18.971 2.216 1.00 78.53 403 VAL A CA 1
ATOM 2954 C C . VAL A 1 368 ? 88.747 17.626 2.854 1.00 77.39 403 VAL A C 1
ATOM 2955 O O . VAL A 1 368 ? 87.891 16.758 3.021 1.00 77.39 403 VAL A O 1
ATOM 2959 N N . GLU A 1 369 ? 90.007 17.467 3.240 1.00 75.74 404 GLU A N 1
ATOM 2960 C CA . GLU A 1 369 ? 90.472 16.200 3.795 1.00 74.44 404 GLU A CA 1
ATOM 2961 C C . GLU A 1 369 ? 89.834 15.820 5.141 1.00 72.83 404 GLU A C 1
ATOM 2962 O O . GLU A 1 369 ? 89.447 14.668 5.335 1.00 72.63 404 GLU A O 1
ATOM 2968 N N . LYS A 1 370 ? 89.745 16.769 6.067 1.00 70.90 405 LYS A N 1
ATOM 2969 C CA . LYS A 1 370 ? 89.179 16.496 7.393 1.00 69.70 405 LYS A CA 1
ATOM 2970 C C . LYS A 1 370 ? 87.645 16.419 7.362 1.00 67.99 405 LYS A C 1
ATOM 2971 O O . LYS A 1 370 ? 87.041 15.723 8.179 1.00 67.51 405 LYS A O 1
ATOM 2977 N N . LEU A 1 371 ? 87.036 17.146 6.423 1.00 66.10 406 LEU A N 1
ATOM 2978 C CA . LEU A 1 371 ? 85.605 17.055 6.145 1.00 64.54 406 LEU A CA 1
ATOM 2979 C C . LEU A 1 371 ? 85.248 15.652 5.693 1.00 63.04 406 LEU A C 1
ATOM 2980 O O . LEU A 1 371 ? 84.227 15.123 6.094 1.00 62.46 406 LEU A O 1
ATOM 2985 N N . ILE A 1 372 ? 86.098 15.060 4.858 1.00 61.42 407 ILE A N 1
ATOM 2986 C CA . ILE A 1 372 ? 85.840 13.732 4.319 1.00 60.21 407 ILE A CA 1
ATOM 2987 C C . ILE A 1 372 ? 85.960 12.673 5.395 1.00 59.22 407 ILE A C 1
ATOM 2988 O O . ILE A 1 372 ? 85.122 11.784 5.469 1.00 59.17 407 ILE A O 1
ATOM 2993 N N . GLU A 1 373 ? 86.991 12.748 6.224 1.00 58.14 408 GLU A N 1
ATOM 2994 C CA . GLU A 1 373 ? 87.157 11.734 7.262 1.00 57.67 408 GLU A CA 1
ATOM 2995 C C . GLU A 1 373 ? 86.014 11.835 8.265 1.00 56.15 408 GLU A C 1
ATOM 2996 O O . GLU A 1 373 ? 85.462 10.821 8.665 1.00 55.71 408 GLU A O 1
ATOM 3002 N N . TYR A 1 374 ? 85.658 13.061 8.641 1.00 54.71 409 TYR A N 1
ATOM 3003 C CA . TYR A 1 374 ? 84.658 13.320 9.681 1.00 53.65 409 TYR A CA 1
ATOM 3004 C C . TYR A 1 374 ? 83.257 12.924 9.217 1.00 51.93 409 TYR A C 1
ATOM 3005 O O . TYR A 1 374 ? 82.466 12.363 9.981 1.00 51.27 409 TYR A O 1
ATOM 3014 N N . ASN A 1 375 ? 82.974 13.210 7.953 1.00 50.35 410 ASN A N 1
ATOM 3015 C CA . ASN A 1 375 ? 81.679 12.935 7.363 1.00 49.13 410 ASN A CA 1
ATOM 3016 C C . ASN A 1 375 ? 81.502 11.444 7.210 1.00 47.98 410 ASN A C 1
ATOM 3017 O O . ASN A 1 375 ? 80.454 10.905 7.553 1.00 47.97 410 ASN A O 1
ATOM 3022 N N . PHE A 1 376 ? 82.536 10.776 6.709 1.00 46.42 411 PHE A N 1
ATOM 3023 C CA . PHE A 1 376 ? 82.465 9.347 6.478 1.00 45.23 411 PHE A CA 1
ATOM 3024 C C . PHE A 1 376 ? 82.385 8.595 7.793 1.00 44.62 411 PHE A C 1
ATOM 3025 O O . PHE A 1 376 ? 81.671 7.609 7.910 1.00 44.47 411 PHE A O 1
ATOM 3033 N N . ARG A 1 377 ? 83.126 9.051 8.777 1.00 43.97 412 ARG A N 1
ATOM 3034 C CA . ARG A 1 377 ? 83.104 8.409 10.078 1.00 44.20 412 ARG A CA 1
ATOM 3035 C C . ARG A 1 377 ? 81.690 8.353 10.631 1.00 43.09 412 ARG A C 1
ATOM 3036 O O . ARG A 1 377 ? 81.294 7.318 11.132 1.00 42.42 412 ARG A O 1
ATOM 3044 N N . ASP A 1 378 ? 80.929 9.443 10.518 1.00 42.61 413 ASP A N 1
ATOM 3045 C CA . ASP A 1 378 ? 79.518 9.462 10.955 1.00 42.27 413 ASP A CA 1
ATOM 3046 C C . ASP A 1 378 ? 78.692 8.380 10.251 1.00 41.42 413 ASP A C 1
ATOM 3047 O O . ASP A 1 378 ? 77.926 7.662 10.874 1.00 41.32 413 ASP A O 1
ATOM 3052 N N . ALA A 1 379 ? 78.838 8.294 8.939 1.00 40.34 414 ALA A N 1
ATOM 3053 C CA . ALA A 1 379 ? 78.102 7.314 8.169 1.00 40.07 414 ALA A CA 1
ATOM 3054 C C . ALA A 1 379 ? 78.592 5.890 8.468 1.00 39.51 414 ALA A C 1
ATOM 3055 O O . ALA A 1 379 ? 77.807 4.957 8.502 1.00 39.18 414 ALA A O 1
ATOM 3057 N N . GLU A 1 380 ? 79.885 5.740 8.707 1.00 39.28 415 GLU A N 1
ATOM 3058 C CA . GLU A 1 380 ? 80.495 4.433 8.939 1.00 39.23 415 GLU A CA 1
ATOM 3059 C C . GLU A 1 380 ? 80.013 3.893 10.260 1.00 38.11 415 GLU A C 1
ATOM 3060 O O . GLU A 1 380 ? 79.731 2.727 10.385 1.00 38.14 415 GLU A O 1
ATOM 3066 N N . ILE A 1 381 ? 79.902 4.768 11.238 1.00 37.82 416 ILE A N 1
ATOM 3067 C CA . ILE A 1 381 ? 79.426 4.414 12.565 1.00 37.77 416 ILE A CA 1
ATOM 3068 C C . ILE A 1 381 ? 77.959 4.065 12.528 1.00 36.91 416 ILE A C 1
ATOM 3069 O O . ILE A 1 381 ? 77.497 3.249 13.314 1.00 37.55 416 ILE A O 1
ATOM 3074 N N . THR A 1 382 ? 77.221 4.718 11.638 1.00 35.52 417 THR A N 1
ATOM 3075 C CA . THR A 1 382 ? 75.802 4.478 11.518 1.00 34.43 417 THR A CA 1
ATOM 3076 C C . THR A 1 382 ? 75.552 3.076 10.980 1.00 33.73 417 THR A C 1
ATOM 3077 O O . THR A 1 382 ? 74.676 2.373 11.477 1.00 33.05 417 THR A O 1
ATOM 3081 N N . LEU A 1 383 ? 76.321 2.684 9.962 1.00 32.95 418 LEU A N 1
ATOM 3082 C CA . LEU A 1 383 ? 76.284 1.321 9.421 1.00 32.77 418 LEU A CA 1
ATOM 3083 C C . LEU A 1 383 ? 76.689 0.281 10.441 1.00 32.93 418 LEU A C 1
ATOM 3084 O O . LEU A 1 383 ? 76.098 -0.767 10.543 1.00 32.81 418 LEU A O 1
ATOM 3089 N N . GLN A 1 384 ? 77.751 0.577 11.157 1.00 34.23 419 GLN A N 1
ATOM 3090 C CA . GLN A 1 384 ? 78.303 -0.333 12.157 1.00 35.44 419 GLN A CA 1
ATOM 3091 C C . GLN A 1 384 ? 77.367 -0.593 13.341 1.00 34.89 419 GLN A C 1
ATOM 3092 O O . GLN A 1 384 ? 77.451 -1.653 13.943 1.00 34.19 419 GLN A O 1
ATOM 3098 N N . LEU A 1 385 ? 76.474 0.346 13.654 1.00 34.77 420 LEU A N 1
ATOM 3099 C CA . LEU A 1 385 ? 75.437 0.098 14.678 1.00 35.47 420 LEU A CA 1
ATOM 3100 C C . LEU A 1 385 ? 74.484 -1.015 14.273 1.00 35.39 420 LEU A C 1
ATOM 3101 O O . LEU A 1 385 ? 73.609 -1.388 15.017 1.00 35.73 420 LEU A O 1
ATOM 3106 N N . THR A 1 386 ? 74.679 -1.526 13.077 1.00 35.25 421 THR A N 1
ATOM 3107 C CA . THR A 1 386 ? 73.761 -2.418 12.425 1.00 35.58 421 THR A CA 1
ATOM 3108 C C . THR A 1 386 ? 74.518 -3.708 12.048 1.00 36.32 421 THR A C 1
ATOM 3109 O O . THR A 1 386 ? 73.959 -4.688 11.566 1.00 35.44 421 THR A O 1
ATOM 3113 N N . THR A 1 387 ? 75.805 -3.694 12.351 1.00 37.64 422 THR A N 1
ATOM 3114 C CA . THR A 1 387 ? 76.768 -4.656 11.877 1.00 38.97 422 THR A CA 1
ATOM 3115 C C . THR A 1 387 ? 77.458 -5.395 13.032 1.00 39.37 422 THR A C 1
ATOM 3116 O O . THR A 1 387 ? 77.879 -6.530 12.876 1.00 39.94 422 THR A O 1
ATOM 3120 N N . PHE A 1 388 ? 77.593 -4.736 14.176 1.00 40.05 423 PHE A N 1
ATOM 3121 C CA . PHE A 1 388 ? 78.355 -5.282 15.292 1.00 41.09 423 PHE A CA 1
ATOM 3122 C C . PHE A 1 388 ? 77.666 -6.508 15.870 1.00 41.62 423 PHE A C 1
ATOM 3123 O O . PHE A 1 388 ? 76.438 -6.544 15.911 1.00 42.56 423 PHE A O 1
ATOM 3131 N N . ASN A 1 389 ? 78.464 -7.496 16.298 1.00 41.93 424 ASN A N 1
ATOM 3132 C CA . ASN A 1 389 ? 77.988 -8.782 16.831 1.00 42.09 424 ASN A CA 1
ATOM 3133 C C . ASN A 1 389 ? 77.173 -9.569 15.811 1.00 41.49 424 ASN A C 1
ATOM 3134 O O . ASN A 1 389 ? 76.073 -10.019 16.095 1.00 41.60 424 ASN A O 1
ATOM 3139 N N . ASN A 1 390 ? 77.749 -9.731 14.625 1.00 41.40 425 ASN A N 1
ATOM 3140 C CA . ASN A 1 390 ? 77.162 -10.486 13.527 1.00 41.07 425 ASN A CA 1
ATOM 3141 C C . ASN A 1 390 ? 75.747 -10.005 13.150 1.00 40.78 425 ASN A C 1
ATOM 3142 O O . ASN A 1 390 ? 74.811 -10.809 13.019 1.00 41.47 425 ASN A O 1
ATOM 3147 N N . ASP A 1 391 ? 75.621 -8.688 12.955 1.00 39.92 426 ASP A N 1
ATOM 3148 C CA . ASP A 1 391 ? 74.380 -8.027 12.540 1.00 39.18 426 ASP A CA 1
ATOM 3149 C C . ASP A 1 391 ? 73.288 -8.106 13.627 1.00 38.92 426 ASP A C 1
ATOM 3150 O O . ASP A 1 391 ? 72.100 -8.137 13.328 1.00 38.40 426 ASP A O 1
ATOM 3155 N N . LEU A 1 392 ? 73.699 -8.135 14.889 1.00 38.45 427 LEU A N 1
ATOM 3156 C CA . LEU A 1 392 ? 72.757 -8.227 15.994 1.00 38.23 427 LEU A CA 1
ATOM 3157 C C . LEU A 1 392 ? 71.530 -7.341 15.815 1.00 37.56 427 LEU A C 1
ATOM 3158 O O . LEU A 1 392 ? 70.409 -7.809 15.944 1.00 37.66 427 LEU A O 1
ATOM 3163 N N . THR A 1 393 ? 71.718 -6.062 15.526 1.00 36.92 428 THR A N 1
ATOM 3164 C CA . THR A 1 393 ? 70.552 -5.184 15.533 1.00 36.42 428 THR A CA 1
ATOM 3165 C C . THR A 1 393 ? 69.633 -5.326 14.310 1.00 35.68 428 THR A C 1
ATOM 3166 O O . THR A 1 393 ? 68.438 -5.088 14.435 1.00 34.89 428 THR A O 1
ATOM 3170 N N . MET A 1 394 ? 70.160 -5.738 13.159 1.00 34.63 429 MET A N 1
ATOM 3171 C CA . MET A 1 394 ? 69.289 -6.117 12.062 1.00 34.45 429 MET A CA 1
ATOM 3172 C C . MET A 1 394 ? 68.421 -7.311 12.476 1.00 33.73 429 MET A C 1
ATOM 3173 O O . MET A 1 394 ? 67.242 -7.371 12.147 1.00 33.79 429 MET A O 1
ATOM 3178 N N . LYS A 1 395 ? 69.028 -8.275 13.154 1.00 32.97 430 LYS A N 1
ATOM 3179 C CA . LYS A 1 395 ? 68.321 -9.455 13.615 1.00 33.05 430 LYS A CA 1
ATOM 3180 C C . LYS A 1 395 ? 67.280 -9.098 14.720 1.00 32.74 430 LYS A C 1
ATOM 3181 O O . LYS A 1 395 ? 66.157 -9.570 14.689 1.00 32.21 430 LYS A O 1
ATOM 3187 N N . LEU A 1 396 ? 67.653 -8.238 15.654 1.00 32.10 431 LEU A N 1
ATOM 3188 C CA . LEU A 1 396 ? 66.711 -7.766 16.658 1.00 32.71 431 LEU A CA 1
ATOM 3189 C C . LEU A 1 396 ? 65.489 -7.134 15.996 1.00 32.15 431 LEU A C 1
ATOM 3190 O O . LEU A 1 396 ? 64.362 -7.442 16.364 1.00 31.20 431 LEU A O 1
ATOM 3195 N N . ILE A 1 397 ? 65.728 -6.293 14.990 1.00 32.09 432 ILE A N 1
ATOM 3196 C CA . ILE A 1 397 ? 64.643 -5.551 14.338 1.00 31.54 432 ILE A CA 1
ATOM 3197 C C . ILE A 1 397 ? 63.706 -6.536 13.681 1.00 30.97 432 ILE A C 1
ATOM 3198 O O . ILE A 1 397 ? 62.501 -6.439 13.866 1.00 30.89 432 ILE A O 1
ATOM 3203 N N . VAL A 1 398 ? 64.261 -7.496 12.945 1.00 30.52 433 VAL A N 1
ATOM 3204 C CA . VAL A 1 398 ? 63.438 -8.507 12.260 1.00 30.27 433 VAL A CA 1
ATOM 3205 C C . VAL A 1 398 ? 62.639 -9.361 13.247 1.00 29.67 433 VAL A C 1
ATOM 3206 O O . VAL A 1 398 ? 61.481 -9.664 13.012 1.00 29.43 433 VAL A O 1
ATOM 3210 N N . LEU A 1 399 ? 63.260 -9.780 14.338 1.00 29.35 434 LEU A N 1
ATOM 3211 C CA . LEU A 1 399 ? 62.550 -10.574 15.334 1.00 29.30 434 LEU A CA 1
ATOM 3212 C C . LEU A 1 399 ? 61.500 -9.761 16.064 1.00 28.51 434 LEU A C 1
ATOM 3213 O O . LEU A 1 399 ? 60.445 -10.291 16.406 1.00 28.91 434 LEU A O 1
ATOM 3218 N N . PHE A 1 400 ? 61.783 -8.483 16.280 1.00 27.78 435 PHE A N 1
ATOM 3219 C CA . PHE A 1 400 ? 60.828 -7.585 16.908 1.00 27.57 435 PHE A CA 1
ATOM 3220 C C . PHE A 1 400 ? 59.611 -7.416 16.014 1.00 27.42 435 PHE A C 1
ATOM 3221 O O . PHE A 1 400 ? 58.483 -7.359 16.522 1.00 27.90 435 PHE A O 1
ATOM 3229 N N . SER A 1 401 ? 59.824 -7.341 14.696 1.00 26.43 436 SER A N 1
ATOM 3230 C CA . SER A 1 401 ? 58.724 -7.304 13.727 1.00 26.21 436 SER A CA 1
ATOM 3231 C C . SER A 1 401 ? 57.908 -8.556 13.748 1.00 25.41 436 SER A C 1
ATOM 3232 O O . SER A 1 401 ? 56.708 -8.512 13.589 1.00 25.74 436 SER A O 1
ATOM 3235 N N . ARG A 1 402 ? 58.573 -9.682 13.860 1.00 25.02 437 ARG A N 1
ATOM 3236 C CA . ARG A 1 402 ? 57.898 -10.949 13.875 1.00 25.63 437 ARG A CA 1
ATOM 3237 C C . ARG A 1 402 ? 57.026 -11.118 15.111 1.00 26.31 437 ARG A C 1
ATOM 3238 O O . ARG A 1 402 ? 55.900 -11.627 15.002 1.00 25.67 437 ARG A O 1
ATOM 3246 N N . ILE A 1 403 ? 57.551 -10.709 16.277 1.00 26.51 438 ILE A N 1
ATOM 3247 C CA . ILE A 1 403 ? 56.850 -10.897 17.547 1.00 26.59 438 ILE A CA 1
ATOM 3248 C C . ILE A 1 403 ? 55.690 -9.918 17.645 1.00 26.30 438 ILE A C 1
ATOM 3249 O O . ILE A 1 403 ? 54.600 -10.322 17.979 1.00 25.81 438 ILE A O 1
ATOM 3254 N N . SER A 1 404 ? 55.915 -8.652 17.282 1.00 26.57 439 SER A N 1
ATOM 3255 C CA . SER A 1 404 ? 54.873 -7.611 17.334 1.00 26.40 439 SER A CA 1
ATOM 3256 C C . SER A 1 404 ? 53.942 -7.588 16.142 1.00 25.81 439 SER A C 1
ATOM 3257 O O . SER A 1 404 ? 52.905 -6.901 16.146 1.00 25.64 439 SER A O 1
ATOM 3260 N N . ARG A 1 405 ? 54.325 -8.321 15.105 1.00 25.85 440 ARG A N 1
ATOM 3261 C CA . ARG A 1 405 ? 53.693 -8.246 13.784 1.00 25.80 440 ARG A CA 1
ATOM 3262 C C . ARG A 1 405 ? 53.618 -6.837 13.213 1.00 25.12 440 ARG A C 1
ATOM 3263 O O . ARG A 1 405 ? 52.801 -6.570 12.371 1.00 25.25 440 ARG A O 1
ATOM 3271 N N . LEU A 1 406 ? 54.450 -5.934 13.694 1.00 25.46 441 LEU A N 1
ATOM 3272 C CA . LEU A 1 406 ? 54.569 -4.601 13.108 1.00 26.77 441 LEU A CA 1
ATOM 3273 C C . LEU A 1 406 ? 55.636 -4.648 12.024 1.00 26.70 441 LEU A C 1
ATOM 3274 O O . LEU A 1 406 ? 56.624 -5.359 12.161 1.00 26.92 441 LEU A O 1
ATOM 3279 N N . GLY A 1 407 ? 55.433 -3.890 10.949 1.00 27.30 442 GLY A N 1
ATOM 3280 C CA . GLY A 1 407 ? 56.419 -3.810 9.878 1.00 26.82 442 GLY A CA 1
ATOM 3281 C C . GLY A 1 407 ? 57.616 -3.024 10.345 1.00 26.64 442 GLY A C 1
ATOM 3282 O O . GLY A 1 407 ? 57.481 -2.227 11.254 1.00 26.08 442 GLY A O 1
ATOM 3283 N N . ILE A 1 408 ? 58.772 -3.236 9.705 1.00 27.27 443 ILE A N 1
ATOM 3284 C CA . ILE A 1 408 ? 60.056 -2.664 10.122 1.00 27.13 443 ILE A CA 1
ATOM 3285 C C . ILE A 1 408 ? 60.052 -1.154 10.303 1.00 27.12 443 ILE A C 1
ATOM 3286 O O . ILE A 1 408 ? 60.542 -0.699 11.312 1.00 28.21 443 ILE A O 1
ATOM 3291 N N . GLU A 1 409 ? 59.510 -0.377 9.366 1.00 27.62 444 GLU A N 1
ATOM 3292 C CA . GLU A 1 409 ? 59.560 1.091 9.475 1.00 28.01 444 GLU A CA 1
ATOM 3293 C C . GLU A 1 409 ? 58.681 1.658 10.590 1.00 28.68 444 GLU A C 1
ATOM 3294 O O . GLU A 1 409 ? 59.008 2.702 11.188 1.00 28.56 444 GLU A O 1
ATOM 3300 N N . GLU A 1 410 ? 57.533 1.036 10.831 1.00 29.00 445 GLU A N 1
ATOM 3301 C CA . GLU A 1 410 ? 56.697 1.518 11.902 1.00 29.79 445 GLU A CA 1
ATOM 3302 C C . GLU A 1 410 ? 57.332 1.113 13.231 1.00 29.90 445 GLU A C 1
ATOM 3303 O O . GLU A 1 410 ? 57.364 1.906 14.161 1.00 30.64 445 GLU A O 1
ATOM 3309 N N . LEU A 1 411 ? 57.924 -0.070 13.282 1.00 29.75 446 LEU A N 1
ATOM 3310 C CA . LEU A 1 411 ? 58.483 -0.591 14.535 1.00 29.35 446 LEU A CA 1
ATOM 3311 C C . LEU A 1 411 ? 59.680 0.213 15.060 1.00 29.09 446 LEU A C 1
ATOM 3312 O O . LEU A 1 411 ? 59.794 0.470 16.286 1.00 29.25 446 LEU A O 1
ATOM 3317 N N . THR A 1 412 ? 60.586 0.586 14.149 1.00 27.61 447 THR A N 1
ATOM 3318 C CA . THR A 1 412 ? 61.760 1.372 14.511 1.00 26.64 447 THR A CA 1
ATOM 3319 C C . THR A 1 412 ? 61.419 2.832 14.795 1.00 27.14 447 THR A C 1
ATOM 3320 O O . THR A 1 412 ? 62.288 3.597 15.170 1.00 27.53 447 THR A O 1
ATOM 3324 N N . ARG A 1 413 ? 60.176 3.246 14.570 1.00 27.99 448 ARG A N 1
ATOM 3325 C CA . ARG A 1 413 ? 59.742 4.612 14.890 1.00 28.58 448 ARG A CA 1
ATOM 3326 C C . ARG A 1 413 ? 58.706 4.669 16.025 1.00 28.95 448 ARG A C 1
ATOM 3327 O O . ARG A 1 413 ? 58.145 5.722 16.276 1.00 29.02 448 ARG A O 1
ATOM 3335 N N . THR A 1 414 ? 58.464 3.557 16.706 1.00 29.25 449 THR A N 1
ATOM 3336 C CA . THR A 1 414 ? 57.430 3.522 17.739 1.00 29.85 449 THR A CA 1
ATOM 3337 C C . THR A 1 414 ? 57.923 3.014 19.075 1.00 30.32 449 THR A C 1
ATOM 3338 O O . THR A 1 414 ? 58.889 2.293 19.161 1.00 30.18 449 THR A O 1
ATOM 3342 N N . GLU A 1 415 ? 57.228 3.378 20.138 1.00 32.35 450 GLU A N 1
ATOM 3343 C CA . GLU A 1 415 ? 57.602 2.882 21.475 1.00 33.27 450 GLU A CA 1
ATOM 3344 C C . GLU A 1 415 ? 57.206 1.427 21.554 1.00 32.66 450 GLU A C 1
ATOM 3345 O O . GLU A 1 415 ? 56.339 0.987 20.800 1.00 32.21 450 GLU A O 1
ATOM 3351 N N . ILE A 1 416 ? 57.807 0.676 22.476 1.00 33.24 451 ILE A N 1
ATOM 3352 C CA . ILE A 1 416 ? 57.406 -0.724 22.703 1.00 33.43 451 ILE A CA 1
ATOM 3353 C C . ILE A 1 416 ? 55.955 -0.917 23.073 1.00 32.83 451 ILE A C 1
ATOM 3354 O O . ILE A 1 416 ? 55.430 -2.019 22.904 1.00 33.68 451 ILE A O 1
ATOM 3359 N N . SER A 1 417 ? 55.280 0.108 23.570 1.00 32.89 452 SER A N 1
ATOM 3360 C CA . SER A 1 417 ? 53.872 -0.082 23.949 1.00 32.88 452 SER A CA 1
ATOM 3361 C C . SER A 1 417 ? 53.046 -0.201 22.679 1.00 32.77 452 SER A C 1
ATOM 3362 O O . SER A 1 417 ? 52.027 -0.881 22.655 1.00 32.92 452 SER A O 1
ATOM 3365 N N . THR A 1 418 ? 53.474 0.467 21.612 1.00 32.35 453 THR A N 1
ATOM 3366 C CA . THR A 1 418 ? 52.854 0.240 20.326 1.00 32.01 453 THR A CA 1
ATOM 3367 C C . THR A 1 418 ? 53.140 -1.196 19.847 1.00 31.44 453 THR A C 1
ATOM 3368 O O . THR A 1 418 ? 52.266 -1.827 19.319 1.00 31.56 453 THR A O 1
ATOM 3372 N N . TRP A 1 419 ? 54.336 -1.722 20.089 1.00 31.42 454 TRP A N 1
ATOM 3373 C CA . TRP A 1 419 ? 54.700 -3.082 19.651 1.00 31.34 454 TRP A CA 1
ATOM 3374 C C . TRP A 1 419 ? 53.873 -4.175 20.322 1.00 31.83 454 TRP A C 1
ATOM 3375 O O . TRP A 1 419 ? 53.548 -5.197 19.724 1.00 32.47 454 TRP A O 1
ATOM 3386 N N . VAL A 1 420 ? 53.596 -3.970 21.599 1.00 32.14 455 VAL A N 1
ATOM 3387 C CA . VAL A 1 420 ? 52.868 -4.919 22.416 1.00 31.50 455 VAL A CA 1
ATOM 3388 C C . VAL A 1 420 ? 51.393 -4.817 22.066 1.00 31.31 455 VAL A C 1
ATOM 3389 O O . VAL A 1 420 ? 50.736 -5.820 21.845 1.00 31.93 455 VAL A O 1
ATOM 3393 N N . LYS A 1 421 ? 50.878 -3.600 21.981 1.00 30.55 456 LYS A N 1
ATOM 3394 C CA . LYS A 1 421 ? 49.511 -3.394 21.512 1.00 30.77 456 LYS A CA 1
ATOM 3395 C C . LYS A 1 421 ? 49.267 -4.133 20.198 1.00 30.49 456 LYS A C 1
ATOM 3396 O O . LYS A 1 421 ? 48.220 -4.778 20.027 1.00 31.10 456 LYS A O 1
ATOM 3402 N N . ASN A 1 422 ? 50.236 -4.076 19.279 1.00 29.52 457 ASN A N 1
ATOM 3403 C CA . ASN A 1 422 ? 50.030 -4.631 17.943 1.00 27.97 457 ASN A CA 1
ATOM 3404 C C . ASN A 1 422 ? 50.013 -6.151 17.917 1.00 27.84 457 ASN A C 1
ATOM 3405 O O . ASN A 1 422 ? 49.229 -6.750 17.211 1.00 27.19 457 ASN A O 1
ATOM 3410 N N . LEU A 1 423 ? 50.872 -6.771 18.708 1.00 28.59 458 LEU A N 1
ATOM 3411 C CA . LEU A 1 423 ? 50.790 -8.191 18.980 1.00 29.62 458 LEU A CA 1
ATOM 3412 C C . LEU A 1 423 ? 49.404 -8.583 19.497 1.00 30.38 458 LEU A C 1
ATOM 3413 O O . LEU A 1 423 ? 48.796 -9.560 19.054 1.00 30.18 458 LEU A O 1
ATOM 3418 N N . TYR A 1 424 ? 48.888 -7.812 20.435 1.00 31.42 459 TYR A N 1
ATOM 3419 C CA . TYR A 1 424 ? 47.682 -8.226 21.132 1.00 31.96 459 TYR A CA 1
ATOM 3420 C C . TYR A 1 424 ? 46.462 -8.002 20.262 1.00 31.50 459 TYR A C 1
ATOM 3421 O O . TYR A 1 424 ? 45.535 -8.778 20.295 1.00 32.01 459 TYR A O 1
ATOM 3430 N N . TYR A 1 425 ? 46.471 -6.959 19.449 1.00 31.39 460 TYR A N 1
ATOM 3431 C CA . TYR A 1 425 ? 45.376 -6.748 18.511 1.00 31.07 460 TYR A CA 1
ATOM 3432 C C . TYR A 1 425 ? 45.353 -7.868 17.486 1.00 30.59 460 TYR A C 1
ATOM 3433 O O . TYR A 1 425 ? 44.308 -8.424 17.192 1.00 30.86 460 TYR A O 1
ATOM 3442 N N . TRP A 1 426 ? 46.529 -8.209 16.977 1.00 30.14 461 TRP A N 1
ATOM 3443 C CA . TRP A 1 426 ? 46.702 -9.256 15.979 1.00 29.94 461 TRP A CA 1
ATOM 3444 C C . TRP A 1 426 ? 46.142 -10.592 16.458 1.00 29.97 461 TRP A C 1
ATOM 3445 O O . TRP A 1 426 ? 45.422 -11.257 15.735 1.00 28.77 461 TRP A O 1
ATOM 3456 N N . GLU A 1 427 ? 46.504 -10.982 17.679 1.00 30.60 462 GLU A N 1
ATOM 3457 C CA . GLU A 1 427 ? 46.043 -12.224 18.264 1.00 31.21 462 GLU A CA 1
ATOM 3458 C C . GLU A 1 427 ? 44.544 -12.165 18.614 1.00 31.18 462 GLU A C 1
ATOM 3459 O O . GLU A 1 427 ? 43.828 -13.145 18.466 1.00 31.32 462 GLU A O 1
ATOM 3465 N N . HIS A 1 428 ? 44.041 -11.019 19.031 1.00 31.02 463 HIS A N 1
ATOM 3466 C CA . HIS A 1 428 ? 42.602 -10.925 19.220 1.00 31.54 463 HIS A CA 1
ATOM 3467 C C . HIS A 1 428 ? 41.919 -11.241 17.908 1.00 31.91 463 HIS A C 1
ATOM 3468 O O . HIS A 1 428 ? 40.983 -12.044 17.846 1.00 32.27 463 HIS A O 1
ATOM 3475 N N . ARG A 1 429 ? 42.395 -10.589 16.858 1.00 32.01 464 ARG A N 1
ATOM 3476 C CA . ARG A 1 429 ? 41.737 -10.627 15.577 1.00 32.36 464 ARG A CA 1
ATOM 3477 C C . ARG A 1 429 ? 41.816 -12.040 15.003 1.00 32.69 464 ARG A C 1
ATOM 3478 O O . ARG A 1 429 ? 40.831 -12.527 14.473 1.00 32.63 464 ARG A O 1
ATOM 3486 N N . LYS A 1 430 ? 42.945 -12.724 15.189 1.00 33.41 465 LYS A N 1
ATOM 3487 C CA . LYS A 1 430 ? 43.083 -14.112 14.771 1.00 34.36 465 LYS A CA 1
ATOM 3488 C C . LYS A 1 430 ? 42.042 -15.011 15.468 1.00 35.05 465 LYS A C 1
ATOM 3489 O O . LYS A 1 430 ? 41.579 -15.967 14.887 1.00 34.77 465 LYS A O 1
ATOM 3495 N N . ARG A 1 431 ? 41.728 -14.687 16.719 1.00 35.93 466 ARG A N 1
ATOM 3496 C CA . ARG A 1 431 ? 40.749 -15.403 17.549 1.00 36.96 466 ARG A CA 1
ATOM 3497 C C . ARG A 1 431 ? 39.318 -14.940 17.330 1.00 36.91 466 ARG A C 1
ATOM 3498 O O . ARG A 1 431 ? 38.386 -15.541 17.861 1.00 37.01 466 ARG A O 1
ATOM 3506 N N . ASN A 1 432 ? 39.161 -13.854 16.570 1.00 37.16 467 ASN A N 1
ATOM 3507 C CA . ASN A 1 432 ? 37.884 -13.224 16.262 1.00 36.64 467 ASN A CA 1
ATOM 3508 C C . ASN A 1 432 ? 37.316 -12.478 17.450 1.00 37.10 467 ASN A C 1
ATOM 3509 O O . ASN A 1 432 ? 36.133 -12.164 17.464 1.00 37.41 467 ASN A O 1
ATOM 3514 N N . TRP A 1 433 ? 38.167 -12.175 18.427 1.00 36.94 468 TRP A N 1
ATOM 3515 C CA . TRP A 1 433 ? 37.803 -11.384 19.591 1.00 36.70 468 TRP A CA 1
ATOM 3516 C C . TRP A 1 433 ? 37.677 -9.916 19.260 1.00 37.42 468 TRP A C 1
ATOM 3517 O O . TRP A 1 433 ? 38.553 -9.354 18.620 1.00 37.89 468 TRP A O 1
ATOM 3528 N N . LEU A 1 434 ? 36.626 -9.277 19.763 1.00 37.97 469 LEU A N 1
ATOM 3529 C CA . LEU A 1 434 ? 36.495 -7.844 19.689 1.00 38.56 469 LEU A CA 1
ATOM 3530 C C . LEU A 1 434 ? 37.594 -7.228 20.521 1.00 39.64 469 LEU A C 1
ATOM 3531 O O . LEU A 1 434 ? 37.843 -7.669 21.635 1.00 39.52 469 LEU A O 1
ATOM 3536 N N . ILE A 1 435 ? 38.274 -6.235 19.956 1.00 41.26 470 ILE A N 1
ATOM 3537 C CA . ILE A 1 435 ? 39.254 -5.442 20.682 1.00 42.54 470 ILE A CA 1
ATOM 3538 C C . ILE A 1 435 ? 38.442 -4.406 21.438 1.00 43.80 470 ILE A C 1
ATOM 3539 O O . ILE A 1 435 ? 37.711 -3.644 20.837 1.00 43.04 470 ILE A O 1
ATOM 3544 N N . PRO A 1 436 ? 38.568 -4.369 22.753 1.00 46.34 471 PRO A N 1
ATOM 3545 C CA . PRO A 1 436 ? 37.679 -3.547 23.578 1.00 48.04 471 PRO A CA 1
ATOM 3546 C C . PRO A 1 436 ? 38.086 -2.089 23.541 1.00 49.60 471 PRO A C 1
ATOM 3547 O O . PRO A 1 436 ? 39.239 -1.789 23.262 1.00 49.06 471 PRO A O 1
ATOM 3551 N N . LEU A 1 437 ? 37.136 -1.204 23.813 1.00 51.79 472 LEU A N 1
ATOM 3552 C CA . LEU A 1 437 ? 37.438 0.201 23.988 1.00 53.60 472 LEU A CA 1
ATOM 3553 C C . LEU A 1 437 ? 38.155 0.382 25.317 1.00 55.50 472 LEU A C 1
ATOM 3554 O O . LEU A 1 437 ? 37.924 -0.379 26.254 1.00 55.40 472 LEU A O 1
ATOM 3559 N N . LYS A 1 438 ? 39.036 1.378 25.385 1.00 57.93 473 LYS A N 1
ATOM 3560 C CA . LYS A 1 438 ? 39.694 1.744 26.645 1.00 59.77 473 LYS A CA 1
ATOM 3561 C C . LYS A 1 438 ? 38.674 2.143 27.713 1.00 60.91 473 LYS A C 1
ATOM 3562 O O . LYS A 1 438 ? 38.789 1.723 28.851 1.00 61.38 473 LYS A O 1
ATOM 3568 N N . GLU A 1 439 ? 37.674 2.930 27.329 1.00 62.77 474 GLU A N 1
ATOM 3569 C CA . GLU A 1 439 ? 36.581 3.332 28.232 1.00 64.42 474 GLU A CA 1
ATOM 3570 C C . GLU A 1 439 ? 35.909 2.133 28.865 1.00 65.44 474 GLU A C 1
ATOM 3571 O O . GLU A 1 439 ? 35.713 2.091 30.062 1.00 65.80 474 GLU A O 1
ATOM 3577 N N . GLU A 1 440 ? 35.533 1.168 28.037 1.00 67.09 475 GLU A N 1
ATOM 3578 C CA . GLU A 1 440 ? 34.809 -0.012 28.493 1.00 68.09 475 GLU A CA 1
ATOM 3579 C C . GLU A 1 440 ? 35.592 -0.872 29.486 1.00 69.33 475 GLU A C 1
ATOM 3580 O O . GLU A 1 440 ? 34.987 -1.520 30.323 1.00 69.35 475 GLU A O 1
ATOM 3586 N N . ILE A 1 441 ? 36.918 -0.910 29.376 1.00 70.83 476 ILE A N 1
ATOM 3587 C CA . ILE A 1 441 ? 37.728 -1.707 30.300 1.00 72.18 476 ILE A CA 1
ATOM 3588 C C . ILE A 1 441 ? 37.661 -1.127 31.719 1.00 73.71 476 ILE A C 1
ATOM 3589 O O . ILE A 1 441 ? 37.642 -1.879 32.687 1.00 73.75 476 ILE A O 1
ATOM 3594 N N . LEU A 1 442 ? 37.616 0.202 31.824 1.00 75.54 477 LEU A N 1
ATOM 3595 C CA . LEU A 1 442 ? 37.433 0.888 33.101 1.00 76.94 477 LEU A CA 1
ATOM 3596 C C . LEU A 1 442 ? 36.061 0.574 33.699 1.00 78.36 477 LEU A C 1
ATOM 3597 O O . LEU A 1 442 ? 35.964 0.171 34.855 1.00 78.55 477 LEU A O 1
ATOM 3602 N N . ALA A 1 443 ? 35.010 0.760 32.905 1.00 79.95 478 ALA A N 1
ATOM 3603 C CA . ALA A 1 443 ? 33.635 0.560 33.367 1.00 81.23 478 ALA A CA 1
ATOM 3604 C C . ALA A 1 443 ? 33.292 -0.914 33.618 1.00 82.48 478 ALA A C 1
ATOM 3605 O O . ALA A 1 443 ? 32.496 -1.214 34.508 1.00 82.91 478 ALA A O 1
ATOM 3607 N N . LYS A 1 444 ? 33.885 -1.821 32.837 1.00 83.79 479 LYS A N 1
ATOM 3608 C CA . LYS A 1 444 ? 33.704 -3.269 33.025 1.00 84.76 479 LYS A CA 1
ATOM 3609 C C . LYS A 1 444 ? 34.616 -3.800 34.131 1.00 85.85 479 LYS A C 1
ATOM 3610 O O . LYS A 1 444 ? 34.547 -4.980 34.488 1.00 86.19 479 LYS A O 1
ATOM 3616 N N . SER A 1 445 ? 35.494 -2.933 34.633 1.00 86.98 480 SER A N 1
ATOM 3617 C CA . SER A 1 445 ? 36.263 -3.194 35.848 1.00 87.73 480 SER A CA 1
ATOM 3618 C C . SER A 1 445 ? 35.440 -2.821 37.097 1.00 88.51 480 SER A C 1
ATOM 3619 O O . SER A 1 445 ? 35.593 -3.460 38.143 1.00 88.72 480 SER A O 1
ATOM 3622 N N . SER A 1 446 ? 34.571 -1.806 36.973 1.00 89.27 481 SER A N 1
ATOM 3623 C CA . SER A 1 446 ? 33.699 -1.322 38.070 1.00 89.91 481 SER A CA 1
ATOM 3624 C C . SER A 1 446 ? 32.986 -2.450 38.829 1.00 90.29 481 SER A C 1
ATOM 3625 O O . SER A 1 446 ? 32.373 -3.328 38.213 1.00 90.49 481 SER A O 1
ATOM 3628 N N . ASN A 1 447 ? 33.058 -2.406 40.163 1.00 90.76 482 ASN A N 1
ATOM 3629 C CA . ASN A 1 447 ? 32.456 -3.427 41.030 1.00 91.01 482 ASN A CA 1
ATOM 3630 C C . ASN A 1 447 ? 33.127 -4.803 40.878 1.00 91.12 482 ASN A C 1
ATOM 3631 O O . ASN A 1 447 ? 34.271 -5.011 41.304 1.00 91.13 482 ASN A O 1
ATOM 3636 N N . ALA A 1 462 ? 54.179 0.375 53.711 1.00 117.52 497 ALA A N 1
ATOM 3637 C CA . ALA A 1 462 ? 53.887 0.028 52.326 1.00 117.57 497 ALA A CA 1
ATOM 3638 C C . ALA A 1 462 ? 55.075 0.368 51.410 1.00 117.64 497 ALA A C 1
ATOM 3639 O O . ALA A 1 462 ? 54.969 1.223 50.526 1.00 117.69 497 ALA A O 1
ATOM 3641 N N . VAL A 1 463 ? 56.203 -0.313 51.636 1.00 117.64 498 VAL A N 1
ATOM 3642 C CA . VAL A 1 463 ? 57.441 -0.113 50.859 1.00 117.54 498 VAL A CA 1
ATOM 3643 C C . VAL A 1 463 ? 58.240 -1.432 50.711 1.00 117.28 498 VAL A C 1
ATOM 3644 O O . VAL A 1 463 ? 57.752 -2.503 51.081 1.00 117.18 498 VAL A O 1
ATOM 3648 N N . VAL A 1 464 ? 59.447 -1.356 50.145 1.00 116.99 499 VAL A N 1
ATOM 3649 C CA . VAL A 1 464 ? 60.396 -2.480 50.167 1.00 116.76 499 VAL A CA 1
ATOM 3650 C C . VAL A 1 464 ? 61.304 -2.375 51.407 1.00 116.57 499 VAL A C 1
ATOM 3651 O O . VAL A 1 464 ? 61.498 -1.279 51.937 1.00 116.71 499 VAL A O 1
ATOM 3655 N N . ILE A 1 465 ? 61.858 -3.501 51.865 1.00 116.20 500 ILE A N 1
ATOM 3656 C CA . ILE A 1 465 ? 62.575 -3.543 53.156 1.00 115.91 500 ILE A CA 1
ATOM 3657 C C . ILE A 1 465 ? 64.008 -2.971 53.101 1.00 115.62 500 ILE A C 1
ATOM 3658 O O . ILE A 1 465 ? 64.797 -3.316 52.221 1.00 115.59 500 ILE A O 1
ATOM 3663 N N . ASP A 1 466 ? 64.332 -2.111 54.069 1.00 115.24 501 ASP A N 1
ATOM 3664 C CA . ASP A 1 466 ? 65.551 -1.282 54.027 1.00 114.93 501 ASP A CA 1
ATOM 3665 C C . ASP A 1 466 ? 66.821 -1.990 54.524 1.00 114.49 501 ASP A C 1
ATOM 3666 O O . ASP A 1 466 ? 66.735 -2.925 55.320 1.00 114.49 501 ASP A O 1
ATOM 3671 N N . PRO A 1 467 ? 67.992 -1.537 54.063 1.00 113.90 502 PRO A N 1
ATOM 3672 C CA . PRO A 1 467 ? 69.273 -2.102 54.499 1.00 113.53 502 PRO A CA 1
ATOM 3673 C C . PRO A 1 467 ? 69.901 -1.363 55.687 1.00 113.11 502 PRO A C 1
ATOM 3674 O O . PRO A 1 467 ? 70.062 -0.147 55.612 1.00 113.19 502 PRO A O 1
ATOM 3678 N N . PRO A 1 468 ? 70.242 -2.068 56.764 1.00 112.56 503 PRO A N 1
ATOM 3679 C CA . PRO A 1 468 ? 71.098 -1.496 57.810 1.00 112.16 503 PRO A CA 1
ATOM 3680 C C . PRO A 1 468 ? 72.469 -1.082 57.253 1.00 111.68 503 PRO A C 1
ATOM 3681 O O . PRO A 1 468 ? 73.059 -1.834 56.475 1.00 111.65 503 PRO A O 1
ATOM 3685 N N . ALA A 1 469 ? 72.956 0.093 57.651 1.00 111.04 504 ALA A N 1
ATOM 3686 C CA . ALA A 1 469 ? 74.187 0.664 57.095 1.00 110.53 504 ALA A CA 1
ATOM 3687 C C . ALA A 1 469 ? 75.447 0.085 57.732 1.00 109.96 504 ALA A C 1
ATOM 3688 O O . ALA A 1 469 ? 75.466 -0.213 58.926 1.00 109.95 504 ALA A O 1
ATOM 3690 N N . GLY A 1 470 ? 76.502 -0.055 56.931 1.00 109.17 505 GLY A N 1
ATOM 3691 C CA . GLY A 1 470 ? 77.787 -0.514 57.429 1.00 108.55 505 GLY A CA 1
ATOM 3692 C C . GLY A 1 470 ? 78.550 -1.416 56.476 1.00 107.98 505 GLY A C 1
ATOM 3693 O O . GLY A 1 470 ? 78.689 -1.112 55.293 1.00 107.99 505 GLY A O 1
ATOM 3694 N N . ILE A 1 471 ? 79.066 -2.521 57.010 1.00 107.21 506 ILE A N 1
ATOM 3695 C CA . ILE A 1 471 ? 79.906 -3.449 56.258 1.00 106.64 506 ILE A CA 1
ATOM 3696 C C . ILE A 1 471 ? 79.509 -4.881 56.614 1.00 105.89 506 ILE A C 1
ATOM 3697 O O . ILE A 1 471 ? 79.532 -5.264 57.784 1.00 105.91 506 ILE A O 1
ATOM 3702 N N . PHE A 1 472 ? 79.141 -5.665 55.603 1.00 104.92 507 PHE A N 1
ATOM 3703 C CA . PHE A 1 472 ? 78.730 -7.055 55.803 1.00 104.12 507 PHE A CA 1
ATOM 3704 C C . PHE A 1 472 ? 79.395 -7.938 54.764 1.00 103.44 507 PHE A C 1
ATOM 3705 O O . PHE A 1 472 ? 79.618 -7.505 53.638 1.00 103.40 507 PHE A O 1
ATOM 3713 N N . PHE A 1 473 ? 79.713 -9.173 55.152 1.00 102.63 508 PHE A N 1
ATOM 3714 C CA . PHE A 1 473 ? 80.708 -9.973 54.434 1.00 101.98 508 PHE A CA 1
ATOM 3715 C C . PHE A 1 473 ? 80.173 -11.284 53.855 1.00 101.13 508 PHE A C 1
ATOM 3716 O O . PHE A 1 473 ? 79.271 -11.912 54.422 1.00 101.13 508 PHE A O 1
ATOM 3724 N N . ASN A 1 474 ? 80.785 -11.685 52.736 1.00 100.01 509 ASN A N 1
ATOM 3725 C CA . ASN A 1 474 ? 80.348 -12.803 51.893 1.00 99.09 509 ASN A CA 1
ATOM 3726 C C . ASN A 1 474 ? 78.820 -12.899 51.744 1.00 98.20 509 ASN A C 1
ATOM 3727 O O . ASN A 1 474 ? 78.178 -13.698 52.410 1.00 98.11 509 ASN A O 1
ATOM 3732 N N . ILE A 1 475 ? 78.245 -12.076 50.867 1.00 97.06 510 ILE A N 1
ATOM 3733 C CA . ILE A 1 475 ? 76.792 -12.064 50.649 1.00 96.15 510 ILE A CA 1
ATOM 3734 C C . ILE A 1 475 ? 76.400 -12.733 49.323 1.00 95.04 510 ILE A C 1
ATOM 3735 O O . ILE A 1 475 ? 77.026 -12.491 48.291 1.00 95.10 510 ILE A O 1
ATOM 3740 N N . THR A 1 476 ? 75.370 -13.578 49.371 1.00 93.59 511 THR A N 1
ATOM 3741 C CA . THR A 1 476 ? 74.791 -14.189 48.175 1.00 92.49 511 THR A CA 1
ATOM 3742 C C . THR A 1 476 ? 73.398 -13.622 47.954 1.00 91.21 511 THR A C 1
ATOM 3743 O O . THR A 1 476 ? 72.587 -13.598 48.879 1.00 91.07 511 THR A O 1
ATOM 3747 N N . VAL A 1 477 ? 73.125 -13.168 46.732 1.00 89.70 512 VAL A N 1
ATOM 3748 C CA . VAL A 1 477 ? 71.833 -12.565 46.396 1.00 88.47 512 VAL A CA 1
ATOM 3749 C C . VAL A 1 477 ? 70.887 -13.586 45.762 1.00 87.08 512 VAL A C 1
ATOM 3750 O O . VAL A 1 477 ? 71.317 -14.507 45.070 1.00 86.69 512 VAL A O 1
ATOM 3754 N N . LEU A 1 478 ? 69.595 -13.406 46.009 1.00 85.58 513 LEU A N 1
ATOM 3755 C CA . LEU A 1 478 ? 68.571 -14.290 45.477 1.00 84.68 513 LEU A CA 1
ATOM 3756 C C . LEU A 1 478 ? 67.557 -13.485 44.677 1.00 83.55 513 LEU A C 1
ATOM 3757 O O . LEU A 1 478 ? 66.855 -12.637 45.236 1.00 83.41 513 LEU A O 1
ATOM 3762 N N . ASP A 1 479 ? 67.487 -13.749 43.371 1.00 82.07 514 ASP A N 1
ATOM 3763 C CA . ASP A 1 479 ? 66.557 -13.043 42.487 1.00 80.76 514 ASP A CA 1
ATOM 3764 C C . ASP A 1 479 ? 65.437 -13.967 42.027 1.00 79.20 514 ASP A C 1
ATOM 3765 O O . ASP A 1 479 ? 65.638 -15.170 41.872 1.00 78.90 514 ASP A O 1
ATOM 3770 N N . PHE A 1 480 ? 64.246 -13.400 41.861 1.00 77.54 515 PHE A N 1
ATOM 3771 C CA . PHE A 1 480 ? 63.212 -14.015 41.040 1.00 76.30 515 PHE A CA 1
ATOM 3772 C C . PHE A 1 480 ? 63.573 -13.684 39.595 1.00 74.89 515 PHE A C 1
ATOM 3773 O O . PHE A 1 480 ? 63.787 -12.518 39.258 1.00 74.68 515 PHE A O 1
ATOM 3781 N N . ALA A 1 481 ? 63.660 -14.716 38.759 1.00 73.39 516 ALA A N 1
ATOM 3782 C CA . ALA A 1 481 ? 64.180 -14.591 37.393 1.00 72.25 516 ALA A CA 1
ATOM 3783 C C . ALA A 1 481 ? 63.484 -13.510 36.550 1.00 71.01 516 ALA A C 1
ATOM 3784 O O . ALA A 1 481 ? 64.161 -12.687 35.923 1.00 71.14 516 ALA A O 1
ATOM 3786 N N . SER A 1 482 ? 62.152 -13.517 36.521 1.00 69.07 517 SER A N 1
ATOM 3787 C CA . SER A 1 482 ? 61.392 -12.432 35.875 1.00 67.70 517 SER A CA 1
ATOM 3788 C C . SER A 1 482 ? 60.048 -12.329 36.578 1.00 66.45 517 SER A C 1
ATOM 3789 O O . SER A 1 482 ? 59.056 -12.912 36.142 1.00 66.25 517 SER A O 1
ATOM 3792 N N . LEU A 1 483 ? 60.034 -11.566 37.665 1.00 64.90 518 LEU A N 1
ATOM 3793 C CA . LEU A 1 483 ? 59.009 -11.693 38.700 1.00 63.64 518 LEU A CA 1
ATOM 3794 C C . LEU A 1 483 ? 57.608 -11.326 38.218 1.00 62.18 518 LEU A C 1
ATOM 3795 O O . LEU A 1 483 ? 56.726 -12.174 38.209 1.00 61.77 518 LEU A O 1
ATOM 3800 N N . TYR A 1 484 ? 57.405 -10.071 37.832 1.00 60.71 519 TYR A N 1
ATOM 3801 C CA . TYR A 1 484 ? 56.098 -9.599 37.369 1.00 59.73 519 TYR A CA 1
ATOM 3802 C C . TYR A 1 484 ? 55.525 -10.385 36.172 1.00 58.22 519 TYR A C 1
ATOM 3803 O O . TYR A 1 484 ? 54.369 -10.781 36.204 1.00 57.87 519 TYR A O 1
ATOM 3812 N N . PRO A 1 485 ? 56.298 -10.604 35.114 1.00 56.92 520 PRO A N 1
ATOM 3813 C CA . PRO A 1 485 ? 55.837 -11.478 34.028 1.00 56.23 520 PRO A CA 1
ATOM 3814 C C . PRO A 1 485 ? 55.386 -12.849 34.513 1.00 55.27 520 PRO A C 1
ATOM 3815 O O . PRO A 1 485 ? 54.383 -13.366 34.037 1.00 54.58 520 PRO A O 1
ATOM 3819 N N . SER A 1 486 ? 56.131 -13.414 35.459 1.00 54.88 521 SER A N 1
ATOM 3820 C CA . SER A 1 486 ? 55.867 -14.747 35.998 1.00 54.33 521 SER A CA 1
ATOM 3821 C C . SER A 1 486 ? 54.576 -14.832 36.797 1.00 53.73 521 SER A C 1
ATOM 3822 O O . SER A 1 486 ? 53.930 -15.879 36.817 1.00 53.33 521 SER A O 1
ATOM 3825 N N . ILE A 1 487 ? 54.197 -13.739 37.446 1.00 53.48 522 ILE A N 1
ATOM 3826 C CA . ILE A 1 487 ? 52.974 -13.733 38.225 1.00 53.74 522 ILE A CA 1
ATOM 3827 C C . ILE A 1 487 ? 51.770 -13.403 37.351 1.00 53.44 522 ILE A C 1
ATOM 3828 O O . ILE A 1 487 ? 50.654 -13.838 37.637 1.00 53.24 522 ILE A O 1
ATOM 3833 N N . ILE A 1 488 ? 51.991 -12.649 36.277 1.00 53.35 523 ILE A N 1
ATOM 3834 C CA . ILE A 1 488 ? 50.941 -12.430 35.280 1.00 52.95 523 ILE A CA 1
ATOM 3835 C C . ILE A 1 488 ? 50.441 -13.787 34.794 1.00 52.52 523 ILE A C 1
ATOM 3836 O O . ILE A 1 488 ? 49.250 -14.063 34.855 1.00 52.36 523 ILE A O 1
ATOM 3841 N N . ARG A 1 489 ? 51.353 -14.651 34.372 1.00 52.48 524 ARG A N 1
ATOM 3842 C CA . ARG A 1 489 ? 50.960 -15.983 33.895 1.00 53.28 524 ARG A CA 1
ATOM 3843 C C . ARG A 1 489 ? 50.484 -16.942 34.995 1.00 53.49 524 ARG A C 1
ATOM 3844 O O . ARG A 1 489 ? 49.527 -17.697 34.800 1.00 53.71 524 ARG A O 1
ATOM 3852 N N . THR A 1 490 ? 51.139 -16.904 36.148 1.00 53.71 525 THR A N 1
ATOM 3853 C CA . THR A 1 490 ? 50.816 -17.828 37.221 1.00 53.67 525 THR A CA 1
ATOM 3854 C C . THR A 1 490 ? 49.426 -17.558 37.800 1.00 53.23 525 THR A C 1
ATOM 3855 O O . THR A 1 490 ? 48.725 -18.499 38.131 1.00 53.61 525 THR A O 1
ATOM 3859 N N . TRP A 1 491 ? 49.009 -16.297 37.863 1.00 52.86 526 TRP A N 1
ATOM 3860 C CA . TRP A 1 491 ? 47.708 -15.938 38.445 1.00 52.92 526 TRP A CA 1
ATOM 3861 C C . TRP A 1 491 ? 46.653 -15.530 37.418 1.00 52.37 526 TRP A C 1
ATOM 3862 O O . TRP A 1 491 ? 45.616 -14.950 37.787 1.00 51.59 526 TRP A O 1
ATOM 3873 N N . ASN A 1 492 ? 46.913 -15.827 36.137 1.00 51.50 527 ASN A N 1
ATOM 3874 C CA . ASN A 1 492 ? 45.913 -15.642 35.106 1.00 50.82 527 ASN A CA 1
ATOM 3875 C C . ASN A 1 492 ? 45.399 -14.205 35.023 1.00 50.39 527 ASN A C 1
ATOM 3876 O O . ASN A 1 492 ? 44.200 -13.955 34.958 1.00 50.58 527 ASN A O 1
ATOM 3881 N N . LEU A 1 493 ? 46.308 -13.248 35.037 1.00 50.13 528 LEU A N 1
ATOM 3882 C CA . LEU A 1 493 ? 45.902 -11.854 35.081 1.00 49.89 528 LEU A CA 1
ATOM 3883 C C . LEU A 1 493 ? 45.836 -11.310 33.667 1.00 49.70 528 LEU A C 1
ATOM 3884 O O . LEU A 1 493 ? 46.763 -11.452 32.890 1.00 49.34 528 LEU A O 1
ATOM 3889 N N . SER A 1 494 ? 44.713 -10.694 33.351 1.00 49.81 529 SER A N 1
ATOM 3890 C CA . SER A 1 494 ? 44.479 -10.107 32.049 1.00 49.95 529 SER A CA 1
ATOM 3891 C C . SER A 1 494 ? 43.266 -9.218 32.193 1.00 49.93 529 SER A C 1
ATOM 3892 O O . SER A 1 494 ? 42.508 -9.381 33.139 1.00 49.99 529 SER A O 1
ATOM 3895 N N . TYR A 1 495 ? 43.076 -8.281 31.268 1.00 50.08 530 TYR A N 1
ATOM 3896 C CA . TYR A 1 495 ? 42.016 -7.286 31.399 1.00 50.13 530 TYR A CA 1
ATOM 3897 C C . TYR A 1 495 ? 40.638 -7.930 31.450 1.00 51.15 530 TYR A C 1
ATOM 3898 O O . TYR A 1 495 ? 39.690 -7.336 31.951 1.00 51.44 530 TYR A O 1
ATOM 3907 N N . GLU A 1 496 ? 40.534 -9.151 30.941 1.00 52.36 531 GLU A N 1
ATOM 3908 C CA . GLU A 1 496 ? 39.250 -9.829 30.819 1.00 53.29 531 GLU A CA 1
ATOM 3909 C C . GLU A 1 496 ? 39.030 -10.899 31.907 1.00 54.65 531 GLU A C 1
ATOM 3910 O O . GLU A 1 496 ? 37.968 -11.531 31.944 1.00 54.83 531 GLU A O 1
ATOM 3916 N N . THR A 1 497 ? 40.013 -11.089 32.789 1.00 56.12 532 THR A N 1
ATOM 3917 C CA . THR A 1 497 ? 39.877 -12.021 33.913 1.00 57.42 532 THR A CA 1
ATOM 3918 C C . THR A 1 497 ? 39.904 -11.376 35.305 1.00 58.93 532 THR A C 1
ATOM 3919 O O . THR A 1 497 ? 39.947 -12.085 36.289 1.00 59.32 532 THR A O 1
ATOM 3923 N N . VAL A 1 498 ? 39.869 -10.053 35.404 1.00 60.88 533 VAL A N 1
ATOM 3924 C CA . VAL A 1 498 ? 39.963 -9.389 36.706 1.00 62.22 533 VAL A CA 1
ATOM 3925 C C . VAL A 1 498 ? 38.752 -8.496 36.984 1.00 63.51 533 VAL A C 1
ATOM 3926 O O . VAL A 1 498 ? 38.494 -7.547 36.246 1.00 63.66 533 VAL A O 1
ATOM 3930 N N . ASP A 1 499 ? 38.028 -8.826 38.057 1.00 65.20 534 ASP A N 1
ATOM 3931 C CA . ASP A 1 499 ? 36.871 -8.073 38.556 1.00 66.42 534 ASP A CA 1
ATOM 3932 C C . ASP A 1 499 ? 35.700 -8.086 37.597 1.00 67.66 534 ASP A C 1
ATOM 3933 O O . ASP A 1 499 ? 35.048 -7.075 37.390 1.00 67.92 534 ASP A O 1
ATOM 3938 N N . ILE A 1 500 ? 35.418 -9.264 37.056 1.00 69.42 535 ILE A N 1
ATOM 3939 C CA . ILE A 1 500 ? 34.328 -9.452 36.103 1.00 71.10 535 ILE A CA 1
ATOM 3940 C C . ILE A 1 500 ? 33.092 -9.988 36.813 1.00 72.86 535 ILE A C 1
ATOM 3941 O O . ILE A 1 500 ? 33.203 -10.570 37.897 1.00 73.32 535 ILE A O 1
ATOM 3946 N N . GLN A 1 501 ? 31.921 -9.805 36.204 1.00 74.80 536 GLN A N 1
ATOM 3947 C CA . GLN A 1 501 ? 30.662 -10.092 36.898 1.00 76.28 536 GLN A CA 1
ATOM 3948 C C . GLN A 1 501 ? 30.390 -11.594 37.083 1.00 77.33 536 GLN A C 1
ATOM 3949 O O . GLN A 1 501 ? 30.277 -12.056 38.218 1.00 77.68 536 GLN A O 1
ATOM 3955 N N . GLN A 1 502 ? 30.327 -12.363 36.000 1.00 78.51 537 GLN A N 1
ATOM 3956 C CA . GLN A 1 502 ? 29.932 -13.769 36.100 1.00 79.48 537 GLN A CA 1
ATOM 3957 C C . GLN A 1 502 ? 31.158 -14.668 36.225 1.00 80.26 537 GLN A C 1
ATOM 3958 O O . GLN A 1 502 ? 31.944 -14.781 35.275 1.00 80.46 537 GLN A O 1
ATOM 3964 N N . CYS A 1 503 ? 31.309 -15.318 37.385 1.00 80.93 538 CYS A N 1
ATOM 3965 C CA . CYS A 1 503 ? 32.518 -16.089 37.679 1.00 81.37 538 CYS A CA 1
ATOM 3966 C C . CYS A 1 503 ? 32.290 -17.324 38.555 1.00 81.90 538 CYS A C 1
ATOM 3967 O O . CYS A 1 503 ? 32.040 -17.205 39.752 1.00 82.09 538 CYS A O 1
ATOM 3970 N N . LYS A 1 504 ? 32.399 -18.505 37.947 1.00 82.62 539 LYS A N 1
ATOM 3971 C CA . LYS A 1 504 ? 32.242 -19.781 38.652 1.00 83.14 539 LYS A CA 1
ATOM 3972 C C . LYS A 1 504 ? 33.405 -20.116 39.589 1.00 83.70 539 LYS A C 1
ATOM 3973 O O . LYS A 1 504 ? 33.175 -20.591 40.702 1.00 83.90 539 LYS A O 1
ATOM 3979 N N . LYS A 1 505 ? 34.640 -19.876 39.150 1.00 84.23 540 LYS A N 1
ATOM 3980 C CA . LYS A 1 505 ? 35.827 -20.254 39.925 1.00 84.67 540 LYS A CA 1
ATOM 3981 C C . LYS A 1 505 ? 36.683 -19.048 40.338 1.00 84.98 540 LYS A C 1
ATOM 3982 O O . LYS A 1 505 ? 37.814 -18.909 39.875 1.00 85.02 540 LYS A O 1
ATOM 3988 N N . PRO A 1 506 ? 36.173 -18.188 41.219 1.00 85.46 541 PRO A N 1
ATOM 3989 C CA . PRO A 1 506 ? 36.929 -17.003 41.641 1.00 85.78 541 PRO A CA 1
ATOM 3990 C C . PRO A 1 506 ? 38.214 -17.325 42.414 1.00 86.31 541 PRO A C 1
ATOM 3991 O O . PRO A 1 506 ? 38.374 -18.427 42.942 1.00 86.38 541 PRO A O 1
ATOM 3995 N N . TYR A 1 507 ? 39.124 -16.353 42.442 1.00 86.99 542 TYR A N 1
ATOM 3996 C CA . TYR A 1 507 ? 40.388 -16.451 43.167 1.00 87.60 542 TYR A CA 1
ATOM 3997 C C . TYR A 1 507 ? 40.700 -15.092 43.785 1.00 88.43 542 TYR A C 1
ATOM 3998 O O . TYR A 1 507 ? 40.748 -14.077 43.091 1.00 88.43 542 TYR A O 1
ATOM 4007 N N . GLU A 1 508 ? 40.926 -15.077 45.093 1.00 89.50 543 GLU A N 1
ATOM 4008 C CA . GLU A 1 508 ? 41.096 -13.824 45.818 1.00 90.33 543 GLU A CA 1
ATOM 4009 C C . GLU A 1 508 ? 42.535 -13.342 45.686 1.00 91.01 543 GLU A C 1
ATOM 4010 O O . GLU A 1 508 ? 43.467 -14.145 45.651 1.00 91.11 543 GLU A O 1
ATOM 4016 N N . VAL A 1 509 ? 42.706 -12.026 45.601 1.00 91.77 544 VAL A N 1
ATOM 4017 C CA . VAL A 1 509 ? 44.026 -11.420 45.488 1.00 92.40 544 VAL A CA 1
ATOM 4018 C C . VAL A 1 509 ? 44.145 -10.375 46.578 1.00 92.95 544 VAL A C 1
ATOM 4019 O O . VAL A 1 509 ? 43.775 -9.217 46.397 1.00 92.92 544 VAL A O 1
ATOM 4023 N N . LYS A 1 510 ? 44.639 -10.811 47.727 1.00 93.82 545 LYS A N 1
ATOM 4024 C CA . LYS A 1 510 ? 44.816 -9.926 48.868 1.00 94.51 545 LYS A CA 1
ATOM 4025 C C . LYS A 1 510 ? 46.262 -9.467 48.906 1.00 94.99 545 LYS A C 1
ATOM 4026 O O . LYS A 1 510 ? 47.106 -9.991 48.167 1.00 94.93 545 LYS A O 1
ATOM 4032 N N . ASP A 1 511 ? 46.538 -8.474 49.749 1.00 95.66 546 ASP A N 1
ATOM 4033 C CA . ASP A 1 511 ? 47.915 -8.060 50.009 1.00 96.27 546 ASP A CA 1
ATOM 4034 C C . ASP A 1 511 ? 48.315 -8.306 51.472 1.00 96.38 546 ASP A C 1
ATOM 4035 O O . ASP A 1 511 ? 48.858 -9.372 51.777 1.00 96.57 546 ASP A O 1
ATOM 4040 N N . GLU A 1 512 ? 48.042 -7.348 52.366 1.00 96.41 547 GLU A N 1
ATOM 4041 C CA . GLU A 1 512 ? 48.555 -7.400 53.741 1.00 96.27 547 GLU A CA 1
ATOM 4042 C C . GLU A 1 512 ? 47.465 -7.765 54.734 1.00 96.03 547 GLU A C 1
ATOM 4043 O O . GLU A 1 512 ? 47.550 -8.803 55.387 1.00 95.95 547 GLU A O 1
ATOM 4049 N N . THR A 1 513 ? 46.436 -6.926 54.837 1.00 95.85 548 THR A N 1
ATOM 4050 C CA . THR A 1 513 ? 45.334 -7.163 55.781 1.00 95.77 548 THR A CA 1
ATOM 4051 C C . THR A 1 513 ? 44.326 -8.203 55.252 1.00 95.55 548 THR A C 1
ATOM 4052 O O . THR A 1 513 ? 43.137 -8.136 55.596 1.00 95.81 548 THR A O 1
ATOM 4056 N N . GLY A 1 514 ? 44.791 -9.165 54.437 1.00 95.03 549 GLY A N 1
ATOM 4057 C CA . GLY A 1 514 ? 43.910 -10.133 53.791 1.00 94.41 549 GLY A CA 1
ATOM 4058 C C . GLY A 1 514 ? 42.694 -9.427 53.215 1.00 93.86 549 GLY A C 1
ATOM 4059 O O . GLY A 1 514 ? 41.560 -9.911 53.332 1.00 93.90 549 GLY A O 1
ATOM 4060 N N . GLU A 1 515 ? 42.945 -8.274 52.593 1.00 93.04 550 GLU A N 1
ATOM 4061 C CA . GLU A 1 515 ? 41.895 -7.297 52.300 1.00 92.26 550 GLU A CA 1
ATOM 4062 C C . GLU A 1 515 ? 40.999 -7.691 51.124 1.00 91.30 550 GLU A C 1
ATOM 4063 O O . GLU A 1 515 ? 39.851 -7.235 51.042 1.00 91.39 550 GLU A O 1
ATOM 4069 N N . VAL A 1 516 ? 41.522 -8.540 50.234 1.00 89.83 551 VAL A N 1
ATOM 4070 C CA . VAL A 1 516 ? 40.837 -8.921 48.997 1.00 88.63 551 VAL A CA 1
ATOM 4071 C C . VAL A 1 516 ? 40.628 -7.673 48.139 1.00 87.22 551 VAL A C 1
ATOM 4072 O O . VAL A 1 516 ? 39.513 -7.150 48.020 1.00 87.00 551 VAL A O 1
ATOM 4076 N N . LEU A 1 517 ? 41.731 -7.200 47.562 1.00 85.48 552 LEU A N 1
ATOM 4077 C CA . LEU A 1 517 ? 41.729 -6.028 46.684 1.00 84.02 552 LEU A CA 1
ATOM 4078 C C . LEU A 1 517 ? 40.988 -6.291 45.365 1.00 82.34 552 LEU A C 1
ATOM 4079 O O . LEU A 1 517 ? 40.243 -5.432 44.889 1.00 81.80 552 LEU A O 1
ATOM 4084 N N . HIS A 1 518 ? 41.200 -7.475 44.785 1.00 80.65 553 HIS A N 1
ATOM 4085 C CA . HIS A 1 518 ? 40.549 -7.863 43.525 1.00 79.48 553 HIS A CA 1
ATOM 4086 C C . HIS A 1 518 ? 40.288 -9.366 43.418 1.00 78.54 553 HIS A C 1
ATOM 4087 O O . HIS A 1 518 ? 40.956 -10.169 44.057 1.00 78.34 553 HIS A O 1
ATOM 4094 N N . ILE A 1 519 ? 39.320 -9.727 42.580 1.00 77.62 554 ILE A N 1
ATOM 4095 C CA . ILE A 1 519 ? 39.024 -11.118 42.239 1.00 76.91 554 ILE A CA 1
ATOM 4096 C C . ILE A 1 519 ? 39.543 -11.432 40.831 1.00 76.03 554 ILE A C 1
ATOM 4097 O O . ILE A 1 519 ? 39.571 -10.563 39.972 1.00 76.01 554 ILE A O 1
ATOM 4102 N N . VAL A 1 520 ? 39.941 -12.679 40.601 1.00 74.98 555 VAL A N 1
ATOM 4103 C CA . VAL A 1 520 ? 40.478 -13.113 39.316 1.00 74.08 555 VAL A CA 1
ATOM 4104 C C . VAL A 1 520 ? 39.793 -14.401 38.879 1.00 73.46 555 VAL A C 1
ATOM 4105 O O . VAL A 1 520 ? 39.882 -15.408 39.573 1.00 73.21 555 VAL A O 1
ATOM 4109 N N . CYS A 1 521 ? 39.134 -14.375 37.722 1.00 72.60 556 CYS A N 1
ATOM 4110 C CA . CYS A 1 521 ? 38.462 -15.558 37.187 1.00 72.05 556 CYS A CA 1
ATOM 4111 C C . CYS A 1 521 ? 39.427 -16.569 36.589 1.00 70.41 556 CYS A C 1
ATOM 4112 O O . CYS A 1 521 ? 40.267 -16.230 35.763 1.00 70.32 556 CYS A O 1
ATOM 4115 N N . MET A 1 522 ? 39.287 -17.818 37.009 1.00 68.58 557 MET A N 1
ATOM 4116 C CA . MET A 1 522 ? 40.121 -18.899 36.512 1.00 67.13 557 MET A CA 1
ATOM 4117 C C . MET A 1 522 ? 39.343 -19.760 35.530 1.00 65.57 557 MET A C 1
ATOM 4118 O O . MET A 1 522 ? 39.888 -20.711 34.977 1.00 65.35 557 MET A O 1
ATOM 4123 N N . ASP A 1 523 ? 38.073 -19.419 35.317 1.00 63.73 558 ASP A N 1
ATOM 4124 C CA . ASP A 1 523 ? 37.242 -20.102 34.335 1.00 62.46 558 ASP A CA 1
ATOM 4125 C C . ASP A 1 523 ? 37.902 -20.206 32.987 1.00 60.96 558 ASP A C 1
ATOM 4126 O O . ASP A 1 523 ? 37.792 -21.227 32.318 1.00 60.95 558 ASP A O 1
ATOM 4131 N N . ARG A 1 524 ? 38.554 -19.131 32.570 1.00 59.16 559 ARG A N 1
ATOM 4132 C CA . ARG A 1 524 ? 39.183 -19.105 31.264 1.00 57.67 559 ARG A CA 1
ATOM 4133 C C . ARG A 1 524 ? 40.574 -18.532 31.339 1.00 56.06 559 ARG A C 1
ATOM 4134 O O . ARG A 1 524 ? 40.852 -17.674 32.177 1.00 55.99 559 ARG A O 1
ATOM 4142 N N . PRO A 1 525 ? 41.452 -18.999 30.461 1.00 54.47 560 PRO A N 1
ATOM 4143 C CA . PRO A 1 525 ? 42.781 -18.389 30.322 1.00 53.44 560 PRO A CA 1
ATOM 4144 C C . PRO A 1 525 ? 42.689 -16.914 29.888 1.00 52.10 560 PRO A C 1
ATOM 4145 O O . PRO A 1 525 ? 41.941 -16.585 28.972 1.00 52.31 560 PRO A O 1
ATOM 4149 N N . GLY A 1 526 ? 43.407 -16.037 30.575 1.00 50.38 561 GLY A N 1
ATOM 4150 C CA . GLY A 1 526 ? 43.492 -14.641 30.204 1.00 49.19 561 GLY A CA 1
ATOM 4151 C C . GLY A 1 526 ? 44.558 -14.495 29.143 1.00 47.90 561 GLY A C 1
ATOM 4152 O O . GLY A 1 526 ? 45.616 -15.098 29.242 1.00 47.64 561 GLY A O 1
ATOM 4153 N N . ILE A 1 527 ? 44.260 -13.707 28.119 1.00 46.72 562 ILE A N 1
ATOM 4154 C CA . ILE A 1 527 ? 45.125 -13.570 26.955 1.00 45.75 562 ILE A CA 1
ATOM 4155 C C . ILE A 1 527 ? 46.503 -13.035 27.311 1.00 44.41 562 ILE A C 1
ATOM 4156 O O . ILE A 1 527 ? 47.502 -13.486 26.761 1.00 43.74 562 ILE A O 1
ATOM 4161 N N . THR A 1 528 ? 46.551 -12.092 28.243 1.00 43.25 563 THR A N 1
ATOM 4162 C CA . THR A 1 528 ? 47.815 -11.543 28.705 1.00 42.84 563 THR A CA 1
ATOM 4163 C C . THR A 1 528 ? 48.658 -12.606 29.403 1.00 42.56 563 THR A C 1
ATOM 4164 O O . THR A 1 528 ? 49.875 -12.686 29.216 1.00 42.52 563 THR A O 1
ATOM 4168 N N . ALA A 1 529 ? 48.002 -13.425 30.218 1.00 42.17 564 ALA A N 1
ATOM 4169 C CA . ALA A 1 529 ? 48.672 -14.487 30.954 1.00 41.89 564 ALA A CA 1
ATOM 4170 C C . ALA A 1 529 ? 49.246 -15.546 30.001 1.00 41.54 564 ALA A C 1
ATOM 4171 O O . ALA A 1 529 ? 50.361 -16.035 30.176 1.00 41.03 564 ALA A O 1
ATOM 4173 N N . VAL A 1 530 ? 48.462 -15.882 28.986 1.00 41.50 565 VAL A N 1
ATOM 4174 C CA . VAL A 1 530 ? 48.863 -16.850 27.979 1.00 41.41 565 VAL A CA 1
ATOM 4175 C C . VAL A 1 530 ? 50.092 -16.358 27.204 1.00 41.38 565 VAL A C 1
ATOM 4176 O O . VAL A 1 530 ? 51.045 -17.103 27.025 1.00 40.97 565 VAL A O 1
ATOM 4180 N N . ILE A 1 531 ? 50.074 -15.095 26.783 1.00 41.63 566 ILE A N 1
ATOM 4181 C CA . ILE A 1 531 ? 51.116 -14.575 25.912 1.00 41.82 566 ILE A CA 1
ATOM 4182 C C . ILE A 1 531 ? 52.407 -14.326 26.678 1.00 42.43 566 ILE A C 1
ATOM 4183 O O . ILE A 1 531 ? 53.474 -14.752 26.225 1.00 41.90 566 ILE A O 1
ATOM 4188 N N . THR A 1 532 ? 52.335 -13.666 27.830 1.00 43.15 567 THR A N 1
ATOM 4189 C CA . THR A 1 532 ? 53.565 -13.448 28.594 1.00 44.72 567 THR A CA 1
ATOM 4190 C C . THR A 1 532 ? 54.154 -14.783 29.045 1.00 44.34 567 THR A C 1
ATOM 4191 O O . THR A 1 532 ? 55.354 -14.979 28.952 1.00 44.66 567 THR A O 1
ATOM 4195 N N . GLY A 1 533 ? 53.312 -15.715 29.476 1.00 44.63 568 GLY A N 1
ATOM 4196 C CA . GLY A 1 533 ? 53.783 -17.036 29.879 1.00 44.84 568 GLY A CA 1
ATOM 4197 C C . GLY A 1 533 ? 54.450 -17.810 28.764 1.00 44.93 568 GLY A C 1
ATOM 4198 O O . GLY A 1 533 ? 55.473 -18.453 28.962 1.00 44.77 568 GLY A O 1
ATOM 4199 N N . LEU A 1 534 ? 53.850 -17.743 27.579 1.00 45.70 569 LEU A N 1
ATOM 4200 C CA . LEU A 1 534 ? 54.376 -18.379 26.376 1.00 45.78 569 LEU A CA 1
ATOM 4201 C C . LEU A 1 534 ? 55.705 -17.784 25.923 1.00 45.85 569 LEU A C 1
ATOM 4202 O O . LEU A 1 534 ? 56.585 -18.504 25.483 1.00 44.96 569 LEU A O 1
ATOM 4207 N N . LEU A 1 535 ? 55.838 -16.468 26.011 1.00 46.48 570 LEU A N 1
ATOM 4208 C CA . LEU A 1 535 ? 57.084 -15.805 25.630 1.00 47.51 570 LEU A CA 1
ATOM 4209 C C . LEU A 1 535 ? 58.191 -16.207 26.605 1.00 47.92 570 LEU A C 1
ATOM 4210 O O . LEU A 1 535 ? 59.300 -16.596 26.208 1.00 47.54 570 LEU A O 1
ATOM 4215 N N . ARG A 1 536 ? 57.856 -16.119 27.889 1.00 48.47 571 ARG A N 1
ATOM 4216 C CA . ARG A 1 536 ? 58.779 -16.435 28.966 1.00 49.15 571 ARG A CA 1
ATOM 4217 C C . ARG A 1 536 ? 59.292 -17.852 28.850 1.00 48.85 571 ARG A C 1
ATOM 4218 O O . ARG A 1 536 ? 60.494 -18.075 28.826 1.00 48.45 571 ARG A O 1
ATOM 4226 N N . ASP A 1 537 ? 58.372 -18.798 28.738 1.00 48.77 572 ASP A N 1
ATOM 4227 C CA . ASP A 1 537 ? 58.735 -20.204 28.649 1.00 49.03 572 ASP A CA 1
ATOM 4228 C C . ASP A 1 537 ? 59.456 -20.556 27.353 1.00 49.19 572 ASP A C 1
ATOM 4229 O O . ASP A 1 537 ? 60.287 -21.468 27.330 1.00 49.64 572 ASP A O 1
ATOM 4234 N N . PHE A 1 538 ? 59.146 -19.861 26.263 1.00 48.76 573 PHE A N 1
ATOM 4235 C CA . PHE A 1 538 ? 59.926 -20.058 25.059 1.00 48.33 573 PHE A CA 1
ATOM 4236 C C . PHE A 1 538 ? 61.376 -19.694 25.387 1.00 48.81 573 PHE A C 1
ATOM 4237 O O . PHE A 1 538 ? 62.303 -20.413 25.023 1.00 48.64 573 PHE A O 1
ATOM 4245 N N . ARG A 1 539 ? 61.561 -18.590 26.103 1.00 49.33 574 ARG A N 1
ATOM 4246 C CA . ARG A 1 539 ? 62.894 -18.159 26.487 1.00 50.15 574 ARG A CA 1
ATOM 4247 C C . ARG A 1 539 ? 63.591 -19.114 27.467 1.00 51.04 574 ARG A C 1
ATOM 4248 O O . ARG A 1 539 ? 64.594 -19.720 27.111 1.00 51.50 574 ARG A O 1
ATOM 4256 N N . VAL A 1 540 ? 63.078 -19.259 28.686 1.00 51.89 575 VAL A N 1
ATOM 4257 C CA . VAL A 1 540 ? 63.817 -20.026 29.704 1.00 52.67 575 VAL A CA 1
ATOM 4258 C C . VAL A 1 540 ? 63.855 -21.539 29.415 1.00 52.91 575 VAL A C 1
ATOM 4259 O O . VAL A 1 540 ? 64.917 -22.145 29.516 1.00 53.27 575 VAL A O 1
ATOM 4263 N N . LYS A 1 541 ? 62.733 -22.145 29.034 1.00 53.31 576 LYS A N 1
ATOM 4264 C CA . LYS A 1 541 ? 62.726 -23.599 28.785 1.00 53.66 576 LYS A CA 1
ATOM 4265 C C . LYS A 1 541 ? 63.446 -24.031 27.509 1.00 54.05 576 LYS A C 1
ATOM 4266 O O . LYS A 1 541 ? 63.939 -25.158 27.431 1.00 54.20 576 LYS A O 1
ATOM 4272 N N . ILE A 1 542 ? 63.513 -23.171 26.494 1.00 54.35 577 ILE A N 1
ATOM 4273 C CA . ILE A 1 542 ? 64.047 -23.655 25.225 1.00 54.33 577 ILE A CA 1
ATOM 4274 C C . ILE A 1 542 ? 65.164 -22.830 24.581 1.00 54.35 577 ILE A C 1
ATOM 4275 O O . ILE A 1 542 ? 66.186 -23.408 24.208 1.00 54.74 577 ILE A O 1
ATOM 4280 N N . TYR A 1 543 ? 65.015 -21.507 24.489 1.00 54.14 578 TYR A N 1
ATOM 4281 C CA . TYR A 1 543 ? 65.892 -20.720 23.620 1.00 53.97 578 TYR A CA 1
ATOM 4282 C C . TYR A 1 543 ? 67.170 -20.207 24.292 1.00 54.96 578 TYR A C 1
ATOM 4283 O O . TYR A 1 543 ? 68.208 -20.156 23.657 1.00 53.95 578 TYR A O 1
ATOM 4292 N N . LYS A 1 544 ? 67.097 -19.841 25.570 1.00 56.53 579 LYS A N 1
ATOM 4293 C CA . LYS A 1 544 ? 68.304 -19.602 26.363 1.00 57.85 579 LYS A CA 1
ATOM 4294 C C . LYS A 1 544 ? 69.241 -20.809 26.274 1.00 58.97 579 LYS A C 1
ATOM 4295 O O . LYS A 1 544 ? 70.414 -20.669 25.936 1.00 59.07 579 LYS A O 1
ATOM 4301 N N . LYS A 1 545 ? 68.693 -21.988 26.563 1.00 60.27 580 LYS A N 1
ATOM 4302 C CA . LYS A 1 545 ? 69.431 -23.249 26.493 1.00 61.37 580 LYS A CA 1
ATOM 4303 C C . LYS A 1 545 ? 70.020 -23.500 25.113 1.00 62.15 580 LYS A C 1
ATOM 4304 O O . LYS A 1 545 ? 71.222 -23.704 24.976 1.00 62.38 580 LYS A O 1
ATOM 4310 N N . LYS A 1 546 ? 69.154 -23.497 24.103 1.00 63.19 581 LYS A N 1
ATOM 4311 C CA . LYS A 1 546 ? 69.539 -23.812 22.726 1.00 64.04 581 LYS A CA 1
ATOM 4312 C C . LYS A 1 546 ? 70.683 -22.939 22.220 1.00 64.64 581 LYS A C 1
ATOM 4313 O O . LYS A 1 546 ? 71.538 -23.407 21.469 1.00 64.50 581 LYS A O 1
ATOM 4319 N N . ALA A 1 547 ? 70.678 -21.673 22.629 1.00 65.60 582 ALA A N 1
ATOM 4320 C CA . ALA A 1 547 ? 71.628 -20.679 22.138 1.00 66.83 582 ALA A CA 1
ATOM 4321 C C . ALA A 1 547 ? 73.046 -20.937 22.636 1.00 68.06 582 ALA A C 1
ATOM 4322 O O . ALA A 1 547 ? 74.003 -20.739 21.896 1.00 67.60 582 ALA A O 1
ATOM 4324 N N . LYS A 1 548 ? 73.167 -21.361 23.893 1.00 69.80 583 LYS A N 1
ATOM 4325 C CA . LYS A 1 548 ? 74.458 -21.742 24.469 1.00 71.31 583 LYS A CA 1
ATOM 4326 C C . LYS A 1 548 ? 74.499 -23.250 24.663 1.00 72.48 583 LYS A C 1
ATOM 4327 O O . LYS A 1 548 ? 74.670 -23.731 25.779 1.00 73.03 583 LYS A O 1
ATOM 4333 N N . ASN A 1 549 ? 74.325 -23.980 23.560 1.00 73.82 584 ASN A N 1
ATOM 4334 C CA . ASN A 1 549 ? 74.369 -25.446 23.532 1.00 74.82 584 ASN A CA 1
ATOM 4335 C C . ASN A 1 549 ? 75.377 -25.920 22.469 1.00 75.62 584 ASN A C 1
ATOM 4336 O O . ASN A 1 549 ? 75.159 -25.685 21.277 1.00 75.69 584 ASN A O 1
ATOM 4341 N N . PRO A 1 550 ? 76.465 -26.585 22.881 1.00 76.51 585 PRO A N 1
ATOM 4342 C CA . PRO A 1 550 ? 77.599 -26.851 21.972 1.00 76.75 585 PRO A CA 1
ATOM 4343 C C . PRO A 1 550 ? 77.294 -27.711 20.733 1.00 77.14 585 PRO A C 1
ATOM 4344 O O . PRO A 1 550 ? 78.045 -27.623 19.758 1.00 77.27 585 PRO A O 1
ATOM 4348 N N . ASN A 1 551 ? 76.230 -28.510 20.756 1.00 77.46 586 ASN A N 1
ATOM 4349 C CA . ASN A 1 551 ? 75.887 -29.360 19.609 1.00 77.75 586 ASN A CA 1
ATOM 4350 C C . ASN A 1 551 ? 75.302 -28.617 18.392 1.00 77.95 586 ASN A C 1
ATOM 4351 O O . ASN A 1 551 ? 75.195 -29.195 17.308 1.00 77.84 586 ASN A O 1
ATOM 4356 N N . ASN A 1 552 ? 74.918 -27.352 18.578 1.00 78.32 587 ASN A N 1
ATOM 4357 C CA . ASN A 1 552 ? 74.359 -26.518 17.508 1.00 78.34 587 ASN A CA 1
ATOM 4358 C C . ASN A 1 552 ? 75.453 -25.871 16.653 1.00 78.44 587 ASN A C 1
ATOM 4359 O O . ASN A 1 552 ? 76.513 -25.486 17.171 1.00 78.38 587 ASN A O 1
ATOM 4364 N N . SER A 1 553 ? 75.186 -25.746 15.348 1.00 78.43 588 SER A N 1
ATOM 4365 C CA . SER A 1 553 ? 76.098 -25.071 14.421 1.00 78.24 588 SER A CA 1
ATOM 4366 C C . SER A 1 553 ? 76.156 -23.596 14.767 1.00 78.16 588 SER A C 1
ATOM 4367 O O . SER A 1 553 ? 75.216 -23.063 15.354 1.00 78.50 588 SER A O 1
ATOM 4370 N N . GLU A 1 554 ? 77.248 -22.932 14.406 1.00 77.82 589 GLU A N 1
ATOM 4371 C CA . GLU A 1 554 ? 77.433 -21.532 14.795 1.00 77.43 589 GLU A CA 1
ATOM 4372 C C . GLU A 1 554 ? 76.399 -20.601 14.152 1.00 76.64 589 GLU A C 1
ATOM 4373 O O . GLU A 1 554 ? 76.072 -19.564 14.725 1.00 76.85 589 GLU A O 1
ATOM 4379 N N . GLU A 1 555 ? 75.881 -20.960 12.980 1.00 75.60 590 GLU A N 1
ATOM 4380 C CA . GLU A 1 555 ? 74.849 -20.143 12.332 1.00 74.76 590 GLU A CA 1
ATOM 4381 C C . GLU A 1 555 ? 73.577 -20.092 13.199 1.00 73.46 590 GLU A C 1
ATOM 4382 O O . GLU A 1 555 ? 73.046 -19.013 13.479 1.00 73.46 590 GLU A O 1
ATOM 4388 N N . GLN A 1 556 ? 73.113 -21.259 13.638 1.00 71.58 591 GLN A N 1
ATOM 4389 C CA . GLN A 1 556 ? 71.876 -21.344 14.407 1.00 70.15 591 GLN A CA 1
ATOM 4390 C C . GLN A 1 556 ? 72.076 -21.021 15.893 1.00 68.49 591 GLN A C 1
ATOM 4391 O O . GLN A 1 556 ? 71.111 -20.787 16.620 1.00 68.02 591 GLN A O 1
ATOM 4397 N N . LYS A 1 557 ? 73.330 -20.981 16.327 1.00 66.47 592 LYS A N 1
ATOM 4398 C CA . LYS A 1 557 ? 73.679 -20.558 17.684 1.00 65.02 592 LYS A CA 1
ATOM 4399 C C . LYS A 1 557 ? 73.421 -19.045 17.836 1.00 62.80 592 LYS A C 1
ATOM 4400 O O . LYS A 1 557 ? 72.921 -18.579 18.855 1.00 62.17 592 LYS A O 1
ATOM 4406 N N . LEU A 1 558 ? 73.778 -18.301 16.796 1.00 60.27 593 LEU A N 1
ATOM 4407 C CA . LEU A 1 558 ? 73.558 -16.868 16.740 1.00 58.34 593 LEU A CA 1
ATOM 4408 C C . LEU A 1 558 ? 72.072 -16.542 16.601 1.00 56.40 593 LEU A C 1
ATOM 4409 O O . LEU A 1 558 ? 71.592 -15.602 17.213 1.00 56.25 593 LEU A O 1
ATOM 4414 N N . LEU A 1 559 ? 71.343 -17.319 15.807 1.00 53.97 594 LEU A N 1
ATOM 4415 C CA . LEU A 1 559 ? 69.904 -17.102 15.659 1.00 52.58 594 LEU A CA 1
ATOM 4416 C C . LEU A 1 559 ? 69.185 -17.221 17.005 1.00 50.60 594 LEU A C 1
ATOM 4417 O O . LEU A 1 559 ? 68.425 -16.340 17.394 1.00 49.82 594 LEU A O 1
ATOM 4422 N N . TYR A 1 560 ? 69.427 -18.334 17.685 1.00 48.63 595 TYR A N 1
ATOM 4423 C CA . TYR A 1 560 ? 68.804 -18.621 18.965 1.00 47.40 595 TYR A CA 1
ATOM 4424 C C . TYR A 1 560 ? 69.205 -17.623 20.041 1.00 46.94 595 TYR A C 1
ATOM 4425 O O . TYR A 1 560 ? 68.427 -17.367 20.946 1.00 46.60 595 TYR A O 1
ATOM 4434 N N . ASP A 1 561 ? 70.396 -17.038 19.931 1.00 46.60 596 ASP A N 1
ATOM 4435 C CA . ASP A 1 561 ? 70.837 -16.025 20.892 1.00 46.73 596 ASP A CA 1
ATOM 4436 C C . ASP A 1 561 ? 70.032 -14.731 20.748 1.00 46.33 596 ASP A C 1
ATOM 4437 O O . ASP A 1 561 ? 69.550 -14.158 21.740 1.00 46.98 596 ASP A O 1
ATOM 4442 N N . VAL A 1 562 ? 69.895 -14.272 19.511 1.00 45.37 597 VAL A N 1
ATOM 4443 C CA . VAL A 1 562 ? 69.063 -13.120 19.211 1.00 44.89 597 VAL A CA 1
ATOM 4444 C C . VAL A 1 562 ? 67.615 -13.434 19.581 1.00 43.94 597 VAL A C 1
ATOM 4445 O O . VAL A 1 562 ? 66.911 -12.565 20.075 1.00 43.09 597 VAL A O 1
ATOM 4449 N N . VAL A 1 563 ? 67.180 -14.674 19.369 1.00 43.14 598 VAL A N 1
ATOM 4450 C CA . VAL A 1 563 ? 65.796 -15.013 19.651 1.00 42.92 598 VAL A CA 1
ATOM 4451 C C . VAL A 1 563 ? 65.520 -14.740 21.105 1.00 42.59 598 VAL A C 1
ATOM 4452 O O . VAL A 1 563 ? 64.542 -14.073 21.422 1.00 42.72 598 VAL A O 1
ATOM 4456 N N . GLN A 1 564 ? 66.396 -15.219 21.982 1.00 42.50 599 GLN A N 1
ATOM 4457 C CA . GLN A 1 564 ? 66.173 -15.078 23.420 1.00 42.38 599 GLN A CA 1
ATOM 4458 C C . GLN A 1 564 ? 66.384 -13.650 23.909 1.00 42.25 599 GLN A C 1
ATOM 4459 O O . GLN A 1 564 ? 65.654 -13.193 24.768 1.00 41.84 599 GLN A O 1
ATOM 4465 N N . ARG A 1 565 ? 67.330 -12.920 23.322 1.00 42.77 600 ARG A N 1
ATOM 4466 C CA . ARG A 1 565 ? 67.457 -11.480 23.600 1.00 42.90 600 ARG A CA 1
ATOM 4467 C C . ARG A 1 565 ? 66.165 -10.752 23.315 1.00 42.55 600 ARG A C 1
ATOM 4468 O O . ARG A 1 565 ? 65.743 -9.905 24.089 1.00 42.91 600 ARG A O 1
ATOM 4476 N N . ALA A 1 566 ? 65.536 -11.085 22.193 1.00 42.30 601 ALA A N 1
ATOM 4477 C CA . ALA A 1 566 ? 64.363 -10.352 21.741 1.00 41.78 601 ALA A CA 1
ATOM 4478 C C . ALA A 1 566 ? 63.165 -10.727 22.583 1.00 40.95 601 ALA A C 1
ATOM 4479 O O . ALA A 1 566 ? 62.335 -9.894 22.889 1.00 40.70 601 ALA A O 1
ATOM 4481 N N . MET A 1 567 ? 63.073 -11.991 22.946 1.00 40.71 602 MET A N 1
ATOM 4482 C CA . MET A 1 567 ? 62.016 -12.426 23.840 1.00 41.33 602 MET A CA 1
ATOM 4483 C C . MET A 1 567 ? 62.121 -11.604 25.128 1.00 41.70 602 MET A C 1
ATOM 4484 O O . MET A 1 567 ? 61.154 -11.013 25.569 1.00 41.21 602 MET A O 1
ATOM 4489 N N . LYS A 1 568 ? 63.330 -11.530 25.672 1.00 42.18 603 LYS A N 1
ATOM 4490 C CA . LYS A 1 568 ? 63.596 -10.785 26.894 1.00 43.14 603 LYS A CA 1
ATOM 4491 C C . LYS A 1 568 ? 63.060 -9.366 26.845 1.00 43.08 603 LYS A C 1
ATOM 4492 O O . LYS A 1 568 ? 62.504 -8.873 27.830 1.00 43.13 603 LYS A O 1
ATOM 4498 N N . VAL A 1 569 ? 63.213 -8.702 25.705 1.00 42.91 604 VAL A N 1
ATOM 4499 C CA . VAL A 1 569 ? 62.790 -7.315 25.598 1.00 42.30 604 VAL A CA 1
ATOM 4500 C C . VAL A 1 569 ? 61.291 -7.225 25.883 1.00 42.20 604 VAL A C 1
ATOM 4501 O O . VAL A 1 569 ? 60.864 -6.359 26.633 1.00 42.16 604 VAL A O 1
ATOM 4505 N N . PHE A 1 570 ? 60.511 -8.126 25.290 1.00 42.15 605 PHE A N 1
ATOM 4506 C CA . PHE A 1 570 ? 59.052 -8.104 25.423 1.00 41.91 605 PHE A CA 1
ATOM 4507 C C . PHE A 1 570 ? 58.588 -8.538 26.812 1.00 42.28 605 PHE A C 1
ATOM 4508 O O . PHE A 1 570 ? 57.642 -7.973 27.351 1.00 42.12 605 PHE A O 1
ATOM 4516 N N . ILE A 1 571 ? 59.255 -9.549 27.363 1.00 42.62 606 ILE A N 1
ATOM 4517 C CA . ILE A 1 571 ? 58.984 -10.042 28.709 1.00 43.35 606 ILE A CA 1
ATOM 4518 C C . ILE A 1 571 ? 59.170 -8.940 29.741 1.00 43.82 606 ILE A C 1
ATOM 4519 O O . ILE A 1 571 ? 58.249 -8.608 30.474 1.00 44.44 606 ILE A O 1
ATOM 4524 N N . ASN A 1 572 ? 60.359 -8.364 29.778 1.00 44.54 607 ASN A N 1
ATOM 4525 C CA . ASN A 1 572 ? 60.693 -7.330 30.757 1.00 45.22 607 ASN A CA 1
ATOM 4526 C C . ASN A 1 572 ? 59.971 -6.012 30.536 1.00 45.55 607 ASN A C 1
ATOM 4527 O O . ASN A 1 572 ? 59.863 -5.209 31.456 1.00 45.98 607 ASN A O 1
ATOM 4532 N N . ALA A 1 573 ? 59.475 -5.779 29.326 1.00 45.83 608 ALA A N 1
ATOM 4533 C CA . ALA A 1 573 ? 58.751 -4.547 29.046 1.00 45.77 608 ALA A CA 1
ATOM 4534 C C . ALA A 1 573 ? 57.266 -4.712 29.335 1.00 45.78 608 ALA A C 1
ATOM 4535 O O . ALA A 1 573 ? 56.542 -3.735 29.397 1.00 45.19 608 ALA A O 1
ATOM 4537 N N . THR A 1 574 ? 56.810 -5.942 29.512 1.00 46.58 609 THR A N 1
ATOM 4538 C CA . THR A 1 574 ? 55.376 -6.205 29.539 1.00 47.63 609 THR A CA 1
ATOM 4539 C C . THR A 1 574 ? 54.646 -5.472 30.655 1.00 47.83 609 THR A C 1
ATOM 4540 O O . THR A 1 574 ? 53.639 -4.818 30.396 1.00 47.75 609 THR A O 1
ATOM 4544 N N . TYR A 1 575 ? 55.152 -5.552 31.885 1.00 48.40 610 TYR A N 1
ATOM 4545 C CA . TYR A 1 575 ? 54.456 -4.921 33.003 1.00 48.50 610 TYR A CA 1
ATOM 4546 C C . TYR A 1 575 ? 54.341 -3.415 32.795 1.00 48.15 610 TYR A C 1
ATOM 4547 O O . TYR A 1 575 ? 53.262 -2.844 32.965 1.00 48.21 610 TYR A O 1
ATOM 4556 N N . GLY A 1 576 ? 55.450 -2.785 32.413 1.00 47.82 611 GLY A N 1
ATOM 4557 C CA . GLY A 1 576 ? 55.487 -1.354 32.146 1.00 47.62 611 GLY A CA 1
ATOM 4558 C C . GLY A 1 576 ? 54.448 -0.844 31.147 1.00 47.51 611 GLY A C 1
ATOM 4559 O O . GLY A 1 576 ? 53.843 0.210 31.369 1.00 47.70 611 GLY A O 1
ATOM 4560 N N . VAL A 1 577 ? 54.217 -1.574 30.054 1.00 47.22 612 VAL A N 1
ATOM 4561 C CA . VAL A 1 577 ? 53.237 -1.117 29.074 1.00 46.98 612 VAL A CA 1
ATOM 4562 C C . VAL A 1 577 ? 51.820 -1.367 29.570 1.00 46.75 612 VAL A C 1
ATOM 4563 O O . VAL A 1 577 ? 50.947 -0.521 29.400 1.00 46.34 612 VAL A O 1
ATOM 4567 N N . PHE A 1 578 ? 51.590 -2.513 30.194 1.00 47.01 613 PHE A N 1
ATOM 4568 C CA . PHE A 1 578 ? 50.258 -2.819 30.702 1.00 47.86 613 PHE A CA 1
ATOM 4569 C C . PHE A 1 578 ? 49.911 -1.958 31.925 1.00 48.64 613 PHE A C 1
ATOM 4570 O O . PHE A 1 578 ? 48.737 -1.714 32.190 1.00 48.48 613 PHE A O 1
ATOM 4578 N N . GLY A 1 579 ? 50.941 -1.461 32.616 1.00 49.43 614 GLY A N 1
ATOM 4579 C CA . GLY A 1 579 ? 50.778 -0.592 33.767 1.00 50.04 614 GLY A CA 1
ATOM 4580 C C . GLY A 1 579 ? 50.627 0.890 33.466 1.00 50.55 614 GLY A C 1
ATOM 4581 O O . GLY A 1 579 ? 50.258 1.670 34.348 1.00 50.83 614 GLY A O 1
ATOM 4582 N N . ALA A 1 580 ? 50.922 1.307 32.241 1.00 50.94 615 ALA A N 1
ATOM 4583 C CA . ALA A 1 580 ? 50.733 2.704 31.869 1.00 51.20 615 ALA A CA 1
ATOM 4584 C C . ALA A 1 580 ? 49.268 2.925 31.554 1.00 51.74 615 ALA A C 1
ATOM 4585 O O . ALA A 1 580 ? 48.648 2.101 30.885 1.00 51.92 615 ALA A O 1
ATOM 4587 N N . GLU A 1 581 ? 48.724 4.042 32.030 1.00 52.49 616 GLU A N 1
ATOM 4588 C CA . GLU A 1 581 ? 47.294 4.338 31.891 1.00 53.38 616 GLU A CA 1
ATOM 4589 C C . GLU A 1 581 ? 46.905 4.809 30.480 1.00 52.99 616 GLU A C 1
ATOM 4590 O O . GLU A 1 581 ? 45.726 4.804 30.123 1.00 53.31 616 GLU A O 1
ATOM 4596 N N . THR A 1 582 ? 47.885 5.225 29.687 1.00 52.55 617 THR A N 1
ATOM 4597 C CA . THR A 1 582 ? 47.645 5.533 28.277 1.00 52.06 617 THR A CA 1
ATOM 4598 C C . THR A 1 582 ? 47.388 4.291 27.417 1.00 51.74 617 THR A C 1
ATOM 4599 O O . THR A 1 582 ? 46.767 4.391 26.371 1.00 51.79 617 THR A O 1
ATOM 4603 N N . PHE A 1 583 ? 47.874 3.129 27.848 1.00 51.33 618 PHE A N 1
ATOM 4604 C CA . PHE A 1 583 ? 47.742 1.903 27.060 1.00 50.90 618 PHE A CA 1
ATOM 4605 C C . PHE A 1 583 ? 46.274 1.541 26.810 1.00 51.12 618 PHE A C 1
ATOM 4606 O O . PHE A 1 583 ? 45.472 1.561 27.728 1.00 51.03 618 PHE A O 1
ATOM 4614 N N . PRO A 1 584 ? 45.916 1.244 25.560 1.00 51.37 619 PRO A N 1
ATOM 4615 C CA . PRO A 1 584 ? 44.543 0.859 25.208 1.00 51.21 619 PRO A CA 1
ATOM 4616 C C . PRO A 1 584 ? 43.970 -0.360 25.921 1.00 51.14 619 PRO A C 1
ATOM 4617 O O . PRO A 1 584 ? 42.760 -0.468 25.962 1.00 51.42 619 PRO A O 1
ATOM 4621 N N . LEU A 1 585 ? 44.799 -1.272 26.415 1.00 51.19 620 LEU A N 1
ATOM 4622 C CA . LEU A 1 585 ? 44.312 -2.427 27.159 1.00 51.44 620 LEU A CA 1
ATOM 4623 C C . LEU A 1 585 ? 44.582 -2.303 28.670 1.00 51.57 620 LEU A C 1
ATOM 4624 O O . LEU A 1 585 ? 44.590 -3.304 29.383 1.00 50.82 620 LEU A O 1
ATOM 4629 N N . TYR A 1 586 ? 44.800 -1.082 29.151 1.00 52.19 621 TYR A N 1
ATOM 4630 C CA . TYR A 1 586 ? 45.118 -0.857 30.559 1.00 53.12 621 TYR A CA 1
ATOM 4631 C C . TYR A 1 586 ? 43.882 -1.117 31.404 1.00 53.37 621 TYR A C 1
ATOM 4632 O O . TYR A 1 586 ? 42.811 -0.554 31.165 1.00 53.10 621 TYR A O 1
ATOM 4641 N N . ALA A 1 587 ? 44.039 -2.023 32.351 1.00 54.00 622 ALA A N 1
ATOM 4642 C CA . ALA A 1 587 ? 43.026 -2.287 33.361 1.00 54.58 622 ALA A CA 1
ATOM 4643 C C . ALA A 1 587 ? 43.686 -2.002 34.706 1.00 54.97 622 ALA A C 1
ATOM 4644 O O . ALA A 1 587 ? 44.634 -2.695 35.074 1.00 54.75 622 ALA A O 1
ATOM 4646 N N . PRO A 1 588 ? 43.233 -0.977 35.419 1.00 55.80 623 PRO A N 1
ATOM 4647 C CA . PRO A 1 588 ? 43.833 -0.629 36.712 1.00 56.64 623 PRO A CA 1
ATOM 4648 C C . PRO A 1 588 ? 43.970 -1.826 37.649 1.00 57.15 623 PRO A C 1
ATOM 4649 O O . PRO A 1 588 ? 44.981 -1.969 38.323 1.00 56.78 623 PRO A O 1
ATOM 4653 N N . ARG A 1 589 ? 42.967 -2.693 37.647 1.00 58.18 624 ARG A N 1
ATOM 4654 C CA . ARG A 1 589 ? 42.951 -3.863 38.518 1.00 59.21 624 ARG A CA 1
ATOM 4655 C C . ARG A 1 589 ? 43.970 -4.955 38.148 1.00 59.16 624 ARG A C 1
ATOM 4656 O O . ARG A 1 589 ? 44.381 -5.731 39.012 1.00 59.12 624 ARG A O 1
ATOM 4664 N N . VAL A 1 590 ? 44.388 -5.007 36.883 1.00 59.14 625 VAL A N 1
ATOM 4665 C CA . VAL A 1 590 ? 45.465 -5.915 36.464 1.00 58.92 625 VAL A CA 1
ATOM 4666 C C . VAL A 1 590 ? 46.803 -5.444 37.033 1.00 58.85 625 VAL A C 1
ATOM 4667 O O . VAL A 1 590 ? 47.548 -6.238 37.599 1.00 58.35 625 VAL A O 1
ATOM 4671 N N . ALA A 1 591 ? 47.090 -4.155 36.872 1.00 59.22 626 ALA A N 1
ATOM 4672 C CA . ALA A 1 591 ? 48.346 -3.553 37.329 1.00 59.69 626 ALA A CA 1
ATOM 4673 C C . ALA A 1 591 ? 48.480 -3.599 38.855 1.00 59.94 626 ALA A C 1
ATOM 4674 O O . ALA A 1 591 ? 49.546 -3.900 39.393 1.00 59.55 626 ALA A O 1
ATOM 4676 N N . GLU A 1 592 ? 47.377 -3.290 39.528 1.00 60.54 627 GLU A N 1
ATOM 4677 C CA . GLU A 1 592 ? 47.302 -3.289 40.985 1.00 61.07 627 GLU A CA 1
ATOM 4678 C C . GLU A 1 592 ? 47.384 -4.704 41.542 1.00 61.06 627 GLU A C 1
ATOM 4679 O O . GLU A 1 592 ? 48.009 -4.923 42.570 1.00 61.28 627 GLU A O 1
ATOM 4685 N N . SER A 1 593 ? 46.774 -5.665 40.856 1.00 61.15 628 SER A N 1
ATOM 4686 C CA . SER A 1 593 ? 46.864 -7.060 41.274 1.00 61.18 628 SER A CA 1
ATOM 4687 C C . SER A 1 593 ? 48.276 -7.585 41.134 1.00 61.42 628 SER A C 1
ATOM 4688 O O . SER A 1 593 ? 48.672 -8.466 41.877 1.00 61.36 628 SER A O 1
ATOM 4691 N N . VAL A 1 594 ? 49.033 -7.052 40.180 1.00 61.95 629 VAL A N 1
ATOM 4692 C CA . VAL A 1 594 ? 50.391 -7.536 39.924 1.00 62.26 629 VAL A CA 1
ATOM 4693 C C . VAL A 1 594 ? 51.343 -7.108 41.037 1.00 62.58 629 VAL A C 1
ATOM 4694 O O . VAL A 1 594 ? 52.129 -7.916 41.514 1.00 62.27 629 VAL A O 1
ATOM 4698 N N . THR A 1 595 ? 51.285 -5.832 41.413 1.00 63.34 630 THR A N 1
ATOM 4699 C CA . THR A 1 595 ? 52.132 -5.288 42.475 1.00 64.06 630 THR A CA 1
ATOM 4700 C C . THR A 1 595 ? 51.742 -5.891 43.823 1.00 64.48 630 THR A C 1
ATOM 4701 O O . THR A 1 595 ? 52.607 -6.197 44.636 1.00 64.59 630 THR A O 1
ATOM 4705 N N . ALA A 1 596 ? 50.442 -6.092 44.027 1.00 65.02 631 ALA A N 1
ATOM 4706 C CA . ALA A 1 596 ? 49.915 -6.731 45.228 1.00 65.46 631 ALA A CA 1
ATOM 4707 C C . ALA A 1 596 ? 50.516 -8.113 45.435 1.00 65.97 631 ALA A C 1
ATOM 4708 O O . ALA A 1 596 ? 51.121 -8.376 46.461 1.00 66.45 631 ALA A O 1
ATOM 4710 N N . LEU A 1 597 ? 50.354 -8.991 44.455 1.00 66.45 632 LEU A N 1
ATOM 4711 C CA . LEU A 1 597 ? 50.929 -10.331 44.525 1.00 66.94 632 LEU A CA 1
ATOM 4712 C C . LEU A 1 597 ? 52.456 -10.308 44.552 1.00 67.37 632 LEU A C 1
ATOM 4713 O O . LEU A 1 597 ? 53.086 -11.292 44.942 1.00 67.35 632 LEU A O 1
ATOM 4718 N N . GLY A 1 598 ? 53.049 -9.207 44.105 1.00 67.94 633 GLY A N 1
ATOM 4719 C CA . GLY A 1 598 ? 54.487 -9.039 44.164 1.00 68.56 633 GLY A CA 1
ATOM 4720 C C . GLY A 1 598 ? 54.930 -8.851 45.601 1.00 69.13 633 GLY A C 1
ATOM 4721 O O . GLY A 1 598 ? 55.874 -9.478 46.055 1.00 68.60 633 GLY A O 1
ATOM 4722 N N . ARG A 1 599 ? 54.229 -7.973 46.307 1.00 70.15 634 ARG A N 1
ATOM 4723 C CA . ARG A 1 599 ? 54.447 -7.749 47.724 1.00 71.03 634 ARG A CA 1
ATOM 4724 C C . ARG A 1 599 ? 54.210 -9.050 48.479 1.00 71.53 634 ARG A C 1
ATOM 4725 O O . ARG A 1 599 ? 55.041 -9.469 49.269 1.00 71.45 634 ARG A O 1
ATOM 4733 N N . TYR A 1 600 ? 53.087 -9.700 48.198 1.00 72.14 635 TYR A N 1
ATOM 4734 C CA . TYR A 1 600 ? 52.731 -10.945 48.859 1.00 72.74 635 TYR A CA 1
ATOM 4735 C C . TYR A 1 600 ? 53.808 -12.025 48.731 1.00 73.29 635 TYR A C 1
ATOM 4736 O O . TYR A 1 600 ? 54.010 -12.791 49.661 1.00 73.59 635 TYR A O 1
ATOM 4745 N N . VAL A 1 601 ? 54.490 -12.087 47.589 1.00 73.88 636 VAL A N 1
ATOM 4746 C CA . VAL A 1 601 ? 55.475 -13.143 47.328 1.00 74.24 636 VAL A CA 1
ATOM 4747 C C . VAL A 1 601 ? 56.802 -12.841 48.002 1.00 74.56 636 VAL A C 1
ATOM 4748 O O . VAL A 1 601 ? 57.465 -13.746 48.500 1.00 74.20 636 VAL A O 1
ATOM 4752 N N . ILE A 1 602 ? 57.194 -11.573 47.995 1.00 75.24 637 ILE A N 1
ATOM 4753 C CA . ILE A 1 602 ? 58.465 -11.171 48.575 1.00 76.07 637 ILE A CA 1
ATOM 4754 C C . ILE A 1 602 ? 58.367 -11.113 50.112 1.00 76.63 637 ILE A C 1
ATOM 4755 O O . ILE A 1 602 ? 59.270 -11.582 50.788 1.00 76.44 637 ILE A O 1
ATOM 4760 N N . THR A 1 603 ? 57.265 -10.569 50.636 1.00 77.45 638 THR A N 1
ATOM 4761 C CA . THR A 1 603 ? 56.954 -10.577 52.070 1.00 78.20 638 THR A CA 1
ATOM 4762 C C . THR A 1 603 ? 56.974 -11.996 52.626 1.00 78.90 638 THR A C 1
ATOM 4763 O O . THR A 1 603 ? 57.575 -12.263 53.660 1.00 79.04 638 THR A O 1
ATOM 4767 N N . SER A 1 604 ? 56.289 -12.893 51.933 1.00 79.66 639 SER A N 1
ATOM 4768 C CA . SER A 1 604 ? 56.161 -14.277 52.364 1.00 80.21 639 SER A CA 1
ATOM 4769 C C . SER A 1 604 ? 57.501 -15.002 52.311 1.00 80.82 639 SER A C 1
ATOM 4770 O O . SER A 1 604 ? 57.776 -15.859 53.145 1.00 80.94 639 SER A O 1
ATOM 4773 N N . THR A 1 605 ? 58.327 -14.650 51.330 1.00 81.60 640 THR A N 1
ATOM 4774 C CA . THR A 1 605 ? 59.644 -15.262 51.152 1.00 82.18 640 THR A CA 1
ATOM 4775 C C . THR A 1 605 ? 60.634 -14.703 52.171 1.00 82.94 640 THR A C 1
ATOM 4776 O O . THR A 1 605 ? 61.669 -15.310 52.438 1.00 82.81 640 THR A O 1
ATOM 4780 N N . VAL A 1 606 ? 60.312 -13.535 52.718 1.00 83.96 641 VAL A N 1
ATOM 4781 C CA . VAL A 1 606 ? 61.118 -12.904 53.752 1.00 84.94 641 VAL A CA 1
ATOM 4782 C C . VAL A 1 606 ? 60.927 -13.663 55.071 1.00 85.77 641 VAL A C 1
ATOM 4783 O O . VAL A 1 606 ? 61.903 -13.949 55.754 1.00 85.81 641 VAL A O 1
ATOM 4787 N N . LYS A 1 607 ? 59.682 -14.008 55.401 1.00 86.65 642 LYS A N 1
ATOM 4788 C CA . LYS A 1 607 ? 59.379 -14.780 56.609 1.00 87.39 642 LYS A CA 1
ATOM 4789 C C . LYS A 1 607 ? 60.092 -16.132 56.643 1.00 87.97 642 LYS A C 1
ATOM 4790 O O . LYS A 1 607 ? 60.577 -16.543 57.695 1.00 88.28 642 LYS A O 1
ATOM 4796 N N . LYS A 1 608 ? 60.154 -16.814 55.503 1.00 88.57 643 LYS A N 1
ATOM 4797 C CA . LYS A 1 608 ? 60.778 -18.135 55.426 1.00 89.23 643 LYS A CA 1
ATOM 4798 C C . LYS A 1 608 ? 62.291 -18.066 55.594 1.00 89.71 643 LYS A C 1
ATOM 4799 O O . LYS A 1 608 ? 62.909 -19.023 56.059 1.00 89.79 643 LYS A O 1
ATOM 4805 N N . ALA A 1 609 ? 62.886 -16.943 55.202 1.00 90.38 644 ALA A N 1
ATOM 4806 C CA . ALA A 1 609 ? 64.318 -16.720 55.404 1.00 90.99 644 ALA A CA 1
ATOM 4807 C C . ALA A 1 609 ? 64.630 -16.465 56.886 1.00 91.47 644 ALA A C 1
ATOM 4808 O O . ALA A 1 609 ? 65.671 -16.877 57.392 1.00 91.46 644 ALA A O 1
ATOM 4810 N N . ARG A 1 610 ? 63.709 -15.794 57.572 1.00 92.06 645 ARG A N 1
ATOM 4811 C CA . ARG A 1 610 ? 63.848 -15.499 58.995 1.00 92.56 645 ARG A CA 1
ATOM 4812 C C . ARG A 1 610 ? 63.634 -16.761 59.842 1.00 93.01 645 ARG A C 1
ATOM 4813 O O . ARG A 1 610 ? 64.052 -16.813 60.997 1.00 93.13 645 ARG A O 1
ATOM 4821 N N . GLU A 1 611 ? 63.005 -17.774 59.244 1.00 93.52 646 GLU A N 1
ATOM 4822 C CA . GLU A 1 611 ? 62.747 -19.056 59.893 1.00 93.90 646 GLU A CA 1
ATOM 4823 C C . GLU A 1 611 ? 63.546 -20.190 59.241 1.00 94.19 646 GLU A C 1
ATOM 4824 O O . GLU A 1 611 ? 63.055 -21.315 59.112 1.00 94.24 646 GLU A O 1
ATOM 4830 N N . GLU A 1 612 ? 64.766 -19.877 58.811 1.00 94.54 647 GLU A N 1
ATOM 4831 C CA . GLU A 1 612 ? 65.708 -20.880 58.299 1.00 94.94 647 GLU A CA 1
ATOM 4832 C C . GLU A 1 612 ? 67.148 -20.596 58.747 1.00 95.13 647 GLU A C 1
ATOM 4833 O O . GLU A 1 612 ? 68.077 -21.299 58.342 1.00 95.04 647 GLU A O 1
ATOM 4839 N N . GLY A 1 613 ? 67.323 -19.578 59.591 1.00 95.55 648 GLY A N 1
ATOM 4840 C CA . GLY A 1 613 ? 68.637 -19.144 60.035 1.00 95.81 648 GLY A CA 1
ATOM 4841 C C . GLY A 1 613 ? 69.256 -18.080 59.146 1.00 96.05 648 GLY A C 1
ATOM 4842 O O . GLY A 1 613 ? 70.393 -17.661 59.384 1.00 96.13 648 GLY A O 1
ATOM 4843 N N . LEU A 1 614 ? 68.515 -17.643 58.125 1.00 96.22 649 LEU A N 1
ATOM 4844 C CA . LEU A 1 614 ? 69.006 -16.637 57.183 1.00 96.31 649 LEU A CA 1
ATOM 4845 C C . LEU A 1 614 ? 68.785 -15.222 57.709 1.00 96.24 649 LEU A C 1
ATOM 4846 O O . LEU A 1 614 ? 67.732 -14.916 58.285 1.00 95.96 649 LEU A O 1
ATOM 4851 N N . THR A 1 615 ? 69.782 -14.366 57.487 1.00 96.33 650 THR A N 1
ATOM 4852 C CA . THR A 1 615 ? 69.714 -12.960 57.885 1.00 96.48 650 THR A CA 1
ATOM 4853 C C . THR A 1 615 ? 69.498 -12.113 56.624 1.00 96.55 650 THR A C 1
ATOM 4854 O O . THR A 1 615 ? 70.283 -12.179 55.676 1.00 96.28 650 THR A O 1
ATOM 4858 N N . VAL A 1 616 ? 68.417 -11.336 56.622 1.00 96.67 651 VAL A N 1
ATOM 4859 C CA . VAL A 1 616 ? 67.984 -10.599 55.442 1.00 96.90 651 VAL A CA 1
ATOM 4860 C C . VAL A 1 616 ? 68.340 -9.125 55.579 1.00 97.02 651 VAL A C 1
ATOM 4861 O O . VAL A 1 616 ? 67.618 -8.364 56.217 1.00 96.91 651 VAL A O 1
ATOM 4865 N N . LEU A 1 617 ? 69.452 -8.727 54.973 1.00 97.34 652 LEU A N 1
ATOM 4866 C CA . LEU A 1 617 ? 69.902 -7.338 55.033 1.00 97.69 652 LEU A CA 1
ATOM 4867 C C . LEU A 1 617 ? 69.052 -6.405 54.162 1.00 97.86 652 LEU A C 1
ATOM 4868 O O . LEU A 1 617 ? 68.397 -5.497 54.682 1.00 97.92 652 LEU A O 1
ATOM 4873 N N . TYR A 1 618 ? 69.060 -6.642 52.849 1.00 97.95 653 TYR A N 1
ATOM 4874 C CA . TYR A 1 618 ? 68.410 -5.756 51.876 1.00 98.02 653 TYR A CA 1
ATOM 4875 C C . TYR A 1 618 ? 67.354 -6.486 51.039 1.00 97.94 653 TYR A C 1
ATOM 4876 O O . TYR A 1 618 ? 67.451 -7.689 50.801 1.00 97.78 653 TYR A O 1
ATOM 4885 N N . GLY A 1 619 ? 66.339 -5.748 50.603 1.00 97.92 654 GLY A N 1
ATOM 4886 C CA . GLY A 1 619 ? 65.277 -6.319 49.797 1.00 97.95 654 GLY A CA 1
ATOM 4887 C C . GLY A 1 619 ? 64.475 -5.282 49.033 1.00 97.93 654 GLY A C 1
ATOM 4888 O O . GLY A 1 619 ? 63.831 -4.421 49.634 1.00 97.96 654 GLY A O 1
ATOM 4889 N N . ASP A 1 620 ? 64.531 -5.367 47.703 1.00 98.00 655 ASP A N 1
ATOM 4890 C CA . ASP A 1 620 ? 63.706 -4.542 46.810 1.00 97.86 655 ASP A CA 1
ATOM 4891 C C . ASP A 1 620 ? 62.617 -5.439 46.202 1.00 97.51 655 ASP A C 1
ATOM 4892 O O . ASP A 1 620 ? 62.289 -6.476 46.778 1.00 97.53 655 ASP A O 1
ATOM 4897 N N . THR A 1 621 ? 62.060 -5.058 45.055 1.00 97.12 656 THR A N 1
ATOM 4898 C CA . THR A 1 621 ? 60.870 -5.734 44.522 1.00 96.78 656 THR A CA 1
ATOM 4899 C C . THR A 1 621 ? 61.041 -7.224 44.174 1.00 96.50 656 THR A C 1
ATOM 4900 O O . THR A 1 621 ? 60.107 -8.001 44.372 1.00 96.39 656 THR A O 1
ATOM 4904 N N . ASP A 1 622 ? 62.211 -7.624 43.676 1.00 96.26 657 ASP A N 1
ATOM 4905 C CA . ASP A 1 622 ? 62.435 -9.024 43.279 1.00 96.13 657 ASP A CA 1
ATOM 4906 C C . ASP A 1 622 ? 63.787 -9.602 43.728 1.00 96.03 657 ASP A C 1
ATOM 4907 O O . ASP A 1 622 ? 64.294 -10.547 43.125 1.00 95.78 657 ASP A O 1
ATOM 4912 N N . SER A 1 623 ? 64.360 -9.045 44.791 1.00 96.11 658 SER A N 1
ATOM 4913 C CA . SER A 1 623 ? 65.697 -9.439 45.230 1.00 96.21 658 SER A CA 1
ATOM 4914 C C . SER A 1 623 ? 65.817 -9.497 46.752 1.00 96.33 658 SER A C 1
ATOM 4915 O O . SER A 1 623 ? 65.122 -8.776 47.467 1.00 96.21 658 SER A O 1
ATOM 4918 N N . LEU A 1 624 ? 66.713 -10.360 47.227 1.00 96.54 659 LEU A N 1
ATOM 4919 C CA . LEU A 1 624 ? 66.953 -10.552 48.655 1.00 96.79 659 LEU A CA 1
ATOM 4920 C C . LEU A 1 624 ? 68.441 -10.768 48.922 1.00 97.03 659 LEU A C 1
ATOM 4921 O O . LEU A 1 624 ? 68.987 -11.818 48.593 1.00 96.86 659 LEU A O 1
ATOM 4926 N N . PHE A 1 625 ? 69.084 -9.766 49.519 1.00 97.48 660 PHE A N 1
ATOM 4927 C CA . PHE A 1 625 ? 70.500 -9.839 49.886 1.00 97.83 660 PHE A CA 1
ATOM 4928 C C . PHE A 1 625 ? 70.650 -10.627 51.184 1.00 97.95 660 PHE A C 1
ATOM 4929 O O . PHE A 1 625 ? 70.067 -10.266 52.207 1.00 97.80 660 PHE A O 1
ATOM 4937 N N . LEU A 1 626 ? 71.441 -11.695 51.134 1.00 98.26 661 LEU A N 1
ATOM 4938 C CA . LEU A 1 626 ? 71.537 -12.658 52.233 1.00 98.59 661 LEU A CA 1
ATOM 4939 C C . LEU A 1 626 ? 72.956 -12.692 52.811 1.00 98.86 661 LEU A C 1
ATOM 4940 O O . LEU A 1 626 ? 73.926 -12.756 52.061 1.00 98.84 661 LEU A O 1
ATOM 4945 N N . LEU A 1 627 ? 73.067 -12.660 54.141 1.00 99.23 662 LEU A N 1
ATOM 4946 C CA . LEU A 1 627 ? 74.368 -12.705 54.821 1.00 99.47 662 LEU A CA 1
ATOM 4947 C C . LEU A 1 627 ? 74.892 -14.136 54.912 1.00 99.53 662 LEU A C 1
ATOM 4948 O O . LEU A 1 627 ? 74.237 -15.007 55.491 1.00 99.32 662 LEU A O 1
ATOM 4953 N N . ASN A 1 628 ? 76.097 -14.336 54.374 1.00 99.73 663 ASN A N 1
ATOM 4954 C CA . ASN A 1 628 ? 76.679 -15.662 54.115 1.00 99.96 663 ASN A CA 1
ATOM 4955 C C . ASN A 1 628 ? 75.966 -16.798 54.847 1.00 100.07 663 ASN A C 1
ATOM 4956 O O . ASN A 1 628 ? 76.260 -17.078 56.007 1.00 100.22 663 ASN A O 1
ATOM 4961 N N . PRO A 1 629 ? 74.990 -17.408 54.176 1.00 100.23 664 PRO A N 1
ATOM 4962 C CA . PRO A 1 629 ? 74.276 -18.564 54.711 1.00 100.29 664 PRO A CA 1
ATOM 4963 C C . PRO A 1 629 ? 74.843 -19.888 54.190 1.00 100.41 664 PRO A C 1
ATOM 4964 O O . PRO A 1 629 ? 75.632 -19.876 53.237 1.00 100.43 664 PRO A O 1
ATOM 4968 N N . PRO A 1 630 ? 74.444 -21.008 54.795 1.00 100.45 665 PRO A N 1
ATOM 4969 C CA . PRO A 1 630 ? 74.867 -22.332 54.318 1.00 100.49 665 PRO A CA 1
ATOM 4970 C C . PRO A 1 630 ? 74.166 -22.739 53.014 1.00 100.58 665 PRO A C 1
ATOM 4971 O O . PRO A 1 630 ? 73.053 -22.283 52.746 1.00 100.62 665 PRO A O 1
ATOM 4975 N N . LYS A 1 631 ? 74.811 -23.602 52.230 1.00 100.58 666 LYS A N 1
ATOM 4976 C CA . LYS A 1 631 ? 74.255 -24.070 50.953 1.00 100.53 666 LYS A CA 1
ATOM 4977 C C . LYS A 1 631 ? 73.003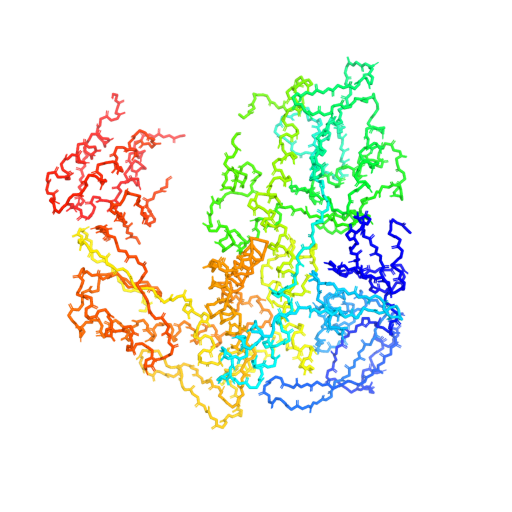 -24.937 51.164 1.00 100.35 666 LYS A C 1
ATOM 4978 O O . LYS A 1 631 ? 72.170 -25.070 50.264 1.00 100.37 666 LYS A O 1
ATOM 4984 N N . ASN A 1 632 ? 72.890 -25.526 52.354 1.00 100.09 667 ASN A N 1
ATOM 4985 C CA . ASN A 1 632 ? 71.726 -26.322 52.742 1.00 99.84 667 ASN A CA 1
ATOM 4986 C C . ASN A 1 632 ? 70.456 -25.477 52.875 1.00 99.40 667 ASN A C 1
ATOM 4987 O O . ASN A 1 632 ? 69.397 -25.865 52.377 1.00 99.38 667 ASN A O 1
ATOM 4992 N N . SER A 1 633 ? 70.567 -24.329 53.543 1.00 98.85 668 SER A N 1
ATOM 4993 C CA . SER A 1 633 ? 69.407 -23.477 53.825 1.00 98.43 668 SER A CA 1
ATOM 4994 C C . SER A 1 633 ? 68.916 -22.675 52.605 1.00 98.05 668 SER A C 1
ATOM 4995 O O . SER A 1 633 ? 67.737 -22.313 52.530 1.00 97.83 668 SER A O 1
ATOM 4998 N N . LEU A 1 634 ? 69.814 -22.394 51.662 1.00 97.55 669 LEU A N 1
ATOM 4999 C CA . LEU A 1 634 ? 69.426 -21.764 50.404 1.00 97.15 669 LEU A CA 1
ATOM 5000 C C . LEU A 1 634 ? 68.506 -22.698 49.628 1.00 96.97 669 LEU A C 1
ATOM 5001 O O . LEU A 1 634 ? 67.433 -22.288 49.191 1.00 96.82 669 LEU A O 1
ATOM 5006 N N . GLU A 1 635 ? 68.922 -23.958 49.486 1.00 96.71 670 GLU A N 1
ATOM 5007 C CA . GLU A 1 635 ? 68.156 -24.955 48.730 1.00 96.56 670 GLU A CA 1
ATOM 5008 C C . GLU A 1 635 ? 66.764 -25.215 49.316 1.00 96.23 670 GLU A C 1
ATOM 5009 O O . GLU A 1 635 ? 65.873 -25.675 48.604 1.00 96.38 670 GLU A O 1
ATOM 5015 N N . ASN A 1 636 ? 66.579 -24.931 50.604 1.00 95.79 671 ASN A N 1
ATOM 5016 C CA . ASN A 1 636 ? 65.281 -25.117 51.250 1.00 95.46 671 ASN A CA 1
ATOM 5017 C C . ASN A 1 636 ? 64.256 -24.095 50.780 1.00 95.10 671 ASN A C 1
ATOM 5018 O O . ASN A 1 636 ? 63.147 -24.462 50.404 1.00 95.09 671 ASN A O 1
ATOM 5023 N N . ILE A 1 637 ? 64.630 -22.819 50.811 1.00 94.69 672 ILE A N 1
ATOM 5024 C CA . ILE A 1 637 ? 63.701 -21.732 50.476 1.00 94.39 672 ILE A CA 1
ATOM 5025 C C . ILE A 1 637 ? 63.426 -21.619 48.980 1.00 93.84 672 ILE A C 1
ATOM 5026 O O . ILE A 1 637 ? 62.379 -21.122 48.587 1.00 93.73 672 ILE A O 1
ATOM 5031 N N . ILE A 1 638 ? 64.372 -22.067 48.160 1.00 93.35 673 ILE A N 1
ATOM 5032 C CA . ILE A 1 638 ? 64.215 -22.057 46.711 1.00 92.97 673 ILE A CA 1
ATOM 5033 C C . ILE A 1 638 ? 63.148 -23.064 46.324 1.00 92.70 673 ILE A C 1
ATOM 5034 O O . ILE A 1 638 ? 62.162 -22.713 45.682 1.00 92.83 673 ILE A O 1
ATOM 5039 N N . LYS A 1 639 ? 63.347 -24.314 46.730 1.00 92.37 674 LYS A N 1
ATOM 5040 C CA . LYS A 1 639 ? 62.385 -25.379 46.443 1.00 92.09 674 LYS A CA 1
ATOM 5041 C C . LYS A 1 639 ? 61.059 -25.154 47.183 1.00 91.57 674 LYS A C 1
ATOM 5042 O O . LYS A 1 639 ? 60.032 -25.717 46.798 1.00 91.62 674 LYS A O 1
ATOM 5048 N N . TRP A 1 640 ? 61.080 -24.320 48.223 1.00 91.00 675 TRP A N 1
ATOM 5049 C CA . TRP A 1 640 ? 59.864 -23.959 48.950 1.00 90.64 675 TRP A CA 1
ATOM 5050 C C . TRP A 1 640 ? 59.007 -22.969 48.166 1.00 90.68 675 TRP A C 1
ATOM 5051 O O . TRP A 1 640 ? 57.785 -22.986 48.279 1.00 90.62 675 TRP A O 1
ATOM 5062 N N . VAL A 1 641 ? 59.646 -22.089 47.400 1.00 90.76 676 VAL A N 1
ATOM 5063 C CA . VAL A 1 641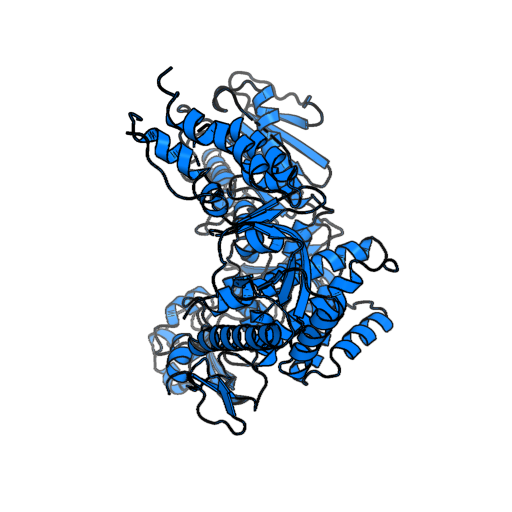 ? 58.919 -21.156 46.544 1.00 90.88 676 VAL A CA 1
ATOM 5064 C C . VAL A 1 641 ? 58.209 -21.931 45.432 1.00 90.85 676 VAL A C 1
ATOM 5065 O O . VAL A 1 641 ? 57.066 -21.623 45.097 1.00 90.66 676 VAL A O 1
ATOM 5069 N N . LYS A 1 642 ? 58.889 -22.944 44.890 1.00 90.96 677 LYS A N 1
ATOM 5070 C CA . LYS A 1 642 ? 58.330 -23.827 43.857 1.00 91.10 677 LYS A CA 1
ATOM 5071 C C . LYS A 1 642 ? 57.095 -24.607 44.305 1.00 91.20 677 LYS A C 1
ATOM 5072 O O . LYS A 1 642 ? 56.262 -24.962 43.473 1.00 91.43 677 LYS A O 1
ATOM 5078 N N . THR A 1 643 ? 56.989 -24.891 45.602 1.00 91.26 678 THR A N 1
ATOM 5079 C CA . THR A 1 643 ? 55.851 -25.638 46.144 1.00 91.26 678 THR A CA 1
ATOM 5080 C C . THR A 1 643 ? 54.732 -24.728 46.648 1.00 91.22 678 THR A C 1
ATOM 5081 O O . THR A 1 643 ? 53.573 -25.133 46.677 1.00 91.31 678 THR A O 1
ATOM 5085 N N . THR A 1 644 ? 55.072 -23.502 47.029 1.00 91.27 679 THR A N 1
ATOM 5086 C CA . THR A 1 644 ? 54.095 -22.575 47.591 1.00 91.40 679 THR A CA 1
ATOM 5087 C C . THR A 1 644 ? 53.370 -21.868 46.456 1.00 91.59 679 THR A C 1
ATOM 5088 O O . THR A 1 644 ? 52.170 -22.049 46.268 1.00 91.59 679 THR A O 1
ATOM 5092 N N . PHE A 1 645 ? 54.118 -21.056 45.717 1.00 91.85 680 PHE A N 1
ATOM 5093 C CA . PHE A 1 645 ? 53.670 -20.479 44.461 1.00 92.11 680 PHE A CA 1
ATOM 5094 C C . PHE A 1 645 ? 54.328 -21.359 43.418 1.00 92.55 680 PHE A C 1
ATOM 5095 O O . PHE A 1 645 ? 54.766 -22.457 43.756 1.00 92.88 680 PHE A O 1
ATOM 5103 N N . ASN A 1 646 ? 54.421 -20.923 42.169 1.00 92.82 681 ASN A N 1
ATOM 5104 C CA . ASN A 1 646 ? 55.130 -21.737 41.184 1.00 93.30 681 ASN A CA 1
ATOM 5105 C C . ASN A 1 646 ? 56.250 -20.964 40.491 1.00 93.64 681 ASN A C 1
ATOM 5106 O O . ASN A 1 646 ? 56.416 -21.036 39.274 1.00 93.60 681 ASN A O 1
ATOM 5111 N N . LEU A 1 647 ? 57.038 -20.251 41.291 1.00 94.11 682 LEU A N 1
ATOM 5112 C CA . LEU A 1 647 ? 58.065 -19.353 40.773 1.00 94.56 682 LEU A CA 1
ATOM 5113 C C . LEU A 1 647 ? 59.459 -19.948 40.909 1.00 95.10 682 LEU A C 1
ATOM 5114 O O . LEU A 1 647 ? 59.683 -20.836 41.727 1.00 95.25 682 LEU A O 1
ATOM 5119 N N . ASP A 1 648 ? 60.383 -19.458 40.087 1.00 95.77 683 ASP A N 1
ATOM 5120 C CA . ASP A 1 648 ? 61.774 -19.889 40.114 1.00 96.43 683 ASP A CA 1
ATOM 5121 C C . ASP A 1 648 ? 62.592 -18.869 40.894 1.00 96.95 683 ASP A C 1
ATOM 5122 O O . ASP A 1 648 ? 62.886 -17.783 40.381 1.00 97.08 683 ASP A O 1
ATOM 5127 N N . LEU A 1 649 ? 62.944 -19.205 42.134 1.00 97.58 684 LEU A N 1
ATOM 5128 C CA . LEU A 1 649 ? 63.941 -18.440 42.887 1.00 97.99 684 LEU A CA 1
ATOM 5129 C C . LEU A 1 649 ? 65.299 -19.089 42.639 1.00 98.36 684 LEU A C 1
ATOM 5130 O O . LEU A 1 649 ? 65.381 -20.306 42.491 1.00 98.29 684 LEU A O 1
ATOM 5135 N N . GLU A 1 650 ? 66.355 -18.284 42.575 1.00 99.03 685 GLU A N 1
ATOM 5136 C CA . GLU A 1 650 ? 67.677 -18.803 42.215 1.00 99.69 685 GLU A CA 1
ATOM 5137 C C . GLU A 1 650 ? 68.835 -17.965 42.745 1.00 100.32 685 GLU A C 1
ATOM 5138 O O . GLU A 1 650 ? 68.655 -16.826 43.180 1.00 100.10 685 GLU A O 1
ATOM 5144 N N . VAL A 1 651 ? 70.027 -18.552 42.693 1.00 101.25 686 VAL A N 1
ATOM 5145 C CA . VAL A 1 651 ? 71.236 -17.905 43.186 1.00 102.12 686 VAL A CA 1
ATOM 5146 C C . VAL A 1 651 ? 71.756 -16.928 42.142 1.00 102.84 686 VAL A C 1
ATOM 5147 O O . VAL A 1 651 ? 72.392 -17.329 41.170 1.00 102.72 686 VAL A O 1
ATOM 5151 N N . ASP A 1 652 ? 71.478 -15.646 42.346 1.00 103.94 687 ASP A N 1
ATOM 5152 C CA . ASP A 1 652 ? 71.925 -14.603 41.428 1.00 104.87 687 ASP A CA 1
ATOM 5153 C C . ASP A 1 652 ? 73.434 -14.361 41.527 1.00 105.67 687 ASP A C 1
ATOM 5154 O O . ASP A 1 652 ? 74.185 -14.766 40.639 1.00 105.73 687 ASP A O 1
ATOM 5159 N N . LYS A 1 653 ? 73.873 -13.723 42.611 1.00 106.67 688 LYS A N 1
ATOM 5160 C CA . LYS A 1 653 ? 75.266 -13.298 42.748 1.00 107.45 688 LYS A CA 1
ATOM 5161 C C . LYS A 1 653 ? 75.895 -13.787 44.056 1.00 108.15 688 LYS A C 1
ATOM 5162 O O . LYS A 1 653 ? 75.224 -14.402 44.885 1.00 108.35 688 LYS A O 1
ATOM 5168 N N . THR A 1 654 ? 77.196 -13.535 44.209 1.00 108.91 689 THR A N 1
ATOM 5169 C CA . THR A 1 654 ? 77.931 -13.843 45.439 1.00 109.43 689 THR A CA 1
ATOM 5170 C C . THR A 1 654 ? 78.986 -12.764 45.691 1.00 110.01 689 THR A C 1
ATOM 5171 O O . THR A 1 654 ? 80.169 -12.967 45.413 1.00 110.09 689 THR A O 1
ATOM 5175 N N . TYR A 1 655 ? 78.550 -11.611 46.191 1.00 110.73 690 TYR A N 1
ATOM 5176 C CA . TYR A 1 655 ? 79.459 -10.505 46.512 1.00 111.40 690 TYR A CA 1
ATOM 5177 C C . TYR A 1 655 ? 80.536 -10.917 47.522 1.00 111.82 690 TYR A C 1
ATOM 5178 O O . TYR A 1 655 ? 80.261 -11.690 48.446 1.00 111.95 690 TYR A O 1
ATOM 5187 N N . LYS A 1 656 ? 81.760 -10.417 47.329 1.00 112.18 691 LYS A N 1
ATOM 5188 C CA . LYS A 1 656 ? 82.828 -10.564 48.323 1.00 112.47 691 LYS A CA 1
ATOM 5189 C C . LYS A 1 656 ? 82.459 -9.817 49.605 1.00 112.69 691 LYS A C 1
ATOM 5190 O O . LYS A 1 656 ? 82.693 -10.308 50.704 1.00 112.53 691 LYS A O 1
ATOM 5196 N N . PHE A 1 657 ? 81.897 -8.622 49.443 1.00 113.04 692 PHE A N 1
ATOM 5197 C CA . PHE A 1 657 ? 81.245 -7.896 50.537 1.00 113.41 692 PHE A CA 1
ATOM 5198 C C . PHE A 1 657 ? 80.416 -6.719 49.985 1.00 113.54 692 PHE A C 1
ATOM 5199 O O . PHE A 1 657 ? 80.622 -6.282 48.852 1.00 113.61 692 PHE A O 1
ATOM 5207 N N . VAL A 1 658 ? 79.463 -6.232 50.778 1.00 113.71 693 VAL A N 1
ATOM 5208 C CA . VAL A 1 658 ? 78.615 -5.098 50.393 1.00 113.86 693 VAL A CA 1
ATOM 5209 C C . VAL A 1 658 ? 78.501 -4.087 51.541 1.00 114.01 693 VAL A C 1
ATOM 5210 O O . VAL A 1 658 ? 78.567 -4.462 52.709 1.00 114.03 693 VAL A O 1
ATOM 5214 N N . ALA A 1 659 ? 78.329 -2.810 51.199 1.00 114.20 694 ALA A N 1
ATOM 5215 C CA . ALA A 1 659 ? 78.187 -1.736 52.188 1.00 114.37 694 ALA A CA 1
ATOM 5216 C C . ALA A 1 659 ? 76.938 -0.892 51.922 1.00 114.47 694 ALA A C 1
ATOM 5217 O O . ALA A 1 659 ? 76.624 -0.588 50.772 1.00 114.51 694 ALA A O 1
ATOM 5219 N N . PHE A 1 660 ? 76.249 -0.499 52.993 1.00 114.55 695 PHE A N 1
ATOM 5220 C CA . PHE A 1 660 ? 74.937 0.141 52.893 1.00 114.68 695 PHE A CA 1
ATOM 5221 C C . PHE A 1 660 ? 74.894 1.504 53.582 1.00 114.62 695 PHE A C 1
ATOM 5222 O O . PHE A 1 660 ? 75.888 1.955 54.148 1.00 114.63 695 PHE A O 1
ATOM 5230 N N . SER A 1 661 ? 73.735 2.155 53.522 1.00 114.57 696 SER A N 1
ATOM 5231 C CA . SER A 1 661 ? 73.558 3.487 54.088 1.00 114.49 696 SER A CA 1
ATOM 5232 C C . SER A 1 661 ? 72.088 3.753 54.379 1.00 114.46 696 SER A C 1
ATOM 5233 O O . SER A 1 661 ? 71.717 4.043 55.513 1.00 114.39 696 SER A O 1
ATOM 5236 N N . ASN A 1 666 ? 70.026 2.059 47.473 1.00 112.63 701 ASN A N 1
ATOM 5237 C CA . ASN A 1 666 ? 71.246 2.758 47.861 1.00 112.71 701 ASN A CA 1
ATOM 5238 C C . ASN A 1 666 ? 72.246 1.818 48.553 1.00 112.82 701 ASN A C 1
ATOM 5239 O O . ASN A 1 666 ? 72.160 1.586 49.761 1.00 112.88 701 ASN A O 1
ATOM 5244 N N . TYR A 1 667 ? 73.184 1.268 47.779 1.00 112.90 702 TYR A N 1
ATOM 5245 C CA . TYR A 1 667 ? 74.219 0.376 48.321 1.00 112.95 702 TYR A CA 1
ATOM 5246 C C . TYR A 1 667 ? 75.536 0.411 47.522 1.00 113.11 702 TYR A C 1
ATOM 5247 O O . TYR A 1 667 ? 75.698 1.231 46.620 1.00 113.18 702 TYR A O 1
ATOM 5256 N N . PHE A 1 668 ? 76.475 -0.468 47.872 1.00 113.33 703 PHE A N 1
ATOM 5257 C CA . PHE A 1 668 ? 77.835 -0.424 47.332 1.00 113.55 703 PHE A CA 1
ATOM 5258 C C . PHE A 1 668 ? 78.436 -1.829 47.272 1.00 113.73 703 PHE A C 1
ATOM 5259 O O . PHE A 1 668 ? 79.095 -2.278 48.210 1.00 113.76 703 PHE A O 1
ATOM 5267 N N . GLY A 1 669 ? 78.209 -2.519 46.161 1.00 113.99 704 GLY A N 1
ATOM 5268 C CA . GLY A 1 669 ? 78.667 -3.888 46.010 1.00 114.22 704 GLY A CA 1
ATOM 5269 C C . GLY A 1 669 ? 80.156 -3.997 45.737 1.00 114.45 704 GLY A C 1
ATOM 5270 O O . GLY A 1 669 ? 80.775 -3.043 45.261 1.00 114.44 704 GLY A O 1
ATOM 5271 N N . VAL A 1 670 ? 80.723 -5.163 46.053 1.00 114.74 705 VAL A N 1
ATOM 5272 C CA . VAL A 1 670 ? 82.120 -5.488 45.738 1.00 115.00 705 VAL A CA 1
ATOM 5273 C C . VAL A 1 670 ? 82.249 -6.972 45.398 1.00 115.20 705 VAL A C 1
ATOM 5274 O O . VAL A 1 670 ? 81.779 -7.826 46.146 1.00 115.20 705 VAL A O 1
ATOM 5278 N N . TYR A 1 671 ? 82.898 -7.268 44.276 1.00 115.49 706 TYR A N 1
ATOM 5279 C CA . TYR A 1 671 ? 83.118 -8.648 43.848 1.00 115.76 706 TYR A CA 1
ATOM 5280 C C . TYR A 1 671 ? 84.532 -9.071 44.229 1.00 116.03 706 TYR A C 1
ATOM 5281 O O . TYR A 1 671 ? 85.376 -8.229 44.554 1.00 116.00 706 TYR A O 1
ATOM 5290 N N . GLN A 1 672 ? 84.778 -10.379 44.185 1.00 116.37 707 GLN A N 1
ATOM 5291 C CA . GLN A 1 672 ? 86.087 -10.939 44.520 1.00 116.61 707 GLN A CA 1
ATOM 5292 C C . GLN A 1 672 ? 87.083 -10.920 43.350 1.00 116.96 707 GLN A C 1
ATOM 5293 O O . GLN A 1 672 ? 88.270 -11.165 43.560 1.00 116.96 707 GLN A O 1
ATOM 5299 N N . ASP A 1 673 ? 86.604 -10.648 42.133 1.00 117.42 708 ASP A N 1
ATOM 5300 C CA . ASP A 1 673 ? 87.490 -10.466 40.969 1.00 117.75 708 ASP A CA 1
ATOM 5301 C C . ASP A 1 673 ? 87.809 -8.984 40.686 1.00 118.14 708 ASP A C 1
ATOM 5302 O O . ASP A 1 673 ? 88.716 -8.685 39.904 1.00 118.08 708 ASP A O 1
ATOM 5307 N N . GLY A 1 674 ? 87.068 -8.071 41.318 1.00 118.70 709 GLY A N 1
ATOM 5308 C CA . GLY A 1 674 ? 87.373 -6.650 41.256 1.00 119.12 709 GLY A CA 1
ATOM 5309 C C . GLY A 1 674 ? 86.160 -5.734 41.235 1.00 119.57 709 GLY A C 1
ATOM 5310 O O . GLY A 1 674 ? 85.867 -5.062 42.229 1.00 119.58 709 GLY A O 1
ATOM 5311 N N . LYS A 1 675 ? 85.452 -5.730 40.103 1.00 120.11 710 LYS A N 1
ATOM 5312 C CA . LYS A 1 675 ? 84.455 -4.696 39.779 1.00 120.52 710 LYS A CA 1
ATOM 5313 C C . LYS A 1 675 ? 83.363 -4.517 40.841 1.00 121.01 710 LYS A C 1
ATOM 5314 O O . LYS A 1 675 ? 83.023 -5.449 41.569 1.00 120.99 710 LYS A O 1
ATOM 5320 N N . VAL A 1 676 ? 82.827 -3.300 40.907 1.00 121.65 711 VAL A N 1
ATOM 5321 C CA . VAL A 1 676 ? 81.838 -2.916 41.912 1.00 122.17 711 VAL A CA 1
ATOM 5322 C C . VAL A 1 676 ? 80.506 -2.491 41.274 1.00 122.69 711 VAL A C 1
ATOM 5323 O O . VAL A 1 676 ? 80.494 -1.843 40.222 1.00 122.74 711 VAL A O 1
ATOM 5327 N N . ASP A 1 677 ? 79.398 -2.865 41.922 1.00 123.25 712 ASP A N 1
ATOM 5328 C CA . ASP A 1 677 ? 78.044 -2.528 41.468 1.00 123.62 712 ASP A CA 1
ATOM 5329 C C . ASP A 1 677 ? 77.452 -1.439 42.362 1.00 124.07 712 ASP A C 1
ATOM 5330 O O . ASP A 1 677 ? 76.548 -1.700 43.157 1.00 124.12 712 ASP A O 1
ATOM 5335 N N . ILE A 1 678 ? 77.955 -0.217 42.225 1.00 124.66 713 ILE A N 1
ATOM 5336 C CA . ILE A 1 678 ? 77.554 0.877 43.111 1.00 125.20 713 ILE A CA 1
ATOM 5337 C C . ILE A 1 678 ? 76.185 1.417 42.706 1.00 125.74 713 ILE A C 1
ATOM 5338 O O . ILE A 1 678 ? 76.074 2.155 41.728 1.00 125.81 713 ILE A O 1
ATOM 5343 N N . LYS A 1 679 ? 75.148 1.048 43.456 1.00 126.42 714 LYS A N 1
ATOM 5344 C CA . LYS A 1 679 ? 73.794 1.547 43.199 1.00 126.96 714 LYS A CA 1
ATOM 5345 C C . LYS A 1 679 ? 73.673 2.990 43.701 1.00 127.47 714 LYS A C 1
ATOM 5346 O O . LYS A 1 679 ? 73.828 3.264 44.894 1.00 127.48 714 LYS A O 1
ATOM 5352 N N . GLY A 1 680 ? 73.420 3.906 42.767 1.00 128.11 715 GLY A N 1
ATOM 5353 C CA . GLY A 1 680 ? 73.260 5.317 43.074 1.00 128.57 715 GLY A CA 1
ATOM 5354 C C . GLY A 1 680 ? 74.505 5.963 43.653 1.00 129.03 715 GLY A C 1
ATOM 5355 O O . GLY A 1 680 ? 75.563 5.336 43.757 1.00 129.09 715 GLY A O 1
ATOM 5356 N N . MET A 1 681 ? 74.365 7.233 44.027 1.00 129.59 716 MET A N 1
ATOM 5357 C CA . MET A 1 681 ? 75.409 7.973 44.731 1.00 130.00 716 MET A CA 1
ATOM 5358 C C . MET A 1 681 ? 76.732 8.007 43.943 1.00 130.28 716 MET A C 1
ATOM 5359 O O . MET A 1 681 ? 77.788 7.646 44.462 1.00 130.32 716 MET A O 1
ATOM 5364 N N . LEU A 1 682 ? 76.648 8.435 42.683 1.00 130.65 717 LEU A N 1
ATOM 5365 C CA . LEU A 1 682 ? 77.818 8.607 41.810 1.00 130.92 717 LEU A CA 1
ATOM 5366 C C . LEU A 1 682 ? 77.454 9.517 40.619 1.00 131.11 717 LEU A C 1
ATOM 5367 O O . LEU A 1 682 ? 77.276 9.045 39.489 1.00 131.14 717 LEU A O 1
ATOM 5372 N N . VAL A 1 683 ? 77.333 10.820 40.894 1.00 131.27 718 VAL A N 1
ATOM 5373 C CA . VAL A 1 683 ? 76.983 11.825 39.878 1.00 131.31 718 VAL A CA 1
ATOM 5374 C C . VAL A 1 683 ? 78.204 12.680 39.527 1.00 131.33 718 VAL A C 1
ATOM 5375 O O . VAL A 1 683 ? 78.529 12.874 38.352 1.00 131.29 718 VAL A O 1
ATOM 5379 N N . VAL A 1 692 ? 86.787 17.050 44.391 1.00 96.37 727 VAL A N 1
ATOM 5380 C CA . VAL A 1 692 ? 87.244 16.954 43.006 1.00 96.22 727 VAL A CA 1
ATOM 5381 C C . VAL A 1 692 ? 86.792 15.628 42.380 1.00 96.33 727 VAL A C 1
ATOM 5382 O O . VAL A 1 692 ? 86.621 14.620 43.089 1.00 96.37 727 VAL A O 1
ATOM 5386 N N . LYS A 1 693 ? 86.602 15.639 41.056 1.00 96.35 728 LYS A N 1
ATOM 5387 C CA . LYS A 1 693 ? 86.006 14.500 40.347 1.00 96.32 728 LYS A CA 1
ATOM 5388 C C . LYS A 1 693 ? 86.790 14.019 39.112 1.00 96.63 728 LYS A C 1
ATOM 5389 O O . LYS A 1 693 ? 86.411 14.301 37.964 1.00 96.82 728 LYS A O 1
ATOM 5395 N N . LYS A 1 694 ? 87.883 13.293 39.368 1.00 96.74 729 LYS A N 1
ATOM 5396 C CA . LYS A 1 694 ? 88.574 12.487 38.343 1.00 96.72 729 LYS A CA 1
ATOM 5397 C C . LYS A 1 694 ? 89.712 11.672 38.975 1.00 96.84 729 LYS A C 1
ATOM 5398 O O . LYS A 1 694 ? 89.681 10.435 38.978 1.00 96.91 729 LYS A O 1
ATOM 5404 N N . VAL A 1 695 ? 90.703 12.382 39.513 1.00 96.90 730 VAL A N 1
ATOM 5405 C CA . VAL A 1 695 ? 91.839 11.760 40.197 1.00 96.86 730 VAL A CA 1
ATOM 5406 C C . VAL A 1 695 ? 91.371 11.049 41.479 1.00 97.01 730 VAL A C 1
ATOM 5407 O O . VAL A 1 695 ? 91.793 9.920 41.759 1.00 97.04 730 VAL A O 1
ATOM 5411 N N . PHE A 1 696 ? 90.493 11.720 42.233 1.00 97.13 731 PHE A N 1
ATOM 5412 C CA . PHE A 1 696 ? 89.944 11.208 43.498 1.00 97.14 731 PHE A CA 1
ATOM 5413 C C . PHE A 1 696 ? 89.075 9.947 43.338 1.00 97.31 731 PHE A C 1
ATOM 5414 O O . PHE A 1 696 ? 89.052 9.102 44.239 1.00 97.46 731 PHE A O 1
ATOM 5422 N N . ASN A 1 697 ? 88.362 9.824 42.211 1.00 97.35 732 ASN A N 1
ATOM 5423 C CA . ASN A 1 697 ? 87.515 8.645 41.952 1.00 97.27 732 ASN A CA 1
ATOM 5424 C C . ASN A 1 697 ? 88.341 7.352 41.912 1.00 97.24 732 ASN A C 1
ATOM 5425 O O . ASN A 1 697 ? 87.978 6.358 42.551 1.00 97.38 732 ASN A O 1
ATOM 5430 N N . GLU A 1 698 ? 89.460 7.380 41.187 1.00 97.05 733 GLU A N 1
ATOM 5431 C CA . GLU A 1 698 ? 90.303 6.192 41.018 1.00 96.80 733 GLU A CA 1
ATOM 5432 C C . GLU A 1 698 ? 90.957 5.698 42.314 1.00 96.55 733 GLU A C 1
ATOM 5433 O O . GLU A 1 698 ? 91.190 4.496 42.467 1.00 96.63 733 GLU A O 1
ATOM 5439 N N . VAL A 1 699 ? 91.253 6.622 43.229 1.00 96.21 734 VAL A N 1
ATOM 5440 C CA . VAL A 1 699 ? 91.837 6.273 44.531 1.00 95.91 734 VAL A CA 1
ATOM 5441 C C . VAL A 1 699 ? 90.792 5.578 45.420 1.00 95.80 734 VAL A C 1
ATOM 5442 O O . VAL A 1 699 ? 91.107 4.584 46.076 1.00 95.85 734 VAL A O 1
ATOM 5446 N N . LYS A 1 700 ? 89.560 6.099 45.419 1.00 95.59 735 LYS A N 1
ATOM 5447 C CA . LYS A 1 700 ? 88.442 5.556 46.215 1.00 95.37 735 LYS A CA 1
ATOM 5448 C C . LYS A 1 700 ? 88.091 4.105 45.870 1.00 95.34 735 LYS A C 1
ATOM 5449 O O . LYS A 1 700 ? 87.710 3.329 46.751 1.00 95.32 735 LYS A O 1
ATOM 5455 N N . GLU A 1 701 ? 88.200 3.767 44.582 1.00 95.31 736 GLU A N 1
ATOM 5456 C CA . GLU A 1 701 ? 87.787 2.459 44.057 1.00 95.21 736 GLU A CA 1
ATOM 5457 C C . GLU A 1 701 ? 88.866 1.375 44.226 1.00 95.16 736 GLU A C 1
ATOM 5458 O O . GLU A 1 701 ? 88.529 0.211 44.445 1.00 95.34 736 GLU A O 1
ATOM 5464 N N . LEU A 1 702 ? 90.146 1.753 44.123 1.00 95.00 737 LEU A N 1
ATOM 5465 C CA . LEU A 1 702 ? 91.271 0.832 44.390 1.00 94.78 737 LEU A CA 1
ATOM 5466 C C . LEU A 1 702 ? 91.547 0.653 45.891 1.00 94.76 737 LEU A C 1
ATOM 5467 O O . LEU A 1 702 ? 92.178 -0.332 46.298 1.00 94.67 737 LEU A O 1
ATOM 5472 N N . MET A 1 703 ? 91.090 1.618 46.694 1.00 94.69 738 MET A N 1
ATOM 5473 C CA . MET A 1 703 ? 91.168 1.543 48.156 1.00 94.63 738 MET A CA 1
ATOM 5474 C C . MET A 1 703 ? 90.112 0.578 48.678 1.00 94.41 738 MET A C 1
ATOM 5475 O O . MET A 1 703 ? 90.376 -0.210 49.585 1.00 94.49 738 MET A O 1
ATOM 5480 N N . ILE A 1 704 ? 88.916 0.663 48.097 1.00 94.12 739 ILE A N 1
ATOM 5481 C CA . ILE A 1 704 ? 87.801 -0.218 48.440 1.00 93.90 739 ILE A CA 1
ATOM 5482 C C . ILE A 1 704 ? 87.966 -1.615 47.794 1.00 93.87 739 ILE A C 1
ATOM 5483 O O . ILE A 1 704 ? 87.371 -2.591 48.257 1.00 93.81 739 ILE A O 1
ATOM 5488 N N . SER A 1 705 ? 88.785 -1.713 46.744 1.00 93.85 740 SER A N 1
ATOM 5489 C CA . SER A 1 705 ? 89.098 -3.006 46.119 1.00 93.73 740 SER A CA 1
ATOM 5490 C C . SER A 1 705 ? 90.162 -3.764 46.918 1.00 93.74 740 SER A C 1
ATOM 5491 O O . SER A 1 705 ? 90.321 -4.975 46.740 1.00 93.77 740 SER A O 1
ATOM 5494 N N . ILE A 1 706 ? 90.897 -3.048 47.777 1.00 93.72 741 ILE A N 1
ATOM 5495 C CA . ILE A 1 706 ? 91.784 -3.682 48.763 1.00 93.66 741 ILE A CA 1
ATOM 5496 C C . ILE A 1 706 ? 90.958 -4.482 49.788 1.00 93.83 741 ILE A C 1
ATOM 5497 O O . ILE A 1 706 ? 91.375 -5.558 50.221 1.00 93.94 741 ILE A O 1
ATOM 5502 N N . ASN A 1 707 ? 89.780 -3.954 50.135 1.00 93.86 742 ASN A N 1
ATOM 5503 C CA . ASN A 1 707 ? 88.959 -4.461 51.239 1.00 93.96 742 ASN A CA 1
ATOM 5504 C C . ASN A 1 707 ? 89.086 -5.953 51.574 1.00 93.97 742 ASN A C 1
ATOM 5505 O O . ASN A 1 707 ? 88.830 -6.823 50.734 1.00 94.05 742 ASN A O 1
ATOM 5510 N N . SER A 1 708 ? 89.502 -6.212 52.815 1.00 93.91 743 SER A N 1
ATOM 5511 C CA . SER A 1 708 ? 89.491 -7.537 53.438 1.00 93.83 743 SER A CA 1
ATOM 5512 C C . SER A 1 708 ? 88.429 -7.475 54.558 1.00 93.74 743 SER A C 1
ATOM 5513 O O . SER A 1 708 ? 87.710 -6.476 54.649 1.00 93.77 743 SER A O 1
ATOM 5516 N N . PRO A 1 709 ? 88.276 -8.523 55.375 1.00 93.63 744 PRO A N 1
ATOM 5517 C CA . PRO A 1 709 ? 87.425 -8.437 56.583 1.00 93.64 744 PRO A CA 1
ATOM 5518 C C . PRO A 1 709 ? 87.787 -7.381 57.658 1.00 93.75 744 PRO A C 1
ATOM 5519 O O . PRO A 1 709 ? 86.944 -7.174 58.537 1.00 93.78 744 PRO A O 1
ATOM 5523 N N . ASN A 1 710 ? 88.969 -6.750 57.603 1.00 93.85 745 ASN A N 1
ATOM 5524 C CA . ASN A 1 710 ? 89.340 -5.646 58.523 1.00 93.82 745 ASN A CA 1
ATOM 5525 C C . ASN A 1 710 ? 88.413 -4.430 58.411 1.00 93.95 745 ASN A C 1
ATOM 5526 O O . ASN A 1 710 ? 87.524 -4.415 57.556 1.00 94.15 745 ASN A O 1
ATOM 5531 N N . ASP A 1 711 ? 88.622 -3.407 59.248 1.00 93.95 746 ASP A N 1
ATOM 5532 C CA . ASP A 1 711 ? 87.757 -2.212 59.211 1.00 93.99 746 ASP A CA 1
ATOM 5533 C C . ASP A 1 711 ? 88.431 -0.862 59.531 1.00 93.91 746 ASP A C 1
ATOM 5534 O O . ASP A 1 711 ? 88.603 -0.046 58.624 1.00 93.90 746 ASP A O 1
ATOM 5539 N N . VAL A 1 712 ? 88.824 -0.639 60.790 1.00 93.75 747 VAL A N 1
ATOM 5540 C CA . VAL A 1 712 ? 89.113 0.720 61.293 1.00 93.53 747 VAL A CA 1
ATOM 5541 C C . VAL A 1 712 ? 90.272 1.424 60.565 1.00 93.51 747 VAL A C 1
ATOM 5542 O O . VAL A 1 712 ? 90.215 2.639 60.343 1.00 93.57 747 VAL A O 1
ATOM 5546 N N . LYS A 1 713 ? 91.311 0.674 60.198 1.00 93.37 748 LYS A N 1
ATOM 5547 C CA . LYS A 1 713 ? 92.471 1.263 59.505 1.00 93.23 748 LYS A CA 1
ATOM 5548 C C . LYS A 1 713 ? 92.236 1.372 57.985 1.00 93.20 748 LYS A C 1
ATOM 5549 O O . LYS A 1 713 ? 92.842 2.212 57.308 1.00 93.44 748 LYS A O 1
ATOM 5555 N N . GLU A 1 714 ? 91.343 0.535 57.461 1.00 92.95 749 GLU A N 1
ATOM 5556 C CA . GLU A 1 714 ? 90.886 0.659 56.075 1.00 92.69 749 GLU A CA 1
ATOM 5557 C C . GLU A 1 714 ? 90.218 2.024 55.842 1.00 92.49 749 GLU A C 1
ATOM 5558 O O . GLU A 1 714 ? 90.359 2.615 54.765 1.00 92.56 749 GLU A O 1
ATOM 5564 N N . ILE A 1 715 ? 89.509 2.521 56.860 1.00 92.16 750 ILE A N 1
ATOM 5565 C CA . ILE A 1 715 ? 88.760 3.781 56.761 1.00 91.84 750 ILE A CA 1
ATOM 5566 C C . ILE A 1 715 ? 89.604 5.019 57.071 1.00 91.89 750 ILE A C 1
ATOM 5567 O O . ILE A 1 715 ? 89.199 6.135 56.749 1.00 91.86 750 ILE A O 1
ATOM 5572 N N . LYS A 1 716 ? 90.758 4.823 57.708 1.00 92.01 751 LYS A N 1
ATOM 5573 C CA . LYS A 1 716 ? 91.682 5.924 57.996 1.00 92.07 751 LYS A CA 1
ATOM 5574 C C . LYS A 1 716 ? 92.462 6.330 56.735 1.00 92.22 751 LYS A C 1
ATOM 5575 O O . LYS A 1 716 ? 92.841 7.497 56.580 1.00 92.40 751 LYS A O 1
ATOM 5581 N N . ARG A 1 717 ? 92.703 5.371 55.839 1.00 92.22 752 ARG A N 1
ATOM 5582 C CA . ARG A 1 717 ? 93.253 5.688 54.519 1.00 92.25 752 ARG A CA 1
ATOM 5583 C C . ARG A 1 717 ? 92.291 6.614 53.766 1.00 92.43 752 ARG A C 1
ATOM 5584 O O . ARG A 1 717 ? 92.723 7.561 53.103 1.00 92.43 752 ARG A O 1
ATOM 5592 N N . LYS A 1 718 ? 90.990 6.338 53.898 1.00 92.57 753 LYS A N 1
ATOM 5593 C CA . LYS A 1 718 ? 89.928 7.103 53.225 1.00 92.56 753 LYS A CA 1
ATOM 5594 C C . LYS A 1 718 ? 89.495 8.371 53.985 1.00 92.58 753 LYS A C 1
ATOM 5595 O O . LYS A 1 718 ? 88.800 9.227 53.425 1.00 92.58 753 LYS A O 1
ATOM 5601 N N . ILE A 1 719 ? 89.906 8.483 55.250 1.00 92.72 754 ILE A N 1
ATOM 5602 C CA . ILE A 1 719 ? 89.628 9.668 56.075 1.00 92.71 754 ILE A CA 1
ATOM 5603 C C . ILE A 1 719 ? 90.680 10.768 55.845 1.00 92.89 754 ILE A C 1
ATOM 5604 O O . ILE A 1 719 ? 90.513 11.904 56.310 1.00 92.82 754 ILE A O 1
ATOM 5609 N N . VAL A 1 720 ? 91.766 10.416 55.148 1.00 93.10 755 VAL A N 1
ATOM 5610 C CA . VAL A 1 720 ? 92.767 11.394 54.727 1.00 93.17 755 VAL A CA 1
ATOM 5611 C C . VAL A 1 720 ? 92.145 12.443 53.790 1.00 93.49 755 VAL A C 1
ATOM 5612 O O . VAL A 1 720 ? 92.569 13.593 53.803 1.00 93.71 755 VAL A O 1
ATOM 5616 N N . ASP A 1 721 ? 91.131 12.042 53.013 1.00 93.64 756 ASP A N 1
ATOM 5617 C CA . ASP A 1 721 ? 90.484 12.913 52.017 1.00 93.76 756 ASP A CA 1
ATOM 5618 C C . ASP A 1 721 ? 89.181 13.582 52.511 1.00 93.84 756 ASP A C 1
ATOM 5619 O O . ASP A 1 721 ? 88.591 14.400 51.797 1.00 93.90 756 ASP A O 1
ATOM 5624 N N . VAL A 1 722 ? 88.739 13.228 53.720 1.00 93.82 757 VAL A N 1
ATOM 5625 C CA . VAL A 1 722 ? 87.545 13.819 54.343 1.00 93.74 757 VAL A CA 1
ATOM 5626 C C . VAL A 1 722 ? 87.831 15.247 54.806 1.00 93.86 757 VAL A C 1
ATOM 5627 O O . VAL A 1 722 ? 87.141 16.188 54.408 1.00 94.02 757 VAL A O 1
ATOM 5631 N N . VAL A 1 723 ? 88.844 15.384 55.662 1.00 93.91 758 VAL A N 1
ATOM 5632 C CA . VAL A 1 723 ? 89.300 16.682 56.166 1.00 93.93 758 VAL A CA 1
ATOM 5633 C C . VAL A 1 723 ? 90.200 17.411 55.136 1.00 94.12 758 VAL A C 1
ATOM 5634 O O . VAL A 1 723 ? 90.262 18.647 55.127 1.00 94.31 758 VAL A O 1
ATOM 5638 N N . LYS A 1 724 ? 90.884 16.648 54.276 1.00 94.11 759 LYS A N 1
ATOM 5639 C CA . LYS A 1 724 ? 91.793 17.215 53.267 1.00 94.13 759 LYS A CA 1
ATOM 5640 C C . LYS A 1 724 ? 91.040 17.975 52.178 1.00 94.23 759 LYS A C 1
ATOM 5641 O O . LYS A 1 724 ? 91.304 19.157 51.943 1.00 94.42 759 LYS A O 1
ATOM 5647 N N . GLY A 1 725 ? 90.122 17.288 51.505 1.00 94.20 760 GLY A N 1
ATOM 5648 C CA . GLY A 1 725 ? 89.332 17.902 50.451 1.00 94.18 760 GLY A CA 1
ATOM 5649 C C . GLY A 1 725 ? 88.417 19.010 50.952 1.00 94.18 760 GLY A C 1
ATOM 5650 O O . GLY A 1 725 ? 88.183 19.990 50.237 1.00 94.39 760 GLY A O 1
ATOM 5651 N N . SER A 1 726 ? 87.915 18.861 52.182 1.00 94.03 761 SER A N 1
ATOM 5652 C CA . SER A 1 726 ? 86.931 19.788 52.759 1.00 93.89 761 SER A CA 1
ATOM 5653 C C . SER A 1 726 ? 87.518 21.137 53.194 1.00 93.97 761 SER A C 1
ATOM 5654 O O . SER A 1 726 ? 86.862 22.174 53.046 1.00 94.16 761 SER A O 1
ATOM 5657 N N . TYR A 1 727 ? 88.751 21.120 53.705 1.00 93.92 762 TYR A N 1
ATOM 5658 C CA . TYR A 1 727 ? 89.322 22.257 54.443 1.00 93.75 762 TYR A CA 1
ATOM 5659 C C . TYR A 1 727 ? 90.496 22.995 53.763 1.00 93.59 762 TYR A C 1
ATOM 5660 O O . TYR A 1 727 ? 90.799 24.137 54.130 1.00 93.67 762 TYR A O 1
ATOM 5669 N N . GLU A 1 728 ? 91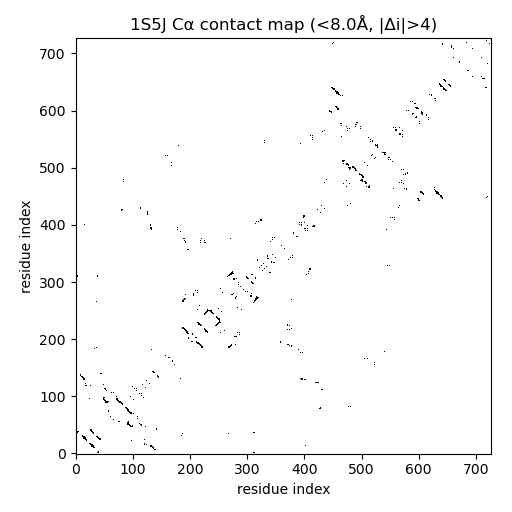.147 22.354 52.787 1.00 93.35 763 GLU A N 1
ATOM 5670 C CA . GLU A 1 728 ? 92.398 22.866 52.201 1.00 93.10 763 GLU A CA 1
ATOM 5671 C C . GLU A 1 728 ? 92.227 23.714 50.932 1.00 92.98 763 GLU A C 1
ATOM 5672 O O . GLU A 1 728 ? 93.165 24.424 50.537 1.00 93.17 763 GLU A O 1
ATOM 5678 N N . LYS A 1 729 ? 91.051 23.640 50.299 1.00 92.72 764 LYS A N 1
ATOM 5679 C CA . LYS A 1 729 ? 90.881 24.070 48.896 1.00 92.35 764 LYS A CA 1
ATOM 5680 C C . LYS A 1 729 ? 91.061 25.577 48.618 1.00 92.41 764 LYS A C 1
ATOM 5681 O O . LYS A 1 729 ? 90.982 26.001 47.454 1.00 92.61 764 LYS A O 1
ATOM 5687 N N . LEU A 1 730 ? 91.295 26.373 49.668 1.00 92.17 765 LEU A N 1
ATOM 5688 C CA . LEU A 1 730 ? 91.654 27.791 49.524 1.00 91.92 765 LEU A CA 1
ATOM 5689 C C . LEU A 1 730 ? 92.829 27.977 48.543 1.00 91.97 765 LEU A C 1
ATOM 5690 O O . LEU A 1 730 ? 92.733 28.762 47.592 1.00 92.09 765 LEU A O 1
ATOM 5695 N N . LYS A 1 731 ? 93.922 27.247 48.781 1.00 91.87 766 LYS A N 1
ATOM 5696 C CA . LYS A 1 731 ? 95.108 27.288 47.915 1.00 91.71 766 LYS A CA 1
ATOM 5697 C C . LYS A 1 731 ? 96.042 26.110 48.205 1.00 91.78 766 LYS A C 1
ATOM 5698 O O . LYS A 1 731 ? 95.597 24.968 48.352 1.00 91.85 766 LYS A O 1
ATOM 5704 N N . ILE A 1 802 ? 79.721 30.175 37.953 1.00 97.34 837 ILE A N 1
ATOM 5705 C CA . ILE A 1 802 ? 79.584 30.811 39.265 1.00 97.39 837 ILE A CA 1
ATOM 5706 C C . ILE A 1 802 ? 79.881 29.808 40.403 1.00 97.62 837 ILE A C 1
ATOM 5707 O O . ILE A 1 802 ? 79.334 28.701 40.413 1.00 97.61 837 ILE A O 1
ATOM 5712 N N . ASP A 1 803 ? 80.742 30.203 41.348 1.00 97.81 838 ASP A N 1
ATOM 5713 C CA . ASP A 1 803 ? 81.062 29.380 42.528 1.00 98.06 838 ASP A CA 1
ATOM 5714 C C . ASP A 1 803 ? 81.815 30.183 43.606 1.00 98.28 838 ASP A C 1
ATOM 5715 O O . ASP A 1 803 ? 82.709 30.963 43.277 1.00 98.34 838 ASP A O 1
ATOM 5720 N N . ALA A 1 804 ? 81.472 29.968 44.884 1.00 98.58 839 ALA A N 1
ATOM 5721 C CA . ALA A 1 804 ? 81.999 30.796 45.991 1.00 98.87 839 ALA A CA 1
ATOM 5722 C C . ALA A 1 804 ? 82.556 30.009 47.202 1.00 99.19 839 ALA A C 1
ATOM 5723 O O . ALA A 1 804 ? 83.782 29.931 47.379 1.00 99.26 839 ALA A O 1
ATOM 5725 N N . GLU A 1 805 ? 81.668 29.454 48.036 1.00 99.47 840 GLU A N 1
ATOM 5726 C CA . GLU A 1 805 ? 82.074 28.701 49.243 1.00 99.66 840 GLU A CA 1
ATOM 5727 C C . GLU A 1 805 ? 81.233 27.429 49.523 1.00 100.02 840 GLU A C 1
ATOM 5728 O O . GLU A 1 805 ? 81.723 26.497 50.172 1.00 100.02 840 GLU A O 1
ATOM 5734 N N . LYS A 1 806 ? 79.983 27.398 49.045 1.00 100.39 841 LYS A N 1
ATOM 5735 C CA . LYS A 1 806 ? 79.141 26.190 49.087 1.00 100.65 841 LYS A CA 1
ATOM 5736 C C . LYS A 1 806 ? 79.582 25.103 48.082 1.00 101.23 841 LYS A C 1
ATOM 5737 O O . LYS A 1 806 ? 79.004 24.008 48.064 1.00 101.38 841 LYS A O 1
ATOM 5743 N N . TYR A 1 807 ? 80.577 25.416 47.243 1.00 101.81 842 TYR A N 1
ATOM 5744 C CA . TYR A 1 807 ? 81.171 24.463 46.289 1.00 102.30 842 TYR A CA 1
ATOM 5745 C C . TYR A 1 807 ? 81.651 23.126 46.905 1.00 102.81 842 TYR A C 1
ATOM 5746 O O . TYR A 1 807 ? 81.665 22.104 46.211 1.00 102.90 842 TYR A O 1
ATOM 5755 N N . LEU A 1 808 ? 82.037 23.137 48.187 1.00 103.47 843 LEU A N 1
ATOM 5756 C CA . LEU A 1 808 ? 82.580 21.947 48.876 1.00 103.85 843 LEU A CA 1
ATOM 5757 C C . LEU A 1 808 ? 81.527 20.906 49.319 1.00 104.55 843 LEU A C 1
ATOM 5758 O O . LEU A 1 808 ? 81.888 19.800 49.738 1.00 104.60 843 LEU A O 1
ATOM 5763 N N . GLU A 1 809 ? 80.243 21.265 49.244 1.00 105.33 844 GLU A N 1
ATOM 5764 C CA . GLU A 1 809 ? 79.143 20.313 49.446 1.00 105.96 844 GLU A CA 1
ATOM 5765 C C . GLU A 1 809 ? 78.893 19.464 48.190 1.00 106.77 844 GLU A C 1
ATOM 5766 O O . GLU A 1 809 ? 78.347 18.362 48.284 1.00 106.84 844 GLU A O 1
ATOM 5772 N N . ALA A 1 810 ? 79.276 19.988 47.025 1.00 107.79 845 ALA A N 1
ATOM 5773 C CA . ALA A 1 810 ? 79.259 19.225 45.771 1.00 108.64 845 ALA A CA 1
ATOM 5774 C C . ALA A 1 810 ? 80.423 18.217 45.682 1.00 109.59 845 ALA A C 1
ATOM 5775 O O . ALA A 1 810 ? 80.326 17.227 44.949 1.00 109.76 845 ALA A O 1
ATOM 5777 N N . LEU A 1 811 ? 81.520 18.482 46.405 1.00 110.67 846 LEU A N 1
ATOM 5778 C CA . LEU A 1 811 ? 82.603 17.500 46.598 1.00 111.39 846 LEU A CA 1
ATOM 5779 C C . LEU A 1 811 ? 82.170 16.406 47.580 1.00 112.25 846 LEU A C 1
ATOM 5780 O O . LEU A 1 811 ? 82.591 15.252 47.461 1.00 112.41 846 LEU A O 1
ATOM 5785 N N . ARG A 1 812 ? 81.330 16.786 48.544 1.00 113.25 847 ARG A N 1
ATOM 5786 C CA . ARG A 1 812 ? 80.816 15.872 49.566 1.00 113.98 847 ARG A CA 1
ATOM 5787 C C . ARG A 1 812 ? 79.748 14.898 49.044 1.00 114.91 847 ARG A C 1
ATOM 5788 O O . ARG A 1 812 ? 79.511 13.864 49.669 1.00 115.13 847 ARG A O 1
ATOM 5796 N N . SER A 1 813 ? 79.106 15.220 47.917 1.00 115.93 848 SER A N 1
ATOM 5797 C CA . SER A 1 813 ? 78.041 14.372 47.354 1.00 116.69 848 SER A CA 1
ATOM 5798 C C . SER A 1 813 ? 78.570 13.226 46.465 1.00 117.55 848 SER A C 1
ATOM 5799 O O . SER A 1 813 ? 77.809 12.319 46.111 1.00 117.59 848 SER A O 1
ATOM 5802 N N . THR A 1 814 ? 79.858 13.274 46.110 1.00 118.57 849 THR A N 1
ATOM 5803 C CA . THR A 1 814 ? 80.563 12.117 45.540 1.00 119.40 849 THR A CA 1
ATOM 5804 C C . THR A 1 814 ? 81.338 11.399 46.655 1.00 120.31 849 THR A C 1
ATOM 5805 O O . THR A 1 814 ? 82.401 10.819 46.421 1.00 120.33 849 THR A O 1
ATOM 5809 N N . PHE A 1 815 ? 80.784 11.456 47.868 1.00 121.45 850 PHE A N 1
ATOM 5810 C CA . PHE A 1 815 ? 81.381 10.860 49.067 1.00 122.40 850 PHE A CA 1
ATOM 5811 C C . PHE A 1 815 ? 80.429 10.832 50.301 1.00 122.99 850 PHE A C 1
ATOM 5812 O O . PHE A 1 815 ? 80.826 10.411 51.389 1.00 122.91 850 PHE A O 1
ATOM 5820 N N . GLU A 1 816 ? 79.172 11.237 50.121 1.00 123.80 851 GLU A N 1
ATOM 5821 C CA . GLU A 1 816 ? 78.259 11.483 51.242 1.00 124.45 851 GLU A CA 1
ATOM 5822 C C . GLU A 1 816 ? 77.848 10.185 51.931 1.00 125.06 851 GLU A C 1
ATOM 5823 O O . GLU A 1 816 ? 77.883 10.085 53.161 1.00 125.12 851 GLU A O 1
ATOM 5829 N N . GLN A 1 817 ? 77.468 9.195 51.127 1.00 125.75 852 GLN A N 1
ATOM 5830 C CA . GLN A 1 817 ? 76.892 7.949 51.636 1.00 126.27 852 GLN A CA 1
ATOM 5831 C C . GLN A 1 817 ? 77.946 6.920 52.089 1.00 126.63 852 GLN A C 1
ATOM 5832 O O . GLN A 1 817 ? 77.658 6.091 52.953 1.00 126.67 852 GLN A O 1
ATOM 5838 N N . ILE A 1 818 ? 79.151 6.973 51.518 1.00 127.01 853 ILE A N 1
ATOM 5839 C CA . ILE A 1 818 ? 80.207 6.000 51.847 1.00 127.31 853 ILE A CA 1
ATOM 5840 C C . ILE A 1 818 ? 80.717 6.116 53.295 1.00 127.53 853 ILE A C 1
ATOM 5841 O O . ILE A 1 818 ? 81.023 5.103 53.929 1.00 127.48 853 ILE A O 1
ATOM 5846 N N . LEU A 1 819 ? 80.799 7.341 53.811 1.00 127.85 854 LEU A N 1
ATOM 5847 C CA . LEU A 1 819 ? 81.264 7.577 55.182 1.00 128.08 854 LEU A CA 1
ATOM 5848 C C . LEU A 1 819 ? 80.180 7.297 56.229 1.00 128.11 854 LEU A C 1
ATOM 5849 O O . LEU A 1 819 ? 80.484 7.135 57.411 1.00 128.17 854 LEU A O 1
ATOM 5854 N N . ARG A 1 820 ? 78.921 7.252 55.802 1.00 128.09 855 ARG A N 1
ATOM 5855 C CA . ARG A 1 820 ? 77.821 6.903 56.701 1.00 128.05 855 ARG A CA 1
ATOM 5856 C C . ARG A 1 820 ? 77.896 5.432 57.115 1.00 127.60 855 ARG A C 1
ATOM 5857 O O . ARG A 1 820 ? 77.458 5.072 58.205 1.00 127.60 855 ARG A O 1
ATOM 5865 N N . ALA A 1 821 ? 78.447 4.593 56.240 1.00 127.08 856 ALA A N 1
ATOM 5866 C CA . ALA A 1 821 ? 78.637 3.173 56.530 1.00 126.66 856 ALA A CA 1
ATOM 5867 C C . ALA A 1 821 ? 79.667 2.969 57.643 1.00 126.14 856 ALA A C 1
ATOM 5868 O O . ALA A 1 821 ? 79.424 2.233 58.603 1.00 126.15 856 ALA A O 1
ATOM 5870 N N . PHE A 1 822 ? 80.809 3.638 57.508 1.00 125.39 857 PHE A N 1
ATOM 5871 C CA . PHE A 1 822 ? 81.914 3.487 58.450 1.00 124.76 857 PHE A CA 1
ATOM 5872 C C . PHE A 1 822 ? 81.673 4.308 59.724 1.00 123.91 857 PHE A C 1
ATOM 5873 O O . PHE A 1 822 ? 81.427 3.740 60.790 1.00 123.88 857 PHE A O 1
ATOM 5881 N N . GLY A 1 823 ? 81.736 5.636 59.605 1.00 122.87 858 GLY A N 1
ATOM 5882 C CA . GLY A 1 823 ? 81.513 6.546 60.721 1.00 121.95 858 GLY A CA 1
ATOM 5883 C C . GLY A 1 823 ? 80.180 7.275 60.642 1.00 121.05 858 GLY A C 1
ATOM 5884 O O . GLY A 1 823 ? 79.199 6.728 60.137 1.00 121.03 858 GLY A O 1
ATOM 5885 N N . VAL A 1 824 ? 80.156 8.513 61.138 1.00 119.91 859 VAL A N 1
ATOM 5886 C CA . VAL A 1 824 ? 78.930 9.325 61.228 1.00 118.95 859 VAL A CA 1
ATOM 5887 C C . VAL A 1 824 ? 79.172 10.756 60.657 1.00 117.96 859 VAL A C 1
ATOM 5888 O O . VAL A 1 824 ? 80.233 11.013 60.075 1.00 117.97 859 VAL A O 1
ATOM 5892 N N . SER A 1 825 ? 78.197 11.666 60.793 1.00 116.62 860 SER A N 1
ATOM 5893 C CA . SER A 1 825 ? 78.317 13.042 60.263 1.00 115.46 860 SER A CA 1
ATOM 5894 C C . SER A 1 825 ? 79.135 13.982 61.163 1.00 114.48 860 SER A C 1
ATOM 5895 O O . SER A 1 825 ? 79.188 13.809 62.383 1.00 114.47 860 SER A O 1
ATOM 5898 N N . TRP A 1 826 ? 79.756 14.985 60.544 1.00 113.17 861 TRP A N 1
ATOM 5899 C CA . TRP A 1 826 ? 80.658 15.911 61.239 1.00 112.19 861 TRP A CA 1
ATOM 5900 C C . TRP A 1 826 ? 80.500 17.343 60.702 1.00 111.26 861 TRP A C 1
ATOM 5901 O O . TRP A 1 826 ? 79.682 17.586 59.810 1.00 111.26 861 TRP A O 1
ATOM 5912 N N . ASP A 1 827 ? 81.269 18.283 61.262 1.00 110.13 862 ASP A N 1
ATOM 5913 C CA . ASP A 1 827 ? 81.288 19.683 60.797 1.00 109.24 862 ASP A CA 1
ATOM 5914 C C . ASP A 1 827 ? 82.703 20.306 60.847 1.00 108.76 862 ASP A C 1
ATOM 5915 O O . ASP A 1 827 ? 83.575 19.832 61.588 1.00 108.81 862 ASP A O 1
ATOM 5920 N N . GLU A 1 828 ? 82.925 21.350 60.043 1.00 108.10 863 GLU A N 1
ATOM 5921 C CA . GLU A 1 828 ? 84.191 22.104 60.054 1.00 107.59 863 GLU A CA 1
ATOM 5922 C C . GLU A 1 828 ? 83.972 23.579 59.668 1.00 107.42 863 GLU A C 1
ATOM 5923 O O . GLU A 1 828 ? 84.263 23.987 58.538 1.00 107.30 863 GLU A O 1
ATOM 5929 N N . ILE A 1 829 ? 83.463 24.360 60.627 1.00 107.25 864 ILE A N 1
ATOM 5930 C CA . ILE A 1 829 ? 83.152 25.788 60.438 1.00 107.07 864 ILE A CA 1
ATOM 5931 C C . ILE A 1 829 ? 84.234 26.688 61.049 1.00 107.12 864 ILE A C 1
ATOM 5932 O O . ILE A 1 829 ? 84.866 27.489 60.352 1.00 107.12 864 ILE A O 1
#

Organism: Saccharolobus solfataricus (strain ATCC 35092 / DSM 1617 / JCM 11322 / P2) (NCBI:txid273057)

Nearest PDB structures (foldseek):
  1s5j-assembly1_A  TM=1.001E+00  e=0.000E+00  Saccharolobus solfataricus
  7b06-assembly1_A  TM=7.892E-01  e=1.573E-36  Thermococcus gorgonarius
  5mdn-assembly1_A  TM=7.371E-01  e=1.512E-35  Pyrobaculum calidifontis
  4flv-assembly1_A  TM=6.972E-01  e=8.156E-36  Pyrococcus abyssi GE5
  6as7-assembly1_A  TM=7.048E-01  e=8.475E-24  Homo sapiens

InterPro domains:
  IPR006133 DNA-directed DNA polymerase, family B, exonuclease domain [PF03104] (151-363)
  IPR006134 DNA-directed DNA polymerase, family B, multifunctional domain [PF00136] (486-845)
  IPR006172 DNA-directed DNA polymerase, family B [PR00106] (510-523)
  IPR006172 DNA-directed DNA polymerase, family B [PR00106] (599-611)
  IPR006172 DNA-directed DNA polymerase, family B [PR00106] (651-659)
  IPR006172 DNA-directed DNA polymerase, family B [SM00486] (223-665)
  IPR012337 Ribonuclease H-like superfamily [SSF53098] (43-447)
  IPR017964 DNA-directed DNA polymerase, family B, conserved site [PS00116] (653-661)
  IPR023211 DNA polymerase, palm domain superfamily [G3DSA:3.90.1600.10] (497-718)
  IPR036397 Ribonuclease H superfamily [G3DSA:3.30.420.10] (226-421)
  IPR043502 DNA/RNA polymerase superfamily [SSF56672] (452-863)
  IPR050240 DNA polymerase type-B [PTHR10322] (43-863)

B-factor: mean 58.92, std 28.09, range [15.31, 132.26]

Radius of gyration: 29.81 Å; Cα contacts (8 Å, |Δi|>4): 1301; chains: 1; bounding box: 76×65×72 Å

Foldseek 3Di:
DLAAADDAFDKWAFFFWDADPVVLFIWTWTADLVLLFTHIQTDPDPDFDKWWAADDQVVVCPLCCQPVDPFWDGKDKDWFQALQPRDIDIIIMTGGRHLVVLVVCQVSGPDIFPSPDDPRLVVCLQLVDFGQFMFTQHPSDTDHDDDDDDPVQVVLQQVLCVPPDPVLNVVSVVQVCLLQPDGRDRKEKEKFWDWADPDFPDADQLQPLVTATQWMWIQIPVLATEIEGADDPDDDFDWDADPSHTYTYDPDSLVSLVVVQVVNSSGQEYEYAQCLRHVQSSSQNVNVVRDDDNVVRQWDNPDDSGIARNRHGYFHQLLQCPQPLCCCQLLNVQFPDSDLQRVLCSQPVDDADDGGLNPDDPNVNSVHNRVSRNSRVVVQPPPNRLVSLLLSSLCRQLVHRSRVSSNDHCLNSVLSNVSSVSSVVSHGQDFLVVLAVQLPQDFFDAFDFAKAFWKWKKFFPQQLLVVCQLQQFFSSFKNHDDADDWDFQAADVSPRPIIGHPVDRHPSNSSSVSLVSCQPSPLVDQLPDVVDDPSSNSSSVSSNSSSRSCNNCVLVSLCDSPRRRNRPRRNVSSQRVQNVLQVVLVVLCVVQPWDFRGTHRTMTITRDDDPVSVVVSQVVSCVPGNTGMDTDDTFRMWGVLCTWTHHLVADIDRDDLAPVPDPVVVVVRVLVSVDDPDADVSCVVVVCCVCVLQPPPPCVPDNCVSVVVCSSPVSVVSRRHHDDDDD

Solvent-accessible surface area: 35732 Å² total; per-residue (Å²): 160,80,16,118,117,13,102,101,107,89,105,3,10,0,1,7,7,24,59,33,57,181,97,36,84,1,6,5,31,0,0,13,122,152,68,42,102,7,22,0,17,35,9,78,49,72,31,75,5,21,0,1,0,91,43,123,44,113,114,0,34,160,21,68,124,0,54,201,19,124,13,40,29,72,45,60,67,36,49,14,37,30,5,18,59,99,94,156,67,144,4,3,39,0,4,0,132,38,35,116,0,13,124,93,1,44,109,45,10,118,90,14,14,13,4,136,24,102,16,50,10,5,11,3,8,57,69,37,5,23,0,0,20,14,16,26,2,113,99,19,82,18,75,88,48,190,50,97,64,82,98,133,32,30,77,68,2,115,146,24,4,65,152,29,66,126,19,12,97,100,0,1,64,64,4,4,43,2,0,22,6,97,26,10,159,5,50,9,0,0,2,24,8,17,13,84,14,81,77,88,75,158,154,20,82,13,126,121,0,87,48,44,0,1,0,0,0,0,1,3,48,84,55,40,84,23,0,0,2,23,16,94,149,87,115,109,101,34,78,66,152,37,132,44,4,16,2,26,64,27,54,71,12,81,98,0,0,18,85,0,10,83,4,0,61,92,4,2,1,0,0,0,27,55,0,7,98,35,8,0,11,0,0,32,44,25,0,65,116,48,53,19,133,72,127,80,1,0,2,55,26,93,36,201,97,56,0,57,4,52,17,5,0,0,0,0,0,60,48,0,1,91,8,100,4,0,53,58,84,4,9,122,23,122,4,114,114,47,74,31,70,23,0,0,138,29,23,36,60,44,121,233,50,128,42,39,30,21,148,19,92,70,107,95,4,4,81,61,0,9,72,20,0,53,7,2,20,55,0,0,51,28,97,95,28,6,0,11,37,0,0,1,0,0,0,0,0,0,3,0,8,5,4,26,0,1,37,31,130,17,32,35,0,4,56,4,2,2,18,10,1,0,11,100,43,83,10,15,6,13,28,86,109,20,2,82,68,90,4,69,183,124,141,70,61,114,18,71,50,6,48,44,72,64,0,16,5,0,27,6,43,16,9,49,10,9,0,2,77,48,20,20,0,0,6,4,4,3,19,29,174,141,36,187,137,81,98,100,0,83,26,110,121,42,118,58,76,16,80,0,3,73,45,51,29,0,0,2,5,7,1,1,2,2,5,15,4,0,30,47,87,3,0,74,131,14,10,147,60,116,145,28,65,115,148,66,50,49,21,7,44,5,0,22,72,0,0,51,0,3,2,46,6,5,51,49,9,9,28,41,126,110,5,32,2,38,3,13,70,7,11,85,0,1,40,4,8,4,99,83,1,24,49,27,0,8,118,69,0,154,126,59,70,9,63,26,14,27,1,44,65,50,15,1,7,0,55,83,13,72,178,110,3,18,102,68,0,38,142,59,0,91,119,69,23,92,5,46,6,72,82,74,73,62,6,104,6,0,5,3,46,53,41,33,0,7,62,124,120,23,158,18,50,38,96,30,80,96,181,88,156,166,120,32,37,98,70,19,51,117,39,9,54,120,30,57,107,95,81,84,126,48,37,96,149,9,57,93,26,12,78,102,13,36,162,83,82,169,226,232,116,109,132,150,94,58,103,69,34,66,56,26,27,62,64,21,25,118,12,51,36,119,56,72,114,76,215

GO terms:
  GO:0005515 protein binding (F, IPI)

CATH classification: 3.30.420.10 (+3 more: 3.90.1600.10, 1.10.287.690, 1.10.287.1390)